Protein 5B6E (pdb70)

Secondary structure (DSSP, 8-state):
-BSSHHHHHHHHHHHHHHS-SEEE-GGG--EEEEEEEEEEES-TT------GGG---HHHHHHHHHHHHTT--BHHHHHTT-GGGGGG-SSSSB-SSS-HHHHHHSBTTTTB-HHHHHHHHHHH-TT-S--EEE---TTGGGSTT-S----EEEEEEEEETTEEEEEEEEEEEETTTHHHHHHHHHHHHHHHHHHHHT-EEEEEEEEEEEEEEEGGGHHHHHHHHHH--PPPPPPPSS--HHHHHHHHHHHHHHHTTS----HHHHHTSSS-HHHHHHHHHHHHHHHHHTT----HHHHHHS-HHHHHHHHHH-HHHH-/-BSSHHHHHHHHHHHHHHS-SEEE-GGG--EEEEEEEEEEES-TT------GGG---HHHHHHHHHHHHTT--BHHHHHTT-GGGGGG-SSSSB-STT-HHHHHHSBTTTTB-HHHHHHHHHHH-TT-S--EEE---GGGGTSTT-S----EEEEEEEEETTEEEEEEEEEEEETTTHHHHHHHHHHHHHHHHHHHHT-EEEEEEEEEEEEEEEGGGHHHHHHHHH---PPPPPPSS--HHHHHHHHHHHHHHHTTS----HHHHHTSSS-HHHHHHHHHHHHHHHHHTT----HHHHHHS-HHHHHHHHHHSHHHH-

B-factor: mean 22.57, std 5.69, range [13.82, 50.17]

Organism: NCBI:txid504097

Sequence (637 aa):
TFGTFQDAYLSQLRDIYHSPEFRNAPRGQASRERIGAGFRLLDPVQRHISVPARRANVVFNFAEALWYLSGSDRLDFIQYYAPGIAAYSADGRTLRGTAYGPRIFRHPAGGVNQWENVVKTLTDDPDSKRAVIQIFDPRELAVADNIDVACTLALQFLIRDGLLCGIGYMRANDAFRGAVSDVFSFTFLQEFTARYLGLGIGTYHHVVGSVHIYDSDARWAERVLDAARPGFPAMPDGDNWPHVRRVLEWEERLRTNAARLSADALDALDLPAYWKHVVALFEAHRQVRHEDTPDRALLAALPEVYRQSLAVKWPGHFGTFGTFQDAYLSQLRDIYHSPEFRNAPRGQASRERIGAGFRLLDPVQRHISVPARRANVVFNFAEALWYLSGSDRLDFIQYYAPGIAAYSADGRTLRGTAYGPRIFRHPAGGVNQWENVVKTLTDDPDSKRAVIQIFDPRELAVADNIDVACTLALQFLIRDGLLCGIGYMRANDAFRGAVSDVFSFTFLQEFTARYLGLGIGTYHHVVGSVHIYDSDARWAERVLDAAPGFPAMPDGDNWPHVRRVLEWEERLRTNAARLSADALDALDLPAYWKHVVALFEAHRQVRHEDTPDRALLAALPEVYRQSLAVKWPGHFG

Nearest PDB structures (foldseek):
  5b6e-assembly1_B  TM=1.003E+00  e=6.263E-63  Streptomyces rimofaciens
  5jp9-assembly1_B  TM=9.978E-01  e=9.757E-60  Streptomyces rimofaciens
  5jnh-assembly1_A  TM=9.987E-01  e=1.400E-58  Streptomyces rimofaciens
  5jnh-assembly1_B  TM=9.887E-01  e=2.118E-57  Streptomyces rimofaciens
  1ev8-assembly1_A-2  TM=8.232E-01  e=2.807E-14  Escherichia coli

Structure (mmCIF, N/CA/C/O backbone):
data_5B6E
#
_entry.id   5B6E
#
_cell.length_a   109.323
_cell.length_b   109.323
_cell.length_c   112.867
_cell.angle_alpha   90.000
_cell.angle_beta   90.000
_cell.angle_gamma   120.000
#
_symmetry.space_group_name_H-M   'P 32 2 1'
#
loop_
_entity.id
_entity.type
_entity.pdbx_description
1 polymer 'CMP 5-hydroxymethylase'
2 non-polymer "5-(hydroxymethyl)cytidine 5'-(dihydrogen phosphate)"
3 water water
#
loop_
_atom_site.group_PDB
_atom_site.id
_atom_site.type_symbol
_atom_site.label_atom_id
_atom_site.label_alt_id
_atom_site.label_comp_id
_atom_site.label_asym_id
_atom_site.label_entity_id
_atom_site.label_seq_id
_atom_site.pdbx_PDB_ins_code
_atom_site.Cartn_x
_atom_site.Cartn_y
_atom_site.Cartn_z
_atom_site.occupancy
_atom_site.B_iso_or_equiv
_atom_site.auth_seq_id
_atom_site.auth_comp_id
_atom_site.auth_asym_id
_atom_site.auth_atom_id
_atom_site.pdbx_PDB_model_num
ATOM 1 N N . THR A 1 1 ? -5.840 57.887 110.046 1.00 18.89 5 THR A N 1
ATOM 2 C CA . THR A 1 1 ? -5.342 59.297 110.079 1.00 18.95 5 THR A CA 1
ATOM 3 C C . THR A 1 1 ? -6.249 60.233 109.300 1.00 19.49 5 THR A C 1
ATOM 4 O O . THR A 1 1 ? -6.606 59.950 108.152 1.00 19.46 5 THR A O 1
ATOM 8 N N . PHE A 1 2 ? -6.590 61.358 109.927 1.00 19.14 6 PHE A N 1
ATOM 9 C CA . PHE A 1 2 ? -7.438 62.380 109.321 1.00 19.77 6 PHE A CA 1
ATOM 10 C C . PHE A 1 2 ? -6.803 63.751 109.496 1.00 20.15 6 PHE A C 1
ATOM 11 O O . PHE A 1 2 ? -5.996 63.960 110.404 1.00 20.37 6 PHE A O 1
ATOM 19 N N . GLY A 1 3 ? -7.176 64.687 108.629 1.00 20.68 7 GLY A N 1
ATOM 20 C CA . GLY A 1 3 ? -6.678 66.053 108.723 1.00 21.13 7 GLY A CA 1
ATOM 21 C C . GLY A 1 3 ? -7.358 66.787 109.860 1.00 21.43 7 GLY A C 1
ATOM 22 O O . GLY A 1 3 ? -6.693 67.292 110.768 1.00 22.64 7 GLY A O 1
ATOM 23 N N . THR A 1 4 ? -8.687 66.813 109.820 1.00 20.86 8 THR A N 1
ATOM 24 C CA . THR A 1 4 ? -9.494 67.534 110.803 1.00 20.51 8 THR A CA 1
ATOM 25 C C . THR A 1 4 ? -10.369 66.584 111.603 1.00 19.74 8 THR A C 1
ATOM 26 O O . THR A 1 4 ? -10.607 65.444 111.192 1.00 19.22 8 THR A O 1
ATOM 30 N N . PHE A 1 5 ? -10.871 67.063 112.739 1.00 18.75 9 PHE A N 1
ATOM 31 C CA . PHE A 1 5 ? -11.763 66.246 113.546 1.00 18.47 9 PHE A CA 1
ATOM 32 C C . PHE A 1 5 ? -13.049 65.917 112.784 1.00 18.70 9 PHE A C 1
ATOM 33 O O . PHE A 1 5 ? -13.548 64.801 112.885 1.00 18.40 9 PHE A O 1
ATOM 41 N N . GLN A 1 6 ? -13.582 66.855 112.004 1.00 19.21 10 GLN A N 1
ATOM 42 C CA . GLN A 1 6 ? -14.839 66.564 111.310 1.00 20.10 10 GLN A CA 1
ATOM 43 C C . GLN A 1 6 ? -14.727 65.319 110.425 1.00 20.30 10 GLN A C 1
ATOM 44 O O . GLN A 1 6 ? -15.638 64.492 110.400 1.00 19.81 10 GLN A O 1
ATOM 50 N N . ASP A 1 7 ? -13.610 65.180 109.715 1.00 21.17 11 ASP A N 1
ATOM 51 C CA . ASP A 1 7 ? -13.400 64.017 108.848 1.00 21.99 11 ASP A CA 1
ATOM 52 C C . ASP A 1 7 ? -13.411 62.727 109.673 1.00 20.71 11 ASP A C 1
ATOM 53 O O . ASP A 1 7 ? -14.066 61.748 109.308 1.00 20.21 11 ASP A O 1
ATOM 58 N N . ALA A 1 8 ? -12.696 62.741 110.794 1.00 19.63 12 ALA A N 1
ATOM 59 C CA . ALA A 1 8 ? -12.614 61.578 111.686 1.00 19.11 12 ALA A CA 1
ATOM 60 C C . ALA A 1 8 ? -13.967 61.259 112.313 1.00 18.56 12 ALA A C 1
ATOM 61 O O . ALA A 1 8 ? -14.379 60.104 112.365 1.00 18.32 12 ALA A O 1
ATOM 63 N N . TYR A 1 9 ? -14.642 62.301 112.790 1.00 18.22 13 TYR A N 1
ATOM 64 C CA . TYR A 1 9 ? -15.960 62.179 113.417 1.00 17.97 13 TYR A CA 1
ATOM 65 C C . TYR A 1 9 ? -16.976 61.512 112.497 1.00 18.32 13 TYR A C 1
ATOM 66 O O . TYR A 1 9 ? -17.675 60.579 112.892 1.00 18.14 13 TYR A O 1
ATOM 75 N N . LEU A 1 10 ? -17.058 62.005 111.268 1.00 18.93 14 LEU A N 1
ATOM 76 C CA . LEU A 1 10 ? -18.020 61.483 110.296 1.00 19.50 14 LEU A CA 1
ATOM 77 C C . LEU A 1 10 ? -17.688 60.058 109.865 1.00 19.69 14 LEU A C 1
ATOM 78 O O . LEU A 1 10 ? -18.588 59.225 109.740 1.00 20.03 14 LEU A O 1
ATOM 83 N N . SER A 1 11 ? -16.403 59.775 109.660 1.00 20.00 15 SER A N 1
ATOM 84 C CA . SER A 1 11 ? -15.962 58.429 109.294 1.00 20.54 15 SER A CA 1
ATOM 85 C C . SER A 1 11 ? -16.311 57.416 110.382 1.00 20.23 15 SER A C 1
ATOM 86 O O . SER A 1 11 ? -16.855 56.354 110.095 1.00 20.12 15 SER A O 1
ATOM 89 N N . GLN A 1 12 ? -16.004 57.761 111.631 1.00 19.94 16 GLN A N 1
ATOM 90 C CA . GLN A 1 12 ? -16.320 56.904 112.769 1.00 19.87 16 GLN A CA 1
ATOM 91 C C . GLN A 1 12 ? -17.825 56.698 112.943 1.00 20.09 16 GLN A C 1
ATOM 92 O O . GLN A 1 12 ? -18.281 55.589 113.223 1.00 19.76 16 GLN A O 1
ATOM 98 N N . LEU A 1 13 ? -18.593 57.771 112.795 1.00 20.22 17 LEU A N 1
ATOM 99 C CA . LEU A 1 13 ? -20.042 57.684 112.966 1.00 20.92 17 LEU A CA 1
ATOM 100 C C . LEU A 1 13 ? -20.642 56.718 111.939 1.00 21.70 17 LEU A C 1
ATOM 101 O O . LEU A 1 13 ? -21.529 55.919 112.258 1.00 21.58 17 LEU A O 1
ATOM 106 N N . ARG A 1 14 ? -20.130 56.782 110.714 1.00 22.97 18 ARG A N 1
ATOM 107 C CA . ARG A 1 14 ? -20.548 55.878 109.640 1.00 24.90 18 ARG A CA 1
ATOM 108 C C . ARG A 1 14 ? -20.175 54.427 109.959 1.00 24.67 18 ARG A C 1
ATOM 109 O O . ARG A 1 14 ? -20.990 53.522 109.763 1.00 25.13 18 ARG A O 1
ATOM 117 N N . ASP A 1 15 ? -18.952 54.214 110.450 1.00 24.48 19 ASP A N 1
ATOM 118 C CA . ASP A 1 15 ? -18.482 52.872 110.835 1.00 24.67 19 ASP A CA 1
ATOM 119 C C . ASP A 1 15 ? -19.413 52.208 111.849 1.00 23.92 19 ASP A C 1
ATOM 120 O O . ASP A 1 15 ? -19.791 51.047 111.692 1.00 23.78 19 ASP A O 1
ATOM 125 N N . ILE A 1 16 ? -19.760 52.945 112.901 1.00 23.24 20 ILE A N 1
ATOM 126 C CA . ILE A 1 16 ? -20.529 52.380 114.009 1.00 22.95 20 ILE A CA 1
ATOM 127 C C . ILE A 1 16 ? -21.995 52.223 113.639 1.00 23.28 20 ILE A C 1
ATOM 128 O O . ILE A 1 16 ? -22.635 51.253 114.039 1.00 22.93 20 ILE A O 1
ATOM 133 N N . TYR A 1 17 ? -22.526 53.183 112.887 1.00 23.71 21 TYR A N 1
ATOM 134 C CA . TYR A 1 17 ? -23.934 53.148 112.502 1.00 25.33 21 TYR A CA 1
ATOM 135 C C . TYR A 1 17 ? -24.216 51.985 111.549 1.00 25.60 21 TYR A C 1
ATOM 136 O O . TYR A 1 17 ? -25.119 51.194 111.791 1.00 25.31 21 TYR A O 1
ATOM 145 N N . HIS A 1 18 ? -23.426 51.887 110.483 1.00 26.44 22 HIS A N 1
ATOM 146 C CA . HIS A 1 18 ? -23.658 50.905 109.420 1.00 27.46 22 HIS A CA 1
ATOM 147 C C . HIS A 1 18 ? -22.976 49.563 109.647 1.00 27.25 22 HIS A C 1
ATOM 148 O O . HIS A 1 18 ? -23.471 48.538 109.171 1.00 27.23 22 HIS A O 1
ATOM 155 N N . SER A 1 19 ? -21.844 49.566 110.350 1.00 26.08 23 SER A N 1
ATOM 156 C CA . SER A 1 19 ? -21.069 48.345 110.572 1.00 26.30 23 SER A CA 1
ATOM 157 C C . SER A 1 19 ? -20.692 48.150 112.039 1.00 25.36 23 SER A C 1
ATOM 158 O O . SER A 1 19 ? -19.515 48.027 112.361 1.00 24.97 23 SER A O 1
ATOM 161 N N . PRO A 1 20 ? -21.692 48.110 112.934 1.00 25.25 24 PRO A N 1
ATOM 162 C CA . PRO A 1 20 ? -21.374 47.861 114.338 1.00 24.99 24 PRO A CA 1
ATOM 163 C C . PRO A 1 20 ? -20.879 46.432 114.555 1.00 25.63 24 PRO A C 1
ATOM 164 O O . PRO A 1 20 ? -21.297 45.516 113.839 1.00 24.92 24 PRO A O 1
ATOM 168 N N . GLU A 1 21 ? -19.988 46.262 115.526 1.00 25.68 25 GLU A N 1
ATOM 169 C CA . GLU A 1 21 ? -19.481 44.947 115.905 1.00 26.77 25 GLU A CA 1
ATOM 170 C C . GLU A 1 21 ? -20.457 44.262 116.853 1.00 26.08 25 GLU A C 1
ATOM 171 O O . GLU A 1 21 ? -20.629 43.041 116.801 1.00 25.91 25 GLU A O 1
ATOM 177 N N . PHE A 1 22 ? -21.100 45.054 117.708 1.00 25.19 26 PHE A N 1
ATOM 178 C CA . PHE A 1 22 ? -21.996 44.533 118.734 1.00 25.40 26 PHE A CA 1
ATOM 179 C C . PHE A 1 22 ? -23.231 45.405 118.918 1.00 25.69 26 PHE A C 1
ATOM 180 O O . PHE A 1 22 ? -23.212 46.599 118.628 1.00 24.94 26 PHE A O 1
ATOM 188 N N . ARG A 1 23 ? -24.303 44.778 119.392 1.00 26.23 27 ARG A N 1
ATOM 189 C CA . ARG A 1 23 ? -25.505 45.476 119.824 1.00 27.25 27 ARG A CA 1
ATOM 190 C C . ARG A 1 23 ? -25.784 45.005 121.240 1.00 25.99 27 ARG A C 1
ATOM 191 O O . ARG A 1 23 ? -25.947 43.807 121.470 1.00 25.59 27 ARG A O 1
ATOM 199 N N . ASN A 1 24 ? -25.813 45.937 122.187 1.00 24.27 28 ASN A N 1
ATOM 200 C CA . ASN A 1 24 ? -26.007 45.596 123.598 1.00 23.48 28 ASN A CA 1
ATOM 201 C C . ASN A 1 24 ? -26.605 46.771 124.376 1.00 22.43 28 ASN A C 1
ATOM 202 O O . ASN A 1 24 ? -27.003 47.764 123.776 1.00 22.55 28 ASN A O 1
ATOM 207 N N . ALA A 1 25 ? -26.687 46.652 125.699 1.00 22.00 29 ALA A N 1
ATOM 208 C CA . ALA A 1 25 ? -27.351 47.663 126.515 1.00 21.57 29 ALA A CA 1
ATOM 209 C C . ALA A 1 25 ? -26.687 47.815 127.880 1.00 21.17 29 ALA A C 1
ATOM 210 O O . ALA A 1 25 ? -27.232 47.375 128.893 1.00 21.17 29 ALA A O 1
ATOM 212 N N . PRO A 1 26 ? -25.498 48.443 127.913 1.00 20.33 30 PRO A N 1
ATOM 213 C CA . PRO A 1 26 ? -24.860 48.712 129.199 1.00 20.22 30 PRO A CA 1
ATOM 214 C C . PRO A 1 26 ? -25.737 49.622 130.053 1.00 20.54 30 PRO A C 1
ATOM 215 O O . PRO A 1 26 ? -26.231 50.639 129.562 1.00 20.63 30 PRO A O 1
ATOM 219 N N . ARG A 1 27 ? -25.947 49.233 131.308 1.00 21.07 31 ARG A N 1
ATOM 220 C CA . ARG A 1 27 ? -26.820 49.963 132.226 1.00 21.75 31 ARG A CA 1
ATOM 221 C C . ARG A 1 27 ? -28.204 50.233 131.612 1.00 22.11 31 ARG A C 1
ATOM 222 O O . ARG A 1 27 ? -28.846 51.242 131.914 1.00 21.72 31 ARG A O 1
ATOM 230 N N . GLY A 1 28 ? -28.652 49.310 130.760 1.00 23.00 32 GLY A N 1
ATOM 231 C CA . GLY A 1 28 ? -29.964 49.384 130.120 1.00 23.55 32 GLY A CA 1
ATOM 232 C C . GLY A 1 28 ? -30.074 50.292 128.906 1.00 23.96 32 GLY A C 1
ATOM 233 O O . GLY A 1 28 ? -31.173 50.486 128.386 1.00 23.86 32 GLY A O 1
ATOM 234 N N . GLN A 1 29 ? -28.951 50.837 128.438 1.00 23.75 33 GLN A N 1
ATOM 235 C CA . GLN A 1 29 ? -28.956 51.806 127.334 1.00 24.20 33 GLN A CA 1
ATOM 236 C C . GLN A 1 29 ? -28.596 51.133 126.013 1.00 23.03 33 GLN A C 1
ATOM 237 O O . GLN A 1 29 ? -27.418 50.926 125.718 1.00 22.22 33 GLN A O 1
ATOM 243 N N . ALA A 1 30 ? -29.614 50.800 125.220 1.00 22.21 34 ALA A N 1
ATOM 244 C CA . ALA A 1 30 ? -29.415 50.047 123.977 1.00 21.88 34 ALA A CA 1
ATOM 245 C C . ALA A 1 30 ? -28.511 50.827 123.024 1.00 21.19 34 ALA A C 1
ATOM 246 O O . ALA A 1 30 ? -28.718 52.022 122.810 1.00 20.45 34 ALA A O 1
ATOM 248 N N . SER A 1 31 ? -27.512 50.146 122.463 1.00 21.01 35 SER A N 1
ATOM 249 C CA . SER A 1 31 ? -26.441 50.801 121.705 1.00 20.96 35 SER A CA 1
ATOM 250 C C . SER A 1 31 ? -25.946 49.958 120.538 1.00 21.39 35 SER A C 1
ATOM 251 O O . SER A 1 31 ? -26.080 48.739 120.554 1.00 21.85 35 SER A O 1
ATOM 254 N N . ARG A 1 32 ? -25.392 50.635 119.529 1.00 21.66 36 ARG A N 1
ATOM 255 C CA . ARG A 1 32 ? -24.542 50.033 118.499 1.00 22.21 36 ARG A CA 1
ATOM 256 C C . ARG A 1 32 ? -23.114 50.327 118.922 1.00 21.31 36 ARG A C 1
ATOM 257 O O . ARG A 1 32 ? -22.831 51.444 119.348 1.00 21.11 36 ARG A O 1
ATOM 265 N N . GLU A 1 33 ? -22.205 49.368 118.759 1.00 20.82 37 GLU A N 1
ATOM 266 C CA . GLU A 1 33 ? -20.877 49.487 119.352 1.00 20.93 37 GLU A CA 1
ATOM 267 C C . GLU A 1 33 ? -19.747 48.860 118.539 1.00 21.23 37 GLU A C 1
ATOM 268 O O . GLU A 1 33 ? -19.933 47.842 117.878 1.00 20.77 37 GLU A O 1
ATOM 274 N N . ARG A 1 34 ? -18.572 49.486 118.616 1.00 21.66 38 ARG A N 1
ATOM 275 C CA . ARG A 1 34 ? -17.315 48.884 118.169 1.00 22.37 38 ARG A CA 1
ATOM 276 C C . ARG A 1 34 ? -16.290 48.977 119.299 1.00 21.60 38 ARG A C 1
ATOM 277 O O . ARG A 1 34 ? -16.319 49.922 120.090 1.00 20.79 38 ARG A O 1
ATOM 285 N N . ILE A 1 35 ? -15.397 47.992 119.375 1.00 21.40 39 ILE A N 1
ATOM 286 C CA . ILE A 1 35 ? -14.415 47.903 120.459 1.00 22.00 39 ILE A CA 1
ATOM 287 C C . ILE A 1 35 ? -13.018 48.209 119.931 1.00 21.96 39 ILE A C 1
ATOM 288 O O . ILE A 1 35 ? -12.640 47.727 118.864 1.00 22.03 39 ILE A O 1
ATOM 293 N N . GLY A 1 36 ? -12.259 49.004 120.683 1.00 22.13 40 GLY A N 1
ATOM 294 C CA . GLY A 1 36 ? -10.881 49.332 120.323 1.00 22.56 40 GLY A CA 1
ATOM 295 C C . GLY A 1 36 ? -10.818 50.204 119.084 1.00 23.07 40 GLY A C 1
ATOM 296 O O . GLY A 1 36 ? -10.301 49.779 118.044 1.00 24.18 40 GLY A O 1
ATOM 297 N N . ALA A 1 37 ? -11.361 51.415 119.190 1.00 22.67 41 ALA A N 1
ATOM 298 C CA . ALA A 1 37 ? -11.472 52.322 118.052 1.00 22.96 41 ALA A CA 1
ATOM 299 C C . ALA A 1 37 ? -10.824 53.662 118.356 1.00 23.03 41 ALA A C 1
ATOM 300 O O . ALA A 1 37 ? -10.990 54.224 119.440 1.00 22.95 41 ALA A O 1
ATOM 302 N N . GLY A 1 38 ? -10.097 54.178 117.376 1.00 22.69 42 GLY A N 1
ATOM 303 C CA . GLY A 1 38 ? -9.410 55.445 117.537 1.00 22.20 42 GLY A CA 1
ATOM 304 C C . GLY A 1 38 ? -9.134 56.126 116.221 1.00 21.67 42 GLY A C 1
ATOM 305 O O . GLY A 1 38 ? -9.542 55.652 115.164 1.00 21.62 42 GLY A O 1
ATOM 306 N N . PHE A 1 39 ? -8.445 57.255 116.300 1.00 20.24 43 PHE A N 1
ATOM 307 C CA . PHE A 1 39 ? -8.059 58.005 115.117 1.00 20.00 43 PHE A CA 1
ATOM 308 C C . PHE A 1 39 ? -6.945 58.964 115.480 1.00 20.22 43 PHE A C 1
ATOM 309 O O . PHE A 1 39 ? -6.684 59.209 116.663 1.00 19.04 43 PHE A O 1
ATOM 317 N N . ARG A 1 40 ? -6.282 59.478 114.450 1.00 20.44 44 ARG A N 1
ATOM 318 C CA . ARG A 1 40 ? -5.248 60.488 114.605 1.00 21.49 44 ARG A CA 1
ATOM 319 C C . ARG A 1 40 ? -5.673 61.718 113.840 1.00 20.53 44 ARG A C 1
ATOM 320 O O . ARG A 1 40 ? -6.180 61.602 112.724 1.00 20.18 44 ARG A O 1
ATOM 328 N N . LEU A 1 41 ? -5.464 62.886 114.440 1.00 19.72 45 LEU A N 1
ATOM 329 C CA . LEU A 1 41 ? -5.740 64.160 113.791 1.00 19.64 45 LEU A CA 1
ATOM 330 C C . LEU A 1 41 ? -4.426 64.892 113.544 1.00 19.97 45 LEU A C 1
ATOM 331 O O . LEU A 1 41 ? -3.665 65.140 114.474 1.00 19.24 45 LEU A O 1
ATOM 336 N N . LEU A 1 42 ? -4.150 65.230 112.289 1.00 20.25 46 LEU A N 1
ATOM 337 C CA . LEU A 1 42 ? -2.926 65.955 111.956 1.00 21.16 46 LEU A CA 1
ATOM 338 C C . LEU A 1 42 ? -3.024 67.438 112.313 1.00 22.08 46 LEU A C 1
ATOM 339 O O . LEU A 1 42 ? -2.004 68.082 112.553 1.00 22.12 46 LEU A O 1
ATOM 344 N N . ASP A 1 43 ? -4.246 67.971 112.354 1.00 22.64 47 ASP A N 1
ATOM 345 C CA . ASP A 1 43 ? -4.479 69.385 112.661 1.00 23.65 47 ASP A CA 1
ATOM 346 C C . ASP A 1 43 ? -5.528 69.527 113.778 1.00 22.55 47 ASP A C 1
ATOM 347 O O . ASP A 1 43 ? -6.690 69.850 113.513 1.00 21.79 47 ASP A O 1
ATOM 352 N N . PRO A 1 44 ? -5.112 69.297 115.037 1.00 22.05 48 PRO A N 1
ATOM 353 C CA . PRO A 1 44 ? -6.030 69.297 116.185 1.00 21.34 48 PRO A CA 1
ATOM 354 C C . PRO A 1 44 ? -6.726 70.624 116.466 1.00 20.79 48 PRO A C 1
ATOM 355 O O . PRO A 1 44 ? -7.756 70.638 117.139 1.00 20.33 48 PRO A O 1
ATOM 359 N N . VAL A 1 45 ? -6.167 71.732 115.987 1.00 19.89 49 VAL A N 1
ATOM 360 C CA . VAL A 1 45 ? -6.813 73.031 116.177 1.00 19.61 49 VAL A CA 1
ATOM 361 C C . VAL A 1 45 ? -8.149 73.089 115.420 1.00 19.43 49 VAL A C 1
ATOM 362 O O . VAL A 1 45 ? -9.084 73.761 115.861 1.00 18.80 49 VAL A O 1
ATOM 366 N N . GLN A 1 46 ? -8.242 72.373 114.298 1.00 19.52 50 GLN A N 1
ATOM 367 C CA . GLN A 1 46 ? -9.495 72.270 113.539 1.00 19.66 50 GLN A CA 1
ATOM 368 C C . GLN A 1 46 ? -10.410 71.237 114.196 1.00 19.14 50 GLN A C 1
ATOM 369 O O . GLN A 1 46 ? -10.632 70.139 113.677 1.00 18.73 50 GLN A O 1
ATOM 375 N N . ARG A 1 47 ? -10.960 71.629 115.339 1.00 18.65 51 ARG A N 1
ATOM 376 C CA . ARG A 1 47 ? -11.562 70.693 116.289 1.00 18.33 51 ARG A CA 1
ATOM 377 C C . ARG A 1 47 ? -13.085 70.706 116.294 1.00 18.98 51 ARG A C 1
ATOM 378 O O . ARG A 1 47 ? -13.700 70.035 117.109 1.00 18.73 51 ARG A O 1
ATOM 386 N N . HIS A 1 48 ? -13.680 71.447 115.369 1.00 20.11 52 HIS A N 1
ATOM 387 C CA . HIS A 1 48 ? -15.106 71.770 115.407 1.00 20.88 52 HIS A CA 1
ATOM 388 C C . HIS A 1 48 ? -15.900 70.971 114.373 1.00 20.85 52 HIS A C 1
ATOM 389 O O . HIS A 1 48 ? -15.373 70.604 113.324 1.00 21.21 52 HIS A O 1
ATOM 396 N N . ILE A 1 49 ? -17.173 70.719 114.669 1.00 20.74 53 ILE A N 1
ATOM 397 C CA . ILE A 1 49 ? -18.093 70.123 113.702 1.00 20.90 53 ILE A CA 1
ATOM 398 C C . ILE A 1 49 ? -19.022 71.212 113.179 1.00 21.33 53 ILE A C 1
ATOM 399 O O . ILE A 1 49 ? -19.675 71.898 113.961 1.00 21.62 53 ILE A O 1
ATOM 404 N N . SER A 1 50 ? -19.073 71.371 111.861 1.00 22.02 54 SER A N 1
ATOM 405 C CA . SER A 1 50 ? -19.858 72.437 111.240 1.00 22.66 54 SER A CA 1
ATOM 406 C C . SER A 1 50 ? -21.046 71.925 110.404 1.00 22.76 54 SER A C 1
ATOM 407 O O . SER A 1 50 ? -21.769 72.726 109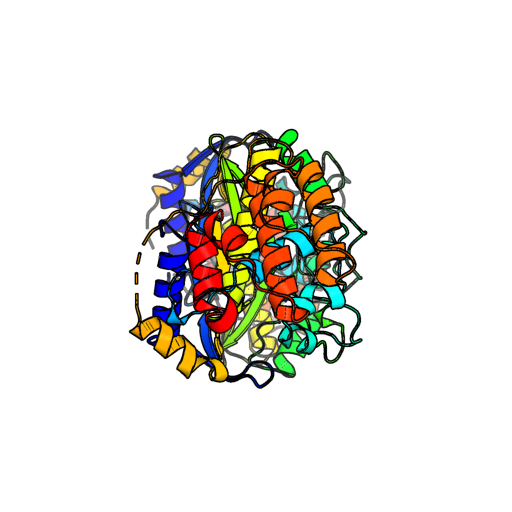.809 1.00 23.25 54 SER A O 1
ATOM 410 N N . VAL A 1 51 ? -21.253 70.609 110.367 1.00 22.56 55 VAL A N 1
ATOM 411 C CA . VAL A 1 51 ? -22.392 70.026 109.644 1.00 22.62 55 VAL A CA 1
ATOM 412 C C . VAL A 1 51 ? -23.699 70.553 110.246 1.00 22.14 55 VAL A C 1
ATOM 413 O O . VAL A 1 51 ? -23.987 70.280 111.409 1.00 21.34 55 VAL A O 1
ATOM 417 N N . PRO A 1 52 ? -24.492 71.315 109.464 1.00 22.36 56 PRO A N 1
ATOM 418 C CA . PRO A 1 52 ? -25.684 71.959 110.035 1.00 22.34 56 PRO A CA 1
ATOM 419 C C . PRO A 1 52 ? -26.657 71.025 110.767 1.00 22.12 56 PRO A C 1
ATOM 420 O O . PRO A 1 52 ? -27.192 71.399 111.813 1.00 22.11 56 PRO A O 1
ATOM 424 N N . ALA A 1 53 ? -26.872 69.823 110.237 1.00 21.75 57 ALA A N 1
ATOM 425 C CA . ALA A 1 53 ? -27.794 68.872 110.865 1.00 21.34 57 ALA A CA 1
ATOM 426 C C . ALA A 1 53 ? -27.334 68.425 112.261 1.00 20.82 57 ALA A C 1
ATOM 427 O O . ALA A 1 53 ? -28.152 68.005 113.075 1.00 20.62 57 ALA A O 1
ATOM 429 N N . ARG A 1 54 ? -26.036 68.513 112.539 1.00 20.50 58 ARG A N 1
ATOM 430 C CA . ARG A 1 54 ? -25.524 68.165 113.869 1.00 20.33 58 ARG A CA 1
ATOM 431 C C . ARG A 1 54 ? -25.814 69.236 114.921 1.00 20.02 58 ARG A C 1
ATOM 432 O O . ARG A 1 54 ? -25.893 68.924 116.107 1.00 19.71 58 ARG A O 1
ATOM 440 N N . ARG A 1 55 ? -25.955 70.490 114.489 1.00 20.13 59 ARG A N 1
ATOM 441 C CA . ARG A 1 55 ? -26.184 71.619 115.392 1.00 20.50 59 ARG A CA 1
ATOM 442 C C . ARG A 1 55 ? -25.178 71.657 116.548 1.00 19.62 59 ARG A C 1
ATOM 443 O O . ARG A 1 55 ? -25.552 71.846 117.708 1.00 19.34 59 ARG A O 1
ATOM 451 N N . ALA A 1 56 ? -23.898 71.486 116.220 1.00 19.33 60 ALA A N 1
ATOM 452 C CA . ALA A 1 56 ? -22.836 71.558 117.218 1.00 19.16 60 ALA A CA 1
ATOM 453 C C . ALA A 1 56 ? -22.840 72.935 117.885 1.00 18.94 60 ALA A C 1
ATOM 454 O O . ALA A 1 56 ? -23.008 73.959 117.226 1.00 19.62 60 ALA A O 1
ATOM 456 N N . ASN A 1 57 ? -22.664 72.944 119.199 1.00 18.22 61 ASN A N 1
ATOM 457 C CA . ASN A 1 57 ? -22.808 74.152 120.004 1.00 18.20 61 ASN A CA 1
ATOM 458 C C . ASN A 1 57 ? -21.443 74.650 120.472 1.00 17.75 61 ASN A C 1
ATOM 459 O O . ASN A 1 57 ? -20.912 74.163 121.467 1.00 17.80 61 ASN A O 1
ATOM 464 N N . VAL A 1 58 ? -20.880 75.622 119.758 1.00 17.81 62 VAL A N 1
ATOM 465 C CA . VAL A 1 58 ? -19.530 76.108 120.067 1.00 17.91 62 VAL A CA 1
ATOM 466 C C . VAL A 1 58 ? -19.443 76.793 121.439 1.00 17.66 62 VAL A C 1
ATOM 467 O O . VAL A 1 58 ? -18.379 76.796 122.070 1.00 17.54 62 VAL A O 1
ATOM 471 N N . VAL A 1 59 ? -20.557 77.353 121.907 1.00 17.54 63 VAL A N 1
ATOM 472 C CA . VAL A 1 59 ? -20.585 77.993 123.221 1.00 17.41 63 VAL A CA 1
ATOM 473 C C . VAL A 1 59 ? -20.392 76.943 124.310 1.00 17.43 63 VAL A C 1
ATOM 474 O O . VAL A 1 59 ? -19.562 77.110 125.206 1.00 17.22 63 VAL A O 1
ATOM 478 N N . PHE A 1 60 ? -21.152 75.856 124.227 1.00 17.30 64 PHE A N 1
ATOM 479 C CA . PHE A 1 60 ? -20.960 74.740 125.145 1.00 17.57 64 PHE A CA 1
ATOM 480 C C . PHE A 1 60 ? -19.536 74.193 125.055 1.00 17.26 64 PHE A C 1
ATOM 481 O O . PHE A 1 60 ? -18.945 73.864 126.072 1.00 16.41 64 PHE A O 1
ATOM 489 N N . ASN A 1 61 ? -18.993 74.098 123.843 1.00 17.24 65 ASN A N 1
ATOM 490 C CA . ASN A 1 61 ? -17.656 73.525 123.662 1.00 17.40 65 ASN A CA 1
ATOM 491 C C . ASN A 1 61 ? -16.593 74.319 124.417 1.00 16.83 65 ASN A C 1
ATOM 492 O O . ASN A 1 61 ? -15.766 73.741 125.117 1.00 16.39 65 ASN A O 1
ATOM 497 N N . PHE A 1 62 ? -16.611 75.642 124.273 1.00 16.22 66 PHE A N 1
ATOM 498 C CA . PHE A 1 62 ? -15.705 76.490 125.047 1.00 16.33 66 PHE A CA 1
ATOM 499 C C . PHE A 1 62 ? -16.026 76.444 126.542 1.00 15.87 66 PHE A C 1
ATOM 500 O O . PHE A 1 62 ? -15.112 76.405 127.366 1.00 16.32 66 PHE A O 1
ATOM 508 N N . ALA A 1 63 ? -17.312 76.443 126.891 1.00 15.57 67 ALA A N 1
ATOM 509 C CA . ALA A 1 63 ? -17.709 76.420 128.303 1.00 15.77 67 ALA A CA 1
ATOM 510 C C . ALA A 1 63 ? -17.183 75.173 129.008 1.00 15.65 67 ALA A C 1
ATOM 511 O O . ALA A 1 63 ? -16.699 75.257 130.132 1.00 15.88 67 ALA A O 1
ATOM 513 N N . GLU A 1 64 ? -17.284 74.020 128.354 1.00 16.08 68 GLU A N 1
ATOM 514 C CA . GLU A 1 64 ? -16.788 72.775 128.949 1.00 16.13 68 GLU A CA 1
ATOM 515 C C . GLU A 1 64 ? -15.274 72.834 129.154 1.00 15.95 68 GLU A C 1
ATOM 516 O O . GLU A 1 64 ? -14.771 72.480 130.223 1.00 15.83 68 GLU A O 1
ATOM 522 N N . ALA A 1 65 ? -14.557 73.270 128.125 1.00 16.07 69 ALA A N 1
ATOM 523 C CA . ALA A 1 65 ? -13.101 73.360 128.186 1.00 15.97 69 ALA A CA 1
ATOM 524 C C . ALA A 1 65 ? -12.651 74.311 129.295 1.00 16.15 69 ALA A C 1
ATOM 525 O O . ALA A 1 65 ? -11.724 74.007 130.047 1.00 15.90 69 ALA A O 1
ATOM 527 N N . LEU A 1 66 ? -13.327 75.449 129.410 1.00 16.20 70 LEU A N 1
ATOM 528 C CA . LEU A 1 66 ? -13.023 76.423 130.464 1.00 16.44 70 LEU A CA 1
ATOM 529 C C . LEU A 1 66 ? -13.470 75.948 131.846 1.00 16.28 70 LEU A C 1
ATOM 530 O O . LEU A 1 66 ? -12.818 76.242 132.848 1.00 16.53 70 LEU A O 1
ATOM 535 N N . TRP A 1 67 ? -14.580 75.214 131.903 1.00 16.24 71 TRP A N 1
ATOM 536 C CA . TRP A 1 67 ? -15.028 74.590 133.147 1.00 16.27 71 TRP A CA 1
ATOM 537 C C . TRP A 1 67 ? -13.914 73.682 133.683 1.00 16.46 71 TRP A C 1
ATOM 538 O O . TRP A 1 67 ? -13.579 73.742 134.865 1.00 16.61 71 TRP A O 1
ATOM 549 N N . TYR A 1 68 ? -13.311 72.886 132.802 1.00 16.52 72 TYR A N 1
ATOM 550 C CA . TYR A 1 68 ? -12.154 72.060 133.171 1.00 16.64 72 TYR A CA 1
ATOM 551 C C . TYR A 1 68 ? -10.976 72.903 133.673 1.00 17.00 72 TYR A C 1
ATOM 552 O O . TYR A 1 68 ? -10.419 72.616 134.732 1.00 16.99 72 TYR A O 1
ATOM 561 N N . LEU A 1 69 ? -10.600 73.938 132.923 1.00 17.67 73 LEU A N 1
ATOM 562 C CA . LEU A 1 69 ? -9.469 74.794 133.315 1.00 17.97 73 LEU A CA 1
ATOM 563 C C . LEU A 1 69 ? -9.697 75.506 134.653 1.00 18.62 73 LEU A C 1
ATOM 564 O O . LEU A 1 69 ? -8.736 75.824 135.357 1.00 18.64 73 LEU A O 1
ATOM 569 N N . SER A 1 70 ? -10.962 75.747 135.001 1.00 18.52 74 SER A N 1
ATOM 570 C CA . SER A 1 70 ? -11.311 76.361 136.280 1.00 19.24 74 SER A CA 1
ATOM 571 C C . SER A 1 70 ? -11.138 75.409 137.468 1.00 19.60 74 SER A C 1
ATOM 572 O O . SER A 1 70 ? -11.124 75.855 138.613 1.00 19.45 74 SER A O 1
ATOM 575 N N . GLY A 1 71 ? -11.020 74.107 137.199 1.00 19.83 75 GLY A N 1
ATOM 576 C CA . GLY A 1 71 ? -10.898 73.103 138.256 1.00 20.59 75 GLY A CA 1
ATOM 577 C C . GLY A 1 71 ? -12.182 72.830 139.029 1.00 21.21 75 GLY A C 1
ATOM 578 O O . GLY A 1 71 ? -12.149 72.209 140.086 1.00 21.95 75 GLY A O 1
ATOM 579 N N . SER A 1 72 ? -13.318 73.269 138.494 1.00 22.19 76 SER A N 1
ATOM 580 C CA . SER A 1 72 ? -14.596 73.202 139.207 1.00 22.99 76 SER A CA 1
ATOM 581 C C . SER A 1 72 ? -15.328 71.874 138.995 1.00 22.51 76 SER A C 1
ATOM 582 O O . SER A 1 72 ? -15.210 71.260 137.942 1.00 22.45 76 SER A O 1
ATOM 585 N N . ASP A 1 73 ? -16.090 71.454 140.002 1.00 22.51 77 ASP A N 1
ATOM 586 C CA . ASP A 1 73 ? -17.001 70.309 139.878 1.00 22.73 77 ASP A CA 1
ATOM 587 C C . ASP A 1 73 ? -18.467 70.758 139.915 1.00 22.38 77 ASP A C 1
ATOM 588 O O . ASP A 1 73 ? -19.373 69.935 140.011 1.00 21.14 77 ASP A O 1
ATOM 593 N N . ARG A 1 74 ? -18.690 72.067 139.816 1.00 22.21 78 ARG A N 1
ATOM 594 C CA . ARG A 1 74 ? -20.011 72.644 140.053 1.00 22.69 78 ARG A CA 1
ATOM 595 C C . ARG A 1 74 ? -20.959 72.413 138.882 1.00 21.03 78 ARG A C 1
ATOM 596 O O . ARG A 1 74 ? -20.611 72.661 137.727 1.00 21.01 78 ARG A O 1
ATOM 604 N N . LEU A 1 75 ? -22.169 71.962 139.196 1.00 20.07 79 LEU A N 1
ATOM 605 C CA . LEU A 1 75 ? -23.191 71.719 138.189 1.00 19.37 79 LEU A CA 1
ATOM 606 C C . LEU A 1 75 ? -23.742 73.013 137.598 1.00 19.54 79 LEU A C 1
ATOM 607 O O . LEU A 1 75 ? -24.014 73.079 136.394 1.00 19.21 79 LEU A O 1
ATOM 612 N N . ASP A 1 76 ? -23.919 74.034 138.437 1.00 19.89 80 ASP A N 1
ATOM 613 C CA . ASP A 1 76 ? -24.580 75.269 137.993 1.00 20.58 80 ASP A CA 1
ATOM 614 C C . ASP A 1 76 ? -23.906 75.883 136.765 1.00 20.16 80 ASP A C 1
ATOM 615 O O . ASP A 1 76 ? -24.579 76.286 135.820 1.00 20.97 80 ASP A O 1
ATOM 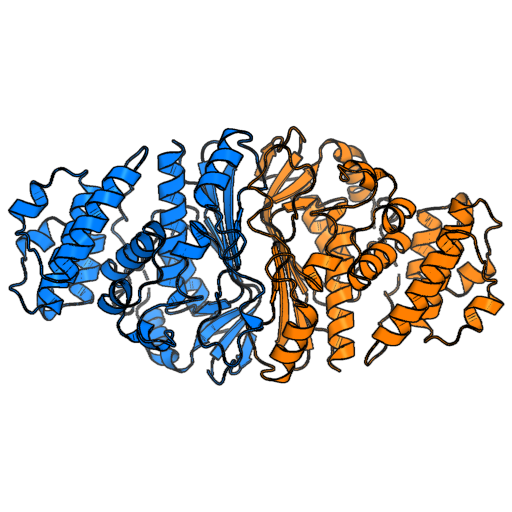620 N N . PHE A 1 77 ? -22.577 75.910 136.775 1.00 19.81 81 PHE A N 1
ATOM 621 C CA . PHE A 1 77 ? -21.772 76.391 135.647 1.00 19.21 81 PHE A CA 1
ATOM 622 C C . PHE A 1 77 ? -22.153 75.654 134.362 1.00 18.63 81 PHE A C 1
ATOM 623 O O . PHE A 1 77 ? -22.603 76.265 133.392 1.00 18.41 81 PHE A O 1
ATOM 631 N N . ILE A 1 78 ? -21.972 74.340 134.360 1.00 17.90 82 ILE A N 1
ATOM 632 C CA . ILE A 1 78 ? -22.017 73.581 133.112 1.00 17.83 82 ILE A CA 1
ATOM 633 C C . ILE A 1 78 ? -23.442 73.295 132.617 1.00 17.70 82 ILE A C 1
ATOM 634 O O . ILE A 1 78 ? -23.692 73.308 131.406 1.00 17.28 82 ILE A O 1
ATOM 639 N N . GLN A 1 79 ? -24.380 73.074 133.534 1.00 17.80 83 GLN A N 1
ATOM 640 C CA . GLN A 1 79 ? -25.765 72.773 133.141 1.00 18.40 83 GLN A CA 1
ATOM 641 C C . GLN A 1 79 ? -26.456 73.963 132.464 1.00 18.06 83 GLN A C 1
ATOM 642 O O . GLN A 1 79 ? -27.415 73.789 131.717 1.00 18.12 83 GLN A O 1
ATOM 648 N N . TYR A 1 80 ? -25.967 75.166 132.742 1.00 17.82 84 TYR A N 1
ATOM 649 C CA . TYR A 1 80 ? -26.415 76.371 132.054 1.00 17.57 84 TYR A CA 1
ATOM 650 C C . TYR A 1 80 ? -26.253 76.234 130.534 1.00 17.38 84 TYR A C 1
ATOM 651 O O . TYR A 1 80 ? -27.105 76.695 129.775 1.00 17.70 84 TYR A O 1
ATOM 660 N N . TYR A 1 81 ? -25.174 75.579 130.103 1.00 17.11 85 TYR A N 1
ATOM 661 C CA . TYR A 1 81 ? -24.881 75.384 128.675 1.00 17.07 85 TYR A CA 1
ATOM 662 C C . TYR A 1 81 ? -25.403 74.050 128.134 1.00 17.55 85 TYR A C 1
ATOM 663 O O . TYR A 1 81 ? -25.672 73.918 126.939 1.00 17.31 85 TYR A O 1
ATOM 672 N N . ALA A 1 82 ? -25.527 73.059 129.012 1.00 17.65 86 ALA A N 1
ATOM 673 C CA . ALA A 1 82 ? -25.992 71.725 128.628 1.00 18.03 86 ALA A CA 1
ATOM 674 C C . ALA A 1 82 ? -26.942 71.219 129.701 1.00 18.35 86 ALA A C 1
ATOM 675 O O . ALA A 1 82 ? -26.527 70.485 130.601 1.00 18.29 86 ALA A O 1
ATOM 677 N N . PRO A 1 83 ? -28.218 71.633 129.628 1.00 18.81 87 PRO A N 1
ATOM 678 C CA . PRO A 1 83 ? -29.193 71.285 130.661 1.00 19.28 87 PRO A CA 1
ATOM 679 C C . PRO A 1 83 ? -29.273 69.786 130.962 1.00 19.13 87 PRO A C 1
ATOM 680 O O . PRO A 1 83 ? -29.459 69.404 132.119 1.00 19.24 87 PRO A O 1
ATOM 684 N N . GLY A 1 84 ? -29.095 68.948 129.943 1.00 19.19 88 GLY A N 1
ATOM 685 C CA . GLY A 1 84 ? -29.174 67.490 130.114 1.00 19.52 88 GLY A CA 1
ATOM 686 C C . GLY A 1 84 ? -28.084 66.881 130.982 1.00 19.40 88 GLY A C 1
ATOM 687 O O . GLY A 1 84 ? -28.195 65.730 131.422 1.00 19.36 88 GLY A O 1
ATOM 688 N N . ILE A 1 85 ? -27.028 67.645 131.244 1.00 19.03 89 ILE A N 1
ATOM 689 C CA . ILE A 1 85 ? -25.919 67.147 132.052 1.00 19.09 89 ILE A CA 1
ATOM 690 C C . ILE A 1 85 ? -26.335 66.942 133.518 1.00 18.99 89 ILE A C 1
ATOM 691 O O . ILE A 1 85 ? -25.681 66.216 134.259 1.00 18.59 89 ILE A O 1
ATOM 696 N N . ALA A 1 86 ? -27.445 67.560 133.920 1.00 19.09 90 ALA A N 1
ATOM 697 C CA . ALA A 1 86 ? -28.004 67.381 135.262 1.00 19.40 90 ALA A CA 1
ATOM 698 C C . ALA A 1 86 ? -28.342 65.924 135.591 1.00 19.81 90 ALA A C 1
ATOM 699 O O . ALA A 1 86 ? -28.379 65.545 136.761 1.00 19.78 90 ALA A O 1
ATOM 701 N N . ALA A 1 87 ? -28.582 65.116 134.561 1.00 20.31 91 ALA A N 1
ATOM 702 C CA . ALA A 1 87 ? -28.889 63.693 134.729 1.00 21.09 91 ALA A CA 1
ATOM 703 C C . ALA A 1 87 ? -27.749 62.917 135.394 1.00 21.47 91 ALA A C 1
ATOM 704 O O . ALA A 1 87 ? -27.973 61.841 135.952 1.00 20.75 91 ALA A O 1
ATOM 706 N N . TYR A 1 88 ? -26.535 63.458 135.320 1.00 21.93 92 TYR A N 1
ATOM 707 C CA . TYR A 1 88 ? -25.356 62.814 135.894 1.00 23.23 92 TYR A CA 1
ATOM 708 C C . TYR A 1 88 ? -24.979 63.346 137.273 1.00 22.23 92 TYR A C 1
ATOM 709 O O . TYR A 1 88 ? -23.976 62.920 137.831 1.00 21.49 92 TYR A O 1
ATOM 718 N N . SER A 1 89 ? -25.779 64.262 137.819 1.00 22.01 93 SER A N 1
ATOM 719 C CA . SER A 1 89 ? -25.537 64.825 139.143 1.00 22.26 93 SER A CA 1
ATOM 720 C C . SER A 1 89 ? -26.401 64.133 140.191 1.00 23.49 93 SER A C 1
ATOM 721 O O . SER A 1 89 ? -27.624 64.152 140.098 1.00 23.61 93 SER A O 1
ATOM 724 N N . ALA A 1 90 ? -25.760 63.533 141.188 1.00 24.65 94 ALA A N 1
ATOM 725 C CA . ALA A 1 90 ? -26.479 62.838 142.256 1.00 26.23 94 ALA A CA 1
ATOM 726 C C . ALA A 1 90 ? -27.040 63.810 143.297 1.00 27.25 94 ALA A C 1
ATOM 727 O O . ALA A 1 90 ? -28.025 63.506 143.959 1.00 27.78 94 ALA A O 1
ATOM 729 N N . ASP A 1 91 ? -26.413 64.977 143.432 1.00 28.28 95 ASP A N 1
ATOM 730 C CA . ASP A 1 91 ? -26.764 65.934 144.491 1.00 29.00 95 ASP A CA 1
ATOM 731 C C . ASP A 1 91 ? -27.425 67.226 143.986 1.00 29.23 95 ASP A C 1
ATOM 732 O O . ASP A 1 91 ? -27.826 68.064 144.791 1.00 30.50 95 ASP A O 1
ATOM 737 N N . GLY A 1 92 ? -27.530 67.388 142.666 1.00 27.79 96 GLY A N 1
ATOM 738 C CA . GLY A 1 92 ? -28.043 68.625 142.073 1.00 27.46 96 GLY A CA 1
ATOM 739 C C . GLY A 1 92 ? -27.123 69.819 142.284 1.00 26.96 96 GLY A C 1
ATOM 740 O O . GLY A 1 92 ? -27.530 70.964 142.090 1.00 25.89 96 GLY A O 1
ATOM 741 N N . ARG A 1 93 ? -25.877 69.539 142.666 1.00 26.77 97 ARG A N 1
ATOM 742 C CA . ARG A 1 93 ? -24.896 70.559 143.043 1.00 26.90 97 ARG A CA 1
ATOM 743 C C . ARG A 1 93 ? -23.558 70.371 142.324 1.00 24.62 97 ARG A C 1
ATOM 744 O O . ARG A 1 93 ? -22.919 71.349 141.924 1.00 23.69 97 ARG A O 1
ATOM 752 N N . THR A 1 94 ? -23.126 69.116 142.189 1.00 23.01 98 THR A N 1
ATOM 753 C CA . THR A 1 94 ? -21.817 68.797 141.639 1.00 22.01 98 THR A CA 1
ATOM 754 C C . THR A 1 94 ? -21.890 67.627 140.665 1.00 20.84 98 THR A C 1
ATOM 755 O O . THR A 1 94 ? -22.870 66.879 140.631 1.00 19.95 98 THR A O 1
ATOM 759 N N . LEU A 1 95 ? -20.843 67.504 139.882 1.00 20.16 99 LEU A N 1
ATOM 760 C CA . LEU A 1 95 ? -20.613 66.343 139.046 1.00 19.67 99 LEU A CA 1
ATOM 761 C C . LEU A 1 95 ? -19.385 65.561 139.546 1.00 19.88 99 LEU A C 1
ATOM 762 O O . LEU A 1 95 ? -18.549 66.113 140.152 1.00 19.49 99 LEU A O 1
ATOM 767 N N . ARG A 1 96 ? -19.299 64.300 139.212 1.00 20.04 100 ARG A N 1
ATOM 768 C CA . ARG A 1 96 ? -18.221 63.553 139.771 1.00 20.36 100 ARG A CA 1
ATOM 769 C C . ARG A 1 96 ? -17.242 63.077 138.682 1.00 18.90 100 ARG A C 1
ATOM 770 O O . ARG A 1 96 ? -16.209 63.710 138.461 1.00 17.86 100 ARG A O 1
ATOM 778 N N . GLY A 1 97 ? -17.566 61.980 137.999 1.00 17.82 101 GLY A N 1
ATOM 779 C CA . GLY A 1 97 ? -16.790 61.525 136.869 1.00 17.36 101 GLY A CA 1
ATOM 780 C C . GLY A 1 97 ? -16.885 62.400 135.609 1.00 16.93 101 GLY A C 1
ATOM 781 O O . GLY A 1 97 ? -16.069 62.328 134.754 1.00 17.05 101 GLY A O 1
ATOM 782 N N . THR A 1 98 ? -17.927 63.198 135.507 1.00 16.54 102 THR A N 1
ATOM 783 C CA . THR A 1 98 ? -18.070 64.134 134.389 1.00 16.03 102 THR A CA 1
ATOM 784 C C . THR A 1 98 ? -17.140 65.350 134.569 1.00 15.90 102 THR A C 1
ATOM 785 O O . THR A 1 98 ? -16.732 65.981 133.592 1.00 16.05 102 THR A O 1
ATOM 789 N N . ALA A 1 99 ? -16.789 65.658 135.813 1.00 15.53 103 ALA A N 1
ATOM 790 C CA . ALA A 1 99 ? -15.996 66.852 136.127 1.00 15.33 103 ALA A CA 1
ATOM 791 C C . ALA A 1 99 ? -14.504 66.567 136.014 1.00 15.43 103 ALA A C 1
ATOM 792 O O . ALA A 1 99 ? -13.876 66.179 136.989 1.00 15.71 103 ALA A O 1
ATOM 794 N N . TYR A 1 100 ? -13.927 66.773 134.836 1.00 15.22 104 TYR A N 1
ATOM 795 C CA . TYR A 1 100 ? -12.498 66.506 134.665 1.00 15.40 104 TYR A CA 1
ATOM 796 C C . TYR A 1 100 ? -11.623 67.584 135.308 1.00 15.14 104 TYR A C 1
ATOM 797 O O . TYR A 1 100 ? -10.446 67.347 135.554 1.00 15.23 104 TYR A O 1
ATOM 806 N N . GLY A 1 101 ? -12.193 68.755 135.590 1.00 15.13 105 GLY A N 1
ATOM 807 C CA . GLY A 1 101 ? -11.434 69.861 136.185 1.00 15.51 105 GLY A CA 1
ATOM 808 C C . GLY A 1 101 ? -10.661 69.478 137.438 1.00 15.84 105 GLY A C 1
ATOM 809 O O . GLY A 1 101 ? -9.442 69.637 137.489 1.00 16.18 105 GLY A O 1
ATOM 810 N N . PRO A 1 102 ? -11.362 68.971 138.462 1.00 16.09 106 PRO A N 1
ATOM 811 C CA . PRO A 1 102 ? -10.675 68.515 139.675 1.00 16.26 106 PRO A CA 1
ATOM 812 C C . PRO A 1 102 ? -9.715 67.351 139.429 1.00 16.08 106 PRO A C 1
ATOM 813 O O . PRO A 1 102 ? -8.678 67.269 140.084 1.00 16.04 106 PRO A O 1
ATOM 817 N N . ARG A 1 103 ? -10.058 66.460 138.500 1.00 15.75 107 ARG A N 1
ATOM 818 C CA . ARG A 1 103 ? -9.179 65.339 138.172 1.00 15.83 107 ARG A CA 1
ATOM 819 C C . ARG A 1 103 ? -7.839 65.852 137.646 1.00 15.91 107 ARG A C 1
ATOM 820 O O . ARG A 1 103 ? -6.791 65.303 137.968 1.00 16.26 107 ARG A O 1
ATOM 828 N N . ILE A 1 104 ? -7.876 66.911 136.845 1.00 15.96 108 ILE A N 1
ATOM 829 C CA . ILE A 1 104 ? -6.660 67.485 136.279 1.00 16.07 108 ILE A CA 1
ATOM 830 C C . ILE A 1 104 ? -5.852 68.246 137.338 1.00 16.69 108 ILE A C 1
ATOM 831 O O . ILE A 1 104 ? -4.646 68.025 137.487 1.00 16.81 108 ILE A O 1
ATOM 836 N N . PHE A 1 105 ? -6.518 69.134 138.068 1.00 16.82 109 PHE A N 1
ATOM 837 C CA . PHE A 1 105 ? -5.822 70.148 138.874 1.00 17.49 109 PHE A CA 1
ATOM 838 C C . PHE A 1 105 ? -5.792 69.878 140.378 1.00 18.06 109 PHE A C 1
ATOM 839 O O . PHE A 1 105 ? -5.031 70.516 141.099 1.00 17.56 109 PHE A O 1
ATOM 847 N N . ARG A 1 106 ? -6.606 68.939 140.852 1.00 19.06 110 ARG A N 1
ATOM 848 C CA . ARG A 1 106 ? -6.558 68.528 142.258 1.00 20.20 110 ARG A CA 1
ATOM 849 C C . ARG A 1 106 ? -7.138 67.126 142.399 1.00 19.31 110 ARG A C 1
ATOM 850 O O . ARG A 1 106 ? -8.195 66.925 143.001 1.00 18.87 110 ARG A O 1
ATOM 858 N N . HIS A 1 107 ? -6.429 66.159 141.823 1.00 18.62 111 HIS A N 1
ATOM 859 C CA . HIS A 1 107 ? -6.949 64.799 141.686 1.00 18.82 111 HIS A CA 1
ATOM 860 C C . HIS A 1 107 ? -7.284 64.183 143.048 1.00 19.41 111 HIS A C 1
ATOM 861 O O . HIS A 1 107 ? -6.547 64.387 144.007 1.00 19.08 111 HIS A O 1
ATOM 868 N N . PRO A 1 108 ? -8.414 63.450 143.144 1.00 19.93 112 PRO A N 1
ATOM 869 C CA . PRO A 1 108 ? -8.808 62.791 144.400 1.00 20.50 112 PRO A CA 1
ATOM 870 C C . PRO A 1 108 ? -7.671 62.045 145.095 1.00 20.52 112 PRO A C 1
ATOM 871 O O . PRO A 1 108 ? -7.616 62.009 146.323 1.00 21.32 112 PRO A O 1
ATOM 875 N N . ALA A 1 109 ? -6.799 61.423 144.311 1.00 20.46 113 ALA A N 1
ATOM 876 C CA . ALA A 1 109 ? -5.581 60.805 144.827 1.00 20.59 113 ALA A CA 1
ATOM 877 C C . ALA A 1 109 ? -4.525 61.859 145.161 1.00 20.53 113 ALA A C 1
ATOM 878 O O . ALA A 1 109 ? -3.751 62.272 144.293 1.00 20.93 113 ALA A O 1
ATOM 880 N N . GLY A 1 110 ? -4.514 62.292 146.421 1.00 20.31 114 GLY A N 1
ATOM 881 C CA . GLY A 1 110 ? -3.511 63.225 146.926 1.00 20.12 114 GLY A CA 1
ATOM 882 C C . GLY A 1 110 ? -3.768 64.711 146.721 1.00 19.92 114 GLY A C 1
ATOM 883 O O . GLY A 1 110 ? -3.033 65.536 147.264 1.00 20.13 114 GLY A O 1
ATOM 884 N N . GLY A 1 111 ? -4.791 65.068 145.943 1.00 18.73 115 GLY A N 1
ATOM 885 C CA . GLY A 1 111 ? -5.059 66.474 145.621 1.00 18.42 115 GLY A CA 1
ATOM 886 C C . GLY A 1 111 ? -4.018 67.069 144.684 1.00 18.19 115 GLY A C 1
ATOM 887 O O . GLY A 1 111 ? -3.774 68.275 144.692 1.00 17.93 115 GLY A O 1
ATOM 888 N N . VAL A 1 112 ? -3.424 66.218 143.856 1.00 17.82 116 VAL A N 1
ATOM 889 C CA . VAL A 1 112 ? -2.297 66.607 143.011 1.00 18.02 116 VAL A CA 1
ATOM 890 C C . VAL A 1 112 ? -2.742 67.463 141.823 1.00 17.09 116 VAL A C 1
ATOM 891 O O . VAL A 1 112 ? -3.754 67.182 141.181 1.00 16.65 116 VAL A O 1
ATOM 895 N N . ASN A 1 113 ? -1.978 68.515 141.549 1.00 16.45 117 ASN A N 1
ATOM 896 C CA . ASN A 1 113 ? -2.135 69.296 140.333 1.00 16.27 117 ASN A CA 1
ATOM 897 C C . ASN A 1 113 ? -1.274 68.664 139.255 1.00 15.97 117 ASN A C 1
ATOM 898 O O . ASN A 1 113 ? -0.069 68.915 139.168 1.00 15.58 117 ASN A O 1
ATOM 903 N N . GLN A 1 114 ? -1.907 67.840 138.432 1.00 15.82 118 GLN A N 1
ATOM 904 C CA . GLN A 1 114 ? -1.192 67.049 137.440 1.00 16.10 118 GLN A CA 1
ATOM 905 C C . GLN A 1 114 ? -0.753 67.874 136.244 1.00 16.33 118 GLN A C 1
ATOM 906 O O . GLN A 1 114 ? 0.269 67.567 135.623 1.00 16.75 118 GLN A O 1
ATOM 912 N N . TRP A 1 115 ? -1.510 68.918 135.915 1.00 16.82 119 TRP A N 1
ATOM 913 C CA . TRP A 1 115 ? -1.107 69.809 134.830 1.00 16.89 119 TRP A CA 1
ATOM 914 C C . TRP A 1 115 ? 0.247 70.441 135.143 1.00 17.60 119 TRP A C 1
ATOM 915 O O . TRP A 1 115 ? 1.153 70.432 134.306 1.00 17.04 119 TRP A O 1
ATOM 926 N N . GLU A 1 116 ? 0.394 70.966 136.356 1.00 18.87 120 GLU A N 1
ATOM 927 C CA . GLU A 1 116 ? 1.672 71.547 136.780 1.00 20.35 120 GLU A CA 1
ATOM 928 C C . GLU A 1 116 ? 2.786 70.495 136.750 1.00 19.68 120 GLU A C 1
ATOM 929 O O . GLU A 1 116 ? 3.896 70.774 136.298 1.00 19.07 120 GLU A O 1
ATOM 935 N N . ASN A 1 117 ? 2.490 69.285 137.214 1.00 18.72 121 ASN A N 1
ATOM 936 C CA . ASN A 1 117 ? 3.494 68.216 137.213 1.00 18.77 121 ASN A CA 1
ATOM 937 C C . ASN A 1 117 ? 3.893 67.776 135.808 1.00 18.79 121 ASN A C 1
ATOM 938 O O . ASN A 1 117 ? 5.056 67.445 135.571 1.00 19.19 121 ASN A O 1
ATOM 943 N N . VAL A 1 118 ? 2.942 67.788 134.876 1.00 19.16 122 VAL A N 1
ATOM 944 C CA . VAL A 1 118 ? 3.245 67.493 133.469 1.00 19.52 122 VAL A CA 1
ATOM 945 C C . VAL A 1 118 ? 4.177 68.545 132.865 1.00 20.11 122 VAL A C 1
ATOM 946 O O . VAL A 1 118 ? 5.161 68.201 132.202 1.00 20.05 122 VAL A O 1
ATOM 950 N N . VAL A 1 119 ? 3.866 69.818 133.094 1.00 20.54 123 VAL A N 1
ATOM 951 C CA . VAL A 1 119 ? 4.705 70.911 132.604 1.00 21.70 123 VAL A CA 1
ATOM 952 C C . VAL A 1 119 ? 6.135 70.819 133.151 1.00 22.31 123 VAL A C 1
ATOM 953 O O . VAL A 1 119 ? 7.106 71.006 132.409 1.00 22.60 123 VAL A O 1
ATOM 957 N N . LYS A 1 120 ? 6.261 70.529 134.443 1.00 23.16 124 LYS A N 1
ATOM 958 C CA . LYS A 1 120 ? 7.575 70.382 135.066 1.00 23.90 124 LYS A CA 1
ATOM 959 C C . LYS A 1 120 ? 8.320 69.179 134.513 1.00 23.09 124 LYS A C 1
ATOM 960 O O . LYS A 1 120 ? 9.525 69.241 134.292 1.00 22.89 124 LYS A O 1
ATOM 966 N N . THR A 1 121 ? 7.593 68.087 134.293 1.00 21.86 125 THR A N 1
ATOM 967 C CA . THR A 1 121 ? 8.187 66.857 133.787 1.00 21.40 125 THR A CA 1
ATOM 968 C C . THR A 1 121 ? 8.768 67.087 132.387 1.00 21.08 125 THR A C 1
ATOM 969 O O . THR A 1 121 ? 9.896 66.674 132.098 1.00 21.01 125 THR A O 1
ATOM 973 N N . LEU A 1 122 ? 7.999 67.766 131.538 1.00 21.02 126 LEU A N 1
ATOM 974 C CA . LEU A 1 122 ? 8.407 68.053 130.162 1.00 21.36 126 LEU A CA 1
ATOM 975 C C . LEU A 1 122 ? 9.478 69.140 130.069 1.00 22.51 126 LEU A C 1
ATOM 976 O O . LEU A 1 122 ? 10.257 69.165 129.115 1.00 22.43 126 LEU A O 1
ATOM 981 N N . THR A 1 123 ? 9.509 70.037 131.047 1.00 23.32 127 THR A N 1
ATOM 982 C CA . THR A 1 123 ? 10.550 71.059 131.107 1.00 24.63 127 THR A CA 1
ATOM 983 C C . THR A 1 123 ? 11.895 70.421 131.468 1.00 25.73 127 THR A C 1
ATOM 984 O O . THR A 1 123 ? 12.908 70.716 130.836 1.00 25.95 127 THR A O 1
ATOM 988 N N . ASP A 1 124 ? 11.887 69.532 132.460 1.00 26.39 128 ASP A N 1
ATOM 989 C CA . ASP A 1 124 ? 13.098 68.834 132.912 1.00 27.51 128 ASP A CA 1
ATOM 990 C C . ASP A 1 124 ? 13.572 67.763 131.933 1.00 26.48 128 ASP A C 1
ATOM 991 O O . ASP A 1 124 ? 14.776 67.553 131.779 1.00 25.89 128 ASP A O 1
ATOM 996 N N . ASP A 1 125 ? 12.628 67.068 131.300 1.00 24.97 129 ASP A N 1
ATOM 997 C CA . ASP A 1 125 ? 12.953 66.046 130.311 1.00 24.61 129 ASP A CA 1
ATOM 998 C C . ASP A 1 125 ? 12.013 66.171 129.117 1.00 23.19 129 ASP A C 1
ATOM 999 O O . ASP A 1 125 ? 10.955 65.546 129.097 1.00 21.84 129 ASP A O 1
ATOM 1004 N N . PRO A 1 126 ? 12.399 66.978 128.113 1.00 22.64 130 PRO A N 1
ATOM 1005 C CA . PRO A 1 126 ? 11.538 67.193 126.948 1.00 22.05 130 PRO A CA 1
ATOM 1006 C C . PRO A 1 126 ? 11.084 65.908 126.252 1.00 20.96 130 PRO A C 1
ATOM 1007 O O . PRO A 1 126 ? 9.963 65.860 125.757 1.00 20.73 130 PRO A O 1
ATOM 1011 N N . ASP A 1 127 ? 11.935 64.881 126.219 1.00 20.20 131 ASP A N 1
ATOM 1012 C CA . ASP A 1 127 ? 11.593 63.622 125.548 1.00 19.67 131 ASP A CA 1
ATOM 1013 C C . ASP A 1 127 ? 10.688 62.696 126.387 1.00 18.50 131 ASP A C 1
ATOM 1014 O O . ASP A 1 127 ? 10.378 61.584 125.953 1.00 17.58 131 ASP A O 1
ATOM 1019 N N . SER A 1 128 ? 10.257 63.148 127.566 1.00 17.54 132 SER A N 1
ATOM 1020 C CA . SER A 1 128 ? 9.595 62.271 128.541 1.00 16.99 132 SER A CA 1
ATOM 1021 C C . SER A 1 128 ? 8.404 61.493 127.993 1.00 16.48 132 SER A C 1
ATOM 1022 O O . SER A 1 128 ? 7.584 62.024 127.241 1.00 16.58 132 SER A O 1
ATOM 1025 N N . LYS A 1 129 ? 8.325 60.231 128.407 1.00 16.00 133 LYS A N 1
ATOM 1026 C CA . LYS A 1 129 ? 7.170 59.373 128.155 1.00 15.81 133 LYS A CA 1
ATOM 1027 C C . LYS A 1 129 ? 6.229 59.321 129.356 1.00 15.70 133 LYS A C 1
ATOM 1028 O O . LYS A 1 129 ? 5.241 58.583 129.332 1.00 15.42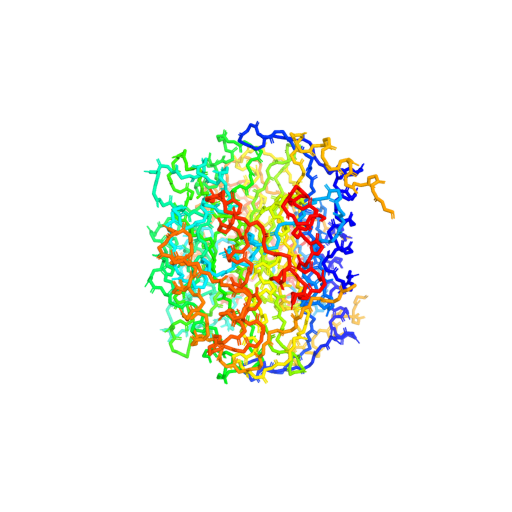 133 LYS A O 1
ATOM 1034 N N . ARG A 1 130 ? 6.530 60.105 130.393 1.00 16.05 134 ARG A N 1
ATOM 1035 C CA . ARG A 1 130 ? 5.811 60.057 131.664 1.00 16.19 134 ARG A CA 1
ATOM 1036 C C . ARG A 1 130 ? 4.743 61.144 131.846 1.00 16.19 134 ARG A C 1
ATOM 1037 O O . ARG A 1 130 ? 4.046 61.145 132.859 1.00 16.47 134 ARG A O 1
ATOM 1045 N N . ALA A 1 131 ? 4.610 62.055 130.886 1.00 16.08 135 ALA A N 1
ATOM 1046 C CA . ALA A 1 131 ? 3.784 63.247 131.075 1.00 15.92 135 ALA A CA 1
ATOM 1047 C C . ALA A 1 131 ? 2.307 62.925 130.872 1.00 15.92 135 ALA A C 1
ATOM 1048 O O . ALA A 1 131 ? 1.709 63.250 129.836 1.00 15.54 135 ALA A O 1
ATOM 1050 N N . VAL A 1 132 ? 1.734 62.298 131.897 1.00 15.71 136 VAL A N 1
ATOM 1051 C CA . VAL A 1 132 ? 0.368 61.800 131.864 1.00 15.87 136 VAL A CA 1
ATOM 1052 C C . VAL A 1 132 ? -0.484 62.489 132.923 1.00 15.99 136 VAL A C 1
ATOM 1053 O O . VAL A 1 132 ? -0.059 62.640 134.071 1.00 16.26 136 VAL A O 1
ATOM 1057 N N . ILE A 1 133 ? -1.682 62.904 132.521 1.00 16.18 137 ILE A N 1
ATOM 1058 C CA . ILE A 1 133 ? -2.723 63.338 133.443 1.00 16.46 137 ILE A CA 1
ATOM 1059 C C . ILE A 1 133 ? -3.754 62.212 133.588 1.00 16.36 137 ILE A C 1
ATOM 1060 O O . ILE A 1 133 ? -4.506 61.934 132.660 1.00 16.16 137 ILE A O 1
ATOM 1065 N N . GLN A 1 134 ? -3.758 61.566 134.748 1.00 16.51 138 GLN A N 1
ATOM 1066 C CA . GLN A 1 134 ? -4.732 60.535 135.101 1.00 16.79 138 GLN A CA 1
ATOM 1067 C C . GLN A 1 134 ? -6.088 61.166 135.410 1.00 16.86 138 GLN A C 1
ATOM 1068 O O . GLN A 1 134 ? -6.162 62.151 136.145 1.00 17.58 138 GLN A O 1
ATOM 1074 N N . ILE A 1 135 ? -7.161 60.595 134.868 1.00 16.36 139 ILE A N 1
ATOM 1075 C CA . ILE A 1 135 ? -8.499 61.142 135.077 1.00 16.08 139 ILE A CA 1
ATOM 1076 C C . ILE A 1 135 ? -9.306 60.194 135.967 1.00 16.24 139 ILE A C 1
ATOM 1077 O O . ILE A 1 135 ? -9.761 60.580 137.042 1.00 16.59 139 ILE A O 1
ATOM 1082 N N . PHE A 1 136 ? -9.446 58.952 135.519 1.00 16.06 140 PHE A N 1
ATOM 1083 C CA . PHE A 1 136 ? -10.132 57.886 136.256 1.00 15.73 140 PHE A CA 1
ATOM 1084 C C . PHE A 1 136 ? -9.540 57.699 137.668 1.00 15.68 140 PHE A C 1
ATOM 1085 O O . PHE A 1 136 ? -8.371 58.020 137.918 1.00 15.33 140 PHE A O 1
ATOM 1093 N N . ASP A 1 137 ? -10.358 57.196 138.589 1.00 15.56 141 ASP A N 1
ATOM 1094 C CA . ASP A 1 137 ? -9.918 56.916 139.962 1.00 16.04 141 ASP A CA 1
ATOM 1095 C C . ASP A 1 137 ? -10.470 55.558 140.418 1.00 16.27 141 ASP A C 1
ATOM 1096 O O . ASP A 1 137 ? -11.618 55.241 140.119 1.00 16.04 141 ASP A O 1
ATOM 1101 N N . PRO A 1 138 ? -9.666 54.763 141.161 1.00 16.68 142 PRO A N 1
ATOM 1102 C CA . PRO A 1 138 ? -10.088 53.411 141.568 1.00 17.37 142 PRO A CA 1
ATOM 1103 C C . PRO A 1 138 ? -11.305 53.328 142.501 1.00 17.92 142 PRO A C 1
ATOM 1104 O O . PRO A 1 138 ? -11.903 52.265 142.623 1.00 18.88 142 PRO A O 1
ATOM 1108 N N . ARG A 1 139 ? -11.668 54.425 143.155 1.00 17.71 143 ARG A N 1
ATOM 1109 C CA . ARG A 1 139 ? -12.797 54.409 144.090 1.00 17.71 143 ARG A CA 1
ATOM 1110 C C . ARG A 1 139 ? -14.150 54.551 143.411 1.00 17.49 143 ARG A C 1
ATOM 1111 O O . ARG A 1 139 ? -15.172 54.292 144.029 1.00 18.30 143 ARG A O 1
ATOM 1119 N N . GLU A 1 140 ? -14.166 54.924 142.135 1.00 17.43 144 GLU A N 1
ATOM 1120 C CA . GLU A 1 140 ? -15.436 55.187 141.453 1.00 17.12 144 GLU A CA 1
ATOM 1121 C C . GLU A 1 140 ? -16.309 53.942 141.333 1.00 17.75 144 GLU A C 1
ATOM 1122 O O . GLU A 1 140 ? -17.527 54.042 141.440 1.00 17.78 144 GLU A O 1
ATOM 1128 N N . LEU A 1 141 ? -15.693 52.781 141.115 1.00 18.55 145 LEU A N 1
ATOM 1129 C CA . LEU A 1 141 ? -16.439 51.513 141.048 1.00 19.90 145 LEU A CA 1
ATOM 1130 C C . LEU A 1 141 ? -16.906 51.018 142.416 1.00 20.95 145 LEU A C 1
ATOM 1131 O O . LEU A 1 141 ? -17.777 50.144 142.499 1.00 21.86 145 LEU A O 1
ATOM 1136 N N . ALA A 1 142 ? -16.314 51.556 143.481 1.00 21.43 146 ALA A N 1
ATOM 1137 C CA . ALA A 1 142 ? -16.692 51.207 144.852 1.00 22.55 146 ALA A CA 1
ATOM 1138 C C . ALA A 1 142 ? -17.923 51.981 145.340 1.00 23.41 146 ALA A C 1
ATOM 1139 O O . ALA A 1 142 ? -18.459 51.681 146.406 1.00 24.52 146 ALA A O 1
ATOM 1141 N N . VAL A 1 143 ? -18.361 52.979 144.572 1.00 23.18 147 VAL A N 1
ATOM 1142 C CA . VAL A 1 143 ? -19.575 53.733 144.893 1.00 23.00 147 VAL A CA 1
ATOM 1143 C C . VAL A 1 143 ? -20.779 52.936 144.403 1.00 23.16 147 VAL A C 1
ATOM 1144 O O . VAL A 1 143 ? -20.906 52.667 143.207 1.00 21.87 147 VAL A O 1
ATOM 1148 N N . ALA A 1 144 ? -21.656 52.550 145.325 1.00 23.77 148 ALA A N 1
ATOM 1149 C CA . ALA A 1 144 ? -22.851 51.797 144.964 1.00 24.08 148 ALA A CA 1
ATOM 1150 C C . ALA A 1 144 ? -23.755 52.640 144.070 1.00 23.71 148 ALA A C 1
ATOM 1151 O O . ALA A 1 144 ? -24.008 53.813 144.361 1.00 23.69 148 ALA A O 1
ATOM 1153 N N . ASP A 1 145 ? -24.217 52.049 142.970 1.00 23.76 149 ASP A N 1
ATOM 1154 C CA . ASP A 1 145 ? -25.167 52.706 142.063 1.00 23.88 149 ASP A CA 1
ATOM 1155 C C . ASP A 1 145 ? -24.676 54.085 141.603 1.00 22.17 149 ASP A C 1
ATOM 1156 O O . ASP A 1 145 ? -25.436 55.051 141.547 1.00 22.10 149 ASP A O 1
ATOM 1161 N N . ASN A 1 146 ? -23.390 54.159 141.281 1.00 20.40 150 ASN A N 1
ATOM 1162 C CA . ASN A 1 146 ? -22.768 55.393 140.815 1.00 19.23 150 ASN A CA 1
ATOM 1163 C C . ASN A 1 146 ? -23.329 55.784 139.452 1.00 18.80 150 ASN A C 1
ATOM 1164 O O . ASN A 1 146 ? -23.253 55.004 138.504 1.00 18.63 150 ASN A O 1
ATOM 1169 N N . ILE A 1 147 ? -23.900 56.982 139.358 1.00 18.42 151 ILE A N 1
ATOM 1170 C CA . ILE A 1 147 ? -24.490 57.444 138.097 1.00 18.30 151 ILE A CA 1
ATOM 1171 C C . ILE A 1 147 ? -23.500 58.213 137.215 1.00 17.73 151 ILE A C 1
ATOM 1172 O O . ILE A 1 147 ? -23.849 58.617 136.106 1.00 17.62 151 ILE A O 1
ATOM 1177 N N . ASP A 1 148 ? -22.271 58.405 137.688 1.00 17.31 152 ASP A N 1
ATOM 1178 C CA . ASP A 1 148 ? -21.313 59.263 136.982 1.00 16.78 152 ASP A CA 1
ATOM 1179 C C . ASP A 1 148 ? -19.864 58.823 137.187 1.00 16.22 152 ASP A C 1
ATOM 1180 O O . ASP A 1 148 ? -19.123 59.424 137.965 1.00 16.09 152 ASP A O 1
ATOM 1185 N N . VAL A 1 149 ? -19.471 57.783 136.458 1.00 16.01 153 VAL A N 1
ATOM 1186 C CA . VAL A 1 149 ? -18.121 57.218 136.528 1.00 15.74 153 VAL A CA 1
ATOM 1187 C C . VAL A 1 149 ? -17.304 57.765 135.365 1.00 15.53 153 VAL A C 1
ATOM 1188 O O . VAL A 1 149 ? -17.740 57.685 134.218 1.00 15.39 153 VAL A O 1
ATOM 1192 N N . ALA A 1 150 ? -16.130 58.331 135.651 1.00 15.80 154 ALA A N 1
ATOM 1193 C CA . ALA A 1 150 ? -15.288 58.917 134.596 1.00 15.63 154 ALA A CA 1
ATOM 1194 C C . ALA A 1 150 ? -15.089 57.926 133.452 1.00 15.85 154 ALA A C 1
ATOM 1195 O O . ALA A 1 150 ? -14.756 56.766 133.693 1.00 15.34 154 ALA A O 1
ATOM 1197 N N . CYS A 1 151 ? -15.293 58.375 132.213 1.00 16.54 155 CYS A N 1
ATOM 1198 C CA . CYS A 1 151 ? -15.064 57.502 131.053 1.00 17.02 155 CYS A CA 1
ATOM 1199 C C . CYS A 1 151 ? -13.737 57.790 130.344 1.00 16.15 155 CYS A C 1
ATOM 1200 O O . CYS A 1 151 ? -13.333 57.050 129.449 1.00 16.32 155 CYS A O 1
ATOM 1203 N N . THR A 1 152 ? -13.049 58.847 130.762 1.00 15.26 156 THR A N 1
ATOM 1204 C CA . THR A 1 152 ? -11.697 59.105 130.300 1.00 14.89 156 THR A CA 1
ATOM 1205 C C . THR A 1 152 ? -10.730 58.517 131.309 1.00 14.85 156 THR A C 1
ATOM 1206 O O . THR A 1 152 ? -10.890 58.724 132.511 1.00 14.61 156 THR A O 1
ATOM 1210 N N . LEU A 1 153 ? -9.731 57.788 130.819 1.00 14.61 157 LEU A N 1
ATOM 1211 C CA . LEU A 1 153 ? -8.742 57.161 131.685 1.00 15.00 157 LEU A CA 1
ATOM 1212 C C . LEU A 1 153 ? -7.598 58.118 131.968 1.00 14.99 157 LEU A C 1
ATOM 1213 O O . LEU A 1 153 ? -7.228 58.339 133.127 1.00 15.41 157 LEU A O 1
ATOM 1218 N N . ALA A 1 154 ? -7.044 58.686 130.903 1.00 14.99 158 ALA A N 1
ATOM 1219 C CA . ALA A 1 154 ? -5.906 59.590 131.022 1.00 15.04 158 ALA A CA 1
ATOM 1220 C C . ALA A 1 154 ? -5.698 60.394 129.753 1.00 15.34 158 ALA A C 1
ATOM 1221 O O . ALA A 1 154 ? -6.212 60.042 128.687 1.00 14.70 158 ALA A O 1
ATOM 1223 N N . LEU A 1 155 ? -4.933 61.474 129.894 1.00 15.60 159 LEU A N 1
ATOM 1224 C CA . LEU A 1 155 ? -4.448 62.274 128.777 1.00 16.49 159 LEU A CA 1
ATOM 1225 C C . LEU A 1 155 ? -2.925 62.298 128.850 1.00 16.50 159 LEU A C 1
ATOM 1226 O O . LEU A 1 155 ? -2.363 62.479 129.935 1.00 17.78 159 LEU A O 1
ATOM 1231 N N . GLN A 1 156 ? -2.261 62.106 127.717 1.00 16.16 160 GLN A N 1
ATOM 1232 C CA . GLN A 1 156 ? -0.803 62.120 127.678 1.00 16.19 160 GLN A CA 1
ATOM 1233 C C . GLN A 1 156 ? -0.318 63.179 126.703 1.00 16.50 160 GLN A C 1
ATOM 1234 O O . GLN A 1 156 ? -0.898 63.343 125.626 1.00 15.87 160 GLN A O 1
ATOM 1240 N N . PHE A 1 157 ? 0.749 63.880 127.085 1.00 17.01 161 PHE A N 1
ATOM 1241 C CA . PHE A 1 157 ? 1.413 64.827 126.200 1.00 18.08 161 PHE A CA 1
ATOM 1242 C C . PHE A 1 157 ? 2.861 64.428 125.974 1.00 18.02 161 PHE A C 1
ATOM 1243 O O . PHE A 1 157 ? 3.531 63.961 126.891 1.00 17.47 161 PHE A O 1
ATOM 1251 N N . LEU A 1 158 ? 3.325 64.602 124.738 1.00 17.99 162 LEU A N 1
ATOM 1252 C CA . LEU A 1 158 ? 4.712 64.341 124.369 1.00 18.61 162 LEU A CA 1
ATOM 1253 C C . LEU A 1 158 ? 5.226 65.485 123.513 1.00 18.57 162 LEU A C 1
ATOM 1254 O O . LEU A 1 158 ? 4.528 65.947 122.609 1.00 18.54 162 LEU A O 1
ATOM 1259 N N . ILE A 1 159 ? 6.436 65.947 123.811 1.00 18.66 163 ILE A N 1
ATOM 1260 C CA . ILE A 1 159 ? 7.114 66.920 122.963 1.00 19.00 163 ILE A CA 1
ATOM 1261 C C . ILE A 1 159 ? 7.938 66.146 121.944 1.00 19.45 163 ILE A C 1
ATOM 1262 O O . ILE A 1 159 ? 8.860 65.413 122.307 1.00 18.89 163 ILE A O 1
ATOM 1267 N N . ARG A 1 160 ? 7.594 66.303 120.671 1.00 20.24 164 ARG A N 1
ATOM 1268 C CA . ARG A 1 160 ? 8.297 65.610 119.602 1.00 21.18 164 ARG A CA 1
ATOM 1269 C C . ARG A 1 160 ? 8.572 66.586 118.464 1.00 22.61 164 ARG A C 1
ATOM 1270 O O . ARG A 1 160 ? 7.646 67.168 117.904 1.00 22.87 164 ARG A O 1
ATOM 1278 N N . ASP A 1 161 ? 9.858 66.785 118.166 1.00 24.96 165 ASP A N 1
ATOM 1279 C CA . ASP A 1 161 ? 10.309 67.672 117.093 1.00 26.28 165 ASP A CA 1
ATOM 1280 C C . ASP A 1 161 ? 9.694 69.067 117.209 1.00 25.94 165 ASP A C 1
ATOM 1281 O O . ASP A 1 161 ? 9.197 69.622 116.232 1.00 26.29 165 ASP A O 1
ATOM 1286 N N . GLY A 1 162 ? 9.719 69.617 118.420 1.00 25.31 166 GLY A N 1
ATOM 1287 C CA . GLY A 1 162 ? 9.242 70.974 118.669 1.00 25.05 166 GLY A CA 1
ATOM 1288 C C . GLY A 1 162 ? 7.735 71.145 118.688 1.00 23.99 166 GLY A C 1
ATOM 1289 O O . GLY A 1 162 ? 7.240 72.275 118.733 1.00 24.60 166 GLY A O 1
ATOM 1290 N N . LEU A 1 163 ? 7.005 70.029 118.657 1.00 22.53 167 LEU A N 1
ATOM 1291 C CA . LEU A 1 163 ? 5.549 70.046 118.665 1.00 21.42 167 LEU A CA 1
ATOM 1292 C C . LEU A 1 163 ? 5.033 69.282 119.870 1.00 20.37 167 LEU A C 1
ATOM 1293 O O . LEU A 1 163 ? 5.623 68.279 120.266 1.00 20.34 167 LEU A O 1
ATOM 1298 N N . LEU A 1 164 ? 3.927 69.745 120.441 1.00 19.59 168 LEU A N 1
ATOM 1299 C CA . LEU A 1 164 ? 3.268 69.002 121.513 1.00 18.84 168 LEU A CA 1
ATOM 1300 C C . LEU A 1 164 ? 2.198 68.089 120.926 1.00 18.44 168 LEU A C 1
ATOM 1301 O O . LEU A 1 164 ? 1.217 68.564 120.348 1.00 18.18 168 LEU A O 1
ATOM 1306 N N . CYS A 1 165 ? 2.402 66.782 121.071 1.00 18.18 169 CYS A N 1
ATOM 1307 C CA . CYS A 1 165 ? 1.419 65.782 120.669 1.00 18.18 169 CYS A CA 1
ATOM 1308 C C . CYS A 1 165 ? 0.555 65.414 121.861 1.00 17.20 169 CYS A C 1
ATOM 1309 O O . CYS A 1 165 ? 1.004 65.501 123.006 1.00 16.94 169 CYS A O 1
ATOM 1312 N N . GLY A 1 166 ? -0.681 65.015 121.580 1.00 16.42 170 GLY A N 1
ATOM 1313 C CA . GLY A 1 166 ? -1.644 64.654 122.617 1.00 15.91 170 GLY A CA 1
ATOM 1314 C C . GLY A 1 166 ? -2.245 63.291 122.363 1.00 15.48 170 GLY A C 1
ATOM 1315 O O . GLY A 1 166 ? -2.452 62.906 121.218 1.00 15.04 170 GLY A O 1
ATOM 1316 N N . ILE A 1 167 ? -2.504 62.549 123.437 1.00 15.16 171 ILE A N 1
ATOM 1317 C CA . ILE A 1 167 ? -3.194 61.267 123.345 1.00 15.02 171 ILE A CA 1
ATOM 1318 C C . ILE A 1 167 ? -4.282 61.226 124.409 1.00 14.96 171 ILE A C 1
ATOM 1319 O O . ILE A 1 167 ? -3.992 61.405 125.588 1.00 15.49 171 ILE A O 1
ATOM 1324 N N . GLY A 1 168 ? -5.520 60.992 123.986 1.00 14.63 172 GLY A N 1
ATOM 1325 C CA . GLY A 1 168 ? -6.641 60.804 124.907 1.00 14.38 172 GLY A CA 1
ATOM 1326 C C . GLY A 1 168 ? -7.002 59.331 124.967 1.00 14.38 172 GLY A C 1
ATOM 1327 O O . GLY A 1 168 ? -7.309 58.730 123.945 1.00 14.67 172 GLY A O 1
ATOM 1328 N N . TYR A 1 169 ? -6.931 58.749 126.164 1.00 14.16 173 TYR A N 1
ATOM 1329 C CA . TYR A 1 169 ? -7.300 57.358 126.398 1.00 14.05 173 TYR A CA 1
ATOM 1330 C C . TYR A 1 169 ? -8.644 57.319 127.125 1.00 14.15 173 TYR A C 1
ATOM 1331 O O . TYR A 1 169 ? -8.761 57.845 128.236 1.00 14.47 173 TYR A O 1
ATOM 1340 N N . MET A 1 170 ? -9.644 56.686 126.518 1.00 14.29 174 MET A N 1
ATOM 1341 C CA . MET A 1 170 ? -10.974 56.571 127.125 1.00 14.20 174 MET A CA 1
ATOM 1342 C C . MET A 1 170 ? -11.421 55.118 127.182 1.00 14.36 174 MET A C 1
ATOM 1343 O O . MET A 1 170 ? -11.158 54.357 126.259 1.00 14.42 174 MET A O 1
ATOM 1348 N N . ARG A 1 171 ? -12.097 54.741 128.264 1.00 14.48 175 ARG A N 1
ATOM 1349 C CA . ARG A 1 171 ? -12.696 53.403 128.366 1.00 14.62 175 ARG A CA 1
ATOM 1350 C C . ARG A 1 171 ? -13.965 53.307 127.519 1.00 14.88 175 ARG A C 1
ATOM 1351 O O . ARG A 1 171 ? -14.350 52.218 127.100 1.00 14.63 175 ARG A O 1
ATOM 1359 N N . ALA A 1 172 ? -14.609 54.446 127.284 1.00 14.90 176 ALA A N 1
ATOM 1360 C CA . ALA A 1 172 ? -15.884 54.492 126.580 1.00 15.36 176 ALA A CA 1
ATOM 1361 C C . ALA A 1 172 ? -16.095 55.884 126.015 1.00 15.43 176 ALA A C 1
ATOM 1362 O O . ALA A 1 172 ? -15.662 56.868 126.613 1.00 15.49 176 ALA A O 1
ATOM 1364 N N . ASN A 1 173 ? -16.738 55.975 124.855 1.00 15.46 177 ASN A N 1
ATOM 1365 C CA . ASN A 1 173 ? -17.038 57.281 124.267 1.00 15.91 177 ASN A CA 1
ATOM 1366 C C . ASN A 1 173 ? -18.264 57.202 123.361 1.00 16.31 177 ASN A C 1
ATOM 1367 O O . ASN A 1 173 ? -18.348 56.343 122.497 1.00 16.43 177 ASN A O 1
ATOM 1372 N N . ASP A 1 174 ? -19.215 58.091 123.618 1.00 16.71 178 ASP A N 1
ATOM 1373 C CA . ASP A 1 174 ? -20.395 58.301 122.785 1.00 17.41 178 ASP A CA 1
ATOM 1374 C C . ASP A 1 174 ? -19.952 58.942 121.466 1.00 17.26 178 ASP A C 1
ATOM 1375 O O . ASP A 1 174 ? -19.527 60.104 121.433 1.00 16.84 178 ASP A O 1
ATOM 1380 N N . ALA A 1 175 ? -20.041 58.166 120.387 1.00 17.49 179 ALA A N 1
ATOM 1381 C CA . ALA A 1 175 ? -19.537 58.584 119.079 1.00 18.12 179 ALA A CA 1
ATOM 1382 C C . ALA A 1 175 ? -20.340 59.721 118.469 1.00 18.71 179 ALA A C 1
ATOM 1383 O O . ALA A 1 175 ? -19.837 60.429 117.601 1.00 19.11 179 ALA A O 1
ATOM 1385 N N . PHE A 1 176 ? -21.588 59.878 118.896 1.00 19.19 180 PHE A N 1
ATOM 1386 C CA . PHE A 1 176 ? -22.443 60.904 118.329 1.00 19.99 180 PHE A CA 1
ATOM 1387 C C . PHE A 1 176 ? -22.361 62.214 119.106 1.00 20.23 180 PHE A C 1
ATOM 1388 O O . PHE A 1 176 ? -22.137 63.267 118.514 1.00 19.82 180 PHE A O 1
ATOM 1396 N N . ARG A 1 177 ? -22.558 62.145 120.420 1.00 21.59 181 ARG A N 1
ATOM 1397 C CA . ARG A 1 177 ? -22.624 63.346 121.259 1.00 22.85 181 ARG A CA 1
ATOM 1398 C C . ARG A 1 177 ? -21.302 63.658 121.948 1.00 22.19 181 ARG A C 1
ATOM 1399 O O . ARG A 1 177 ? -20.649 64.649 121.626 1.00 22.78 181 ARG A O 1
ATOM 1407 N N . GLY A 1 178 ? -20.915 62.804 122.893 1.00 21.30 182 GLY A N 1
ATOM 1408 C CA . GLY A 1 178 ? -19.758 63.039 123.755 1.00 20.47 182 GLY A CA 1
ATOM 1409 C C . GLY A 1 178 ? -18.455 63.287 123.024 1.00 19.77 182 GLY A C 1
ATOM 1410 O O . GLY A 1 178 ? -17.693 64.185 123.400 1.00 19.41 182 GLY A O 1
ATOM 1411 N N . ALA A 1 179 ? -18.199 62.501 121.978 1.00 18.68 183 ALA A N 1
ATOM 1412 C CA . ALA A 1 179 ? -16.975 62.633 121.194 1.00 18.11 183 ALA A CA 1
ATOM 1413 C C . ALA A 1 179 ? -16.749 64.061 120.688 1.00 17.52 183 ALA A C 1
ATOM 1414 O O . ALA A 1 179 ? -15.610 64.517 120.615 1.00 17.18 183 ALA A O 1
ATOM 1416 N N . VAL A 1 180 ? -17.829 64.752 120.332 1.00 17.12 184 VAL A N 1
ATOM 1417 C CA . VAL A 1 180 ? -17.731 66.117 119.818 1.00 17.00 184 VAL A CA 1
ATOM 1418 C C . VAL A 1 180 ? -17.090 67.033 120.864 1.00 16.91 184 VAL A C 1
ATOM 1419 O O . VAL A 1 180 ? -16.121 67.737 120.583 1.00 16.97 184 VAL A O 1
ATOM 1423 N N . SER A 1 181 ? -17.619 67.004 122.079 1.00 16.74 185 SER A N 1
ATOM 1424 C CA . SER A 1 181 ? -17.095 67.864 123.136 1.00 16.88 185 SER A CA 1
ATOM 1425 C C . SER A 1 181 ? -15.787 67.335 123.742 1.00 16.25 185 SER A C 1
ATOM 1426 O O . SER A 1 181 ? -14.914 68.123 124.105 1.00 15.80 185 SER A O 1
ATOM 1429 N N . ASP A 1 182 ? -15.636 66.015 123.832 1.00 15.79 186 ASP A N 1
AT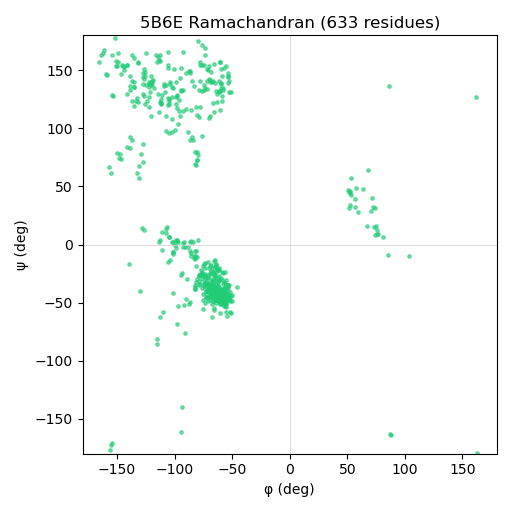OM 1430 C CA . ASP A 1 182 ? -14.411 65.446 124.399 1.00 15.76 186 ASP A CA 1
ATOM 1431 C C . ASP A 1 182 ? -13.197 65.777 123.541 1.00 15.25 186 ASP A C 1
ATOM 1432 O O . ASP A 1 182 ? -12.181 66.239 124.056 1.00 15.05 186 ASP A O 1
ATOM 1437 N N . VAL A 1 183 ? -13.302 65.573 122.231 1.00 14.83 187 VAL A N 1
ATOM 1438 C CA . VAL A 1 183 ? -12.174 65.864 121.350 1.00 14.98 187 VAL A CA 1
ATOM 1439 C C . VAL A 1 183 ? -11.928 67.376 121.317 1.00 14.88 187 VAL A C 1
ATOM 1440 O O . VAL A 1 183 ? -10.780 67.817 121.323 1.00 14.88 187 VAL A O 1
ATOM 1444 N N . PHE A 1 184 ? -12.996 68.174 121.324 1.00 15.15 188 PHE A N 1
ATOM 1445 C CA . PHE A 1 184 ? -12.831 69.629 121.416 1.00 15.16 188 PHE A CA 1
ATOM 1446 C C . PHE A 1 184 ? -12.001 69.986 122.646 1.00 15.16 188 PHE A C 1
ATOM 1447 O O . PHE A 1 184 ? -11.007 70.699 122.553 1.00 14.69 188 PHE A O 1
ATOM 1455 N N . SER A 1 185 ? -12.428 69.490 123.803 1.00 14.99 189 SER A N 1
ATOM 1456 C CA . SER A 1 185 ? -11.789 69.840 125.069 1.00 15.23 189 SER A CA 1
ATOM 1457 C C . SER A 1 185 ? -10.359 69.327 125.188 1.00 15.04 189 SER A C 1
ATOM 1458 O O . SER A 1 185 ? -9.494 70.043 125.687 1.00 15.71 189 SER A O 1
ATOM 1461 N N . PHE A 1 186 ? -10.106 68.100 124.741 1.00 15.00 190 PHE A N 1
ATOM 1462 C CA . PHE A 1 186 ? -8.764 67.532 124.852 1.00 14.92 190 PHE A CA 1
ATOM 1463 C C . PHE A 1 186 ? -7.781 68.234 123.911 1.00 15.05 190 PHE A C 1
ATOM 1464 O O . PHE A 1 186 ? -6.657 68.531 124.309 1.00 15.31 190 PHE A O 1
ATOM 1472 N N . THR A 1 187 ? -8.209 68.532 122.685 1.00 15.18 191 THR A N 1
ATOM 1473 C CA . THR A 1 187 ? -7.353 69.278 121.750 1.00 15.28 191 THR A CA 1
ATOM 1474 C C . THR A 1 187 ? -7.196 70.738 122.177 1.00 15.45 191 THR A C 1
ATOM 1475 O O . THR A 1 187 ? -6.189 71.362 121.881 1.00 15.43 191 THR A O 1
ATOM 1479 N N . PHE A 1 188 ? -8.197 71.277 122.865 1.00 15.89 192 PHE A N 1
ATOM 1480 C CA . PHE A 1 188 ? -8.099 72.612 123.448 1.00 16.52 192 PHE A CA 1
ATOM 1481 C C . PHE A 1 188 ? -7.030 72.624 124.537 1.00 16.54 192 PHE A C 1
ATOM 1482 O O . PHE A 1 188 ? -6.169 73.502 124.559 1.00 16.16 192 PHE A O 1
ATOM 1490 N N . LEU A 1 189 ? -7.078 71.635 125.424 1.00 16.86 193 LEU A N 1
ATOM 1491 C CA . LEU A 1 189 ? -6.067 71.496 126.464 1.00 17.71 193 LEU A CA 1
ATOM 1492 C C . LEU A 1 189 ? -4.687 71.345 125.834 1.00 17.28 193 LEU A C 1
ATOM 1493 O O . LEU A 1 189 ? -3.725 71.985 126.258 1.00 16.79 193 LEU A O 1
ATOM 1498 N N . GLN A 1 190 ? -4.601 70.495 124.815 1.00 16.54 194 GLN A N 1
ATOM 1499 C CA . GLN A 1 190 ? -3.354 70.286 124.084 1.00 16.70 194 GLN A CA 1
ATOM 1500 C C . GLN A 1 190 ? -2.806 71.599 123.534 1.00 16.55 194 GLN A C 1
ATOM 1501 O O . GLN A 1 190 ? -1.637 71.915 123.743 1.00 16.40 194 GLN A O 1
ATOM 1507 N N . GLU A 1 191 ? -3.644 72.363 122.835 1.00 16.48 195 GLU A N 1
ATOM 1508 C CA . GLU A 1 191 ? -3.196 73.638 122.266 1.00 16.77 195 GLU A CA 1
ATOM 1509 C C . GLU A 1 191 ? -2.779 74.615 123.365 1.00 16.65 195 GLU A C 1
ATOM 1510 O O . GLU A 1 191 ? -1.735 75.253 123.275 1.00 16.38 195 GLU A O 1
ATOM 1516 N N . PHE A 1 192 ? -3.603 74.717 124.402 1.00 16.37 196 PHE A N 1
ATOM 1517 C CA . PHE A 1 192 ? -3.335 75.607 125.529 1.00 16.64 196 PHE A CA 1
ATOM 1518 C C . PHE A 1 192 ? -1.972 75.312 126.154 1.00 16.74 196 PHE A C 1
ATOM 1519 O O . PHE A 1 192 ? -1.183 76.221 126.428 1.00 17.15 196 PHE A O 1
ATOM 1527 N N . THR A 1 193 ? -1.691 74.030 126.352 1.00 16.72 197 THR A N 1
ATOM 1528 C CA . THR A 1 193 ? -0.433 73.602 126.948 1.00 16.72 197 THR A CA 1
ATOM 1529 C C . THR A 1 193 ? 0.746 73.826 125.993 1.00 17.02 197 THR A C 1
ATOM 1530 O O . THR A 1 193 ? 1.837 74.191 126.423 1.00 17.14 197 THR A O 1
ATOM 1534 N N . ALA A 1 194 ? 0.524 73.623 124.697 1.00 17.27 198 ALA A N 1
ATOM 1535 C CA . ALA A 1 194 ? 1.563 73.891 123.701 1.00 18.05 198 ALA A CA 1
ATOM 1536 C C . ALA A 1 194 ? 1.959 75.371 123.698 1.00 18.82 198 ALA A C 1
ATOM 1537 O O . ALA A 1 194 ? 3.151 75.699 123.747 1.00 19.32 198 ALA A O 1
ATOM 1539 N N . ARG A 1 195 ? 0.964 76.257 123.655 1.00 19.24 199 ARG A N 1
ATOM 1540 C CA . ARG A 1 195 ? 1.216 77.704 123.705 1.00 19.73 199 ARG A CA 1
ATOM 1541 C C . ARG A 1 195 ? 2.016 78.063 124.961 1.00 20.10 199 ARG A C 1
ATOM 1542 O O . ARG A 1 195 ? 3.029 78.765 124.888 1.00 20.03 199 ARG A O 1
ATOM 1550 N N . TYR A 1 196 ? 1.558 77.574 126.107 1.00 20.09 200 TYR A N 1
ATOM 1551 C CA . TYR A 1 196 ? 2.242 77.798 127.383 1.00 20.75 200 TYR A CA 1
ATOM 1552 C C . TYR A 1 196 ? 3.711 77.387 127.324 1.00 21.29 200 TYR A C 1
ATOM 1553 O O . TYR A 1 196 ? 4.574 78.103 127.832 1.00 21.34 200 TYR A O 1
ATOM 1562 N N . LEU A 1 197 ? 3.983 76.242 126.699 1.00 21.23 201 LEU A N 1
ATOM 1563 C CA . LEU A 1 197 ? 5.346 75.714 126.576 1.00 21.83 201 LEU A CA 1
ATOM 1564 C C . LEU A 1 197 ? 6.147 76.323 125.421 1.00 22.39 201 LEU A C 1
ATOM 1565 O O . LEU A 1 197 ? 7.336 76.031 125.280 1.00 23.72 201 LEU A O 1
ATOM 1570 N N . GLY A 1 198 ? 5.506 77.155 124.601 1.00 22.58 202 GLY A N 1
ATOM 1571 C CA . GLY A 1 198 ? 6.163 77.787 123.456 1.00 22.86 202 GLY A CA 1
ATOM 1572 C C . GLY A 1 198 ? 6.414 76.840 122.294 1.00 23.07 202 GLY A C 1
ATOM 1573 O O . GLY A 1 198 ? 7.383 77.009 121.553 1.00 23.63 202 GLY A O 1
ATOM 1574 N N . LEU A 1 199 ? 5.533 75.853 122.132 1.00 22.42 203 LEU A N 1
ATOM 1575 C CA . LEU A 1 199 ? 5.673 74.821 121.106 1.00 22.61 203 LEU A CA 1
ATOM 1576 C C . LEU A 1 199 ? 4.565 74.919 120.078 1.00 22.36 203 LEU A C 1
ATOM 1577 O O . LEU A 1 199 ? 3.517 75.521 120.330 1.00 22.00 203 LEU A O 1
ATOM 1582 N N . GLY A 1 200 ? 4.796 74.298 118.925 1.00 22.40 204 GLY A N 1
ATOM 1583 C CA . GLY A 1 200 ? 3.761 74.136 117.917 1.00 22.52 204 GLY A CA 1
ATOM 1584 C C . GLY A 1 200 ? 2.848 72.984 118.292 1.00 22.58 204 GLY A C 1
ATOM 1585 O O . GLY A 1 200 ? 3.096 72.274 119.275 1.00 22.03 204 GLY A O 1
ATOM 1586 N N . ILE A 1 201 ? 1.795 72.796 117.507 1.00 22.90 205 ILE A N 1
ATOM 1587 C CA . ILE A 1 201 ? 0.807 71.757 117.782 1.00 22.86 205 ILE A CA 1
ATOM 1588 C C . ILE A 1 201 ? 1.130 70.520 116.963 1.00 22.63 205 ILE A C 1
ATOM 1589 O O . ILE A 1 201 ? 1.246 70.592 115.738 1.00 23.18 205 ILE A O 1
ATOM 1594 N N . GLY A 1 202 ? 1.290 69.389 117.645 1.00 21.43 206 GLY A N 1
ATOM 1595 C CA . GLY A 1 202 ? 1.538 68.116 116.985 1.00 21.13 206 GLY A CA 1
ATOM 1596 C C . GLY A 1 202 ? 0.239 67.368 116.777 1.00 20.81 206 GLY A C 1
ATOM 1597 O O . GLY A 1 202 ? -0.840 67.948 116.838 1.00 22.04 206 GLY A O 1
ATOM 1598 N N . THR A 1 203 ? 0.344 66.069 116.550 1.00 19.83 207 THR A N 1
ATOM 1599 C CA . THR A 1 203 ? -0.820 65.242 116.283 1.00 19.22 207 THR A CA 1
ATOM 1600 C C . THR A 1 203 ? -1.610 65.002 117.556 1.00 18.03 207 THR A C 1
ATOM 1601 O O . THR A 1 203 ? -1.058 65.064 118.655 1.00 18.11 207 THR A O 1
ATOM 1605 N N . TYR A 1 204 ? -2.904 64.748 117.398 1.00 16.91 208 TYR A N 1
ATOM 1606 C CA . TYR A 1 204 ? -3.740 64.303 118.503 1.00 15.96 208 TYR A CA 1
ATOM 1607 C C . TYR A 1 204 ? -4.212 62.878 118.208 1.00 15.91 208 TYR A C 1
ATOM 1608 O O . TYR A 1 204 ? -4.719 62.613 117.119 1.00 15.75 208 TYR A O 1
ATOM 1617 N N . HIS A 1 205 ? -4.036 61.977 119.175 1.00 15.95 209 HIS A N 1
ATOM 1618 C CA . HIS A 1 205 ? -4.468 60.581 119.052 1.00 16.46 209 HIS A CA 1
ATOM 1619 C C . HIS A 1 205 ? -5.629 60.318 120.001 1.00 16.03 209 HIS A C 1
ATOM 1620 O O . HIS A 1 205 ? -5.534 60.612 121.183 1.00 15.47 209 HIS A O 1
ATOM 1627 N N . HIS A 1 206 ? -6.718 59.761 119.483 1.00 15.92 210 HIS A N 1
ATOM 1628 C CA . HIS A 1 206 ? -7.869 59.405 120.299 1.00 16.09 210 HIS A CA 1
ATOM 1629 C C . HIS A 1 206 ? -7.967 57.885 120.326 1.00 16.51 210 HIS A C 1
ATOM 1630 O O . HIS A 1 206 ? -7.987 57.263 119.274 1.00 16.56 210 HIS A O 1
ATOM 1637 N N . VAL A 1 207 ? -7.997 57.289 121.516 1.00 16.65 211 VAL A N 1
ATOM 1638 C CA . VAL A 1 207 ? -8.086 55.825 121.637 1.00 17.27 211 VAL A CA 1
ATOM 1639 C C . VAL A 1 207 ? -9.157 55.451 122.665 1.00 16.76 211 VAL A C 1
ATOM 1640 O O . VAL A 1 207 ? -9.142 55.925 123.802 1.00 16.32 211 VAL A O 1
ATOM 1644 N N . VAL A 1 208 ? -10.099 54.606 122.249 1.00 16.47 212 VAL A N 1
ATOM 1645 C CA . VAL A 1 208 ? -11.289 54.333 123.046 1.00 16.22 212 VAL A CA 1
ATOM 1646 C C . VAL A 1 208 ? -11.582 52.833 123.079 1.00 16.12 212 VAL A C 1
ATOM 1647 O O . VAL A 1 208 ? -11.523 52.172 122.048 1.00 16.22 212 VAL A O 1
ATOM 1651 N N . GLY A 1 209 ? -11.900 52.315 124.265 1.00 16.36 213 GLY A N 1
ATOM 1652 C CA . GLY A 1 209 ? -12.316 50.922 124.429 1.00 16.49 213 GLY A CA 1
ATOM 1653 C C . GLY A 1 209 ? -13.663 50.615 123.786 1.00 16.79 213 GLY A C 1
ATOM 1654 O O . GLY A 1 209 ? -13.750 49.798 122.876 1.00 17.58 213 GLY A O 1
ATOM 1655 N N . SER A 1 210 ? -14.714 51.268 124.261 1.00 16.96 214 SER A N 1
ATOM 1656 C CA . SER A 1 210 ? -16.041 51.123 123.666 1.00 16.94 214 SER A CA 1
ATOM 1657 C C . SER A 1 210 ? -16.503 52.423 123.014 1.00 16.79 214 SER A C 1
ATOM 1658 O O . SER A 1 210 ? -16.737 53.420 123.696 1.00 16.27 214 SER A O 1
ATOM 1661 N N . VAL A 1 211 ? -16.642 52.400 121.692 1.00 16.93 215 VAL A N 1
ATOM 1662 C CA . VAL A 1 211 ? -17.210 53.518 120.959 1.00 17.09 215 VAL A CA 1
ATOM 1663 C C . VAL A 1 211 ? -18.591 53.072 120.492 1.00 16.97 215 VAL A C 1
ATOM 1664 O O . VAL A 1 211 ? -18.744 51.974 119.962 1.00 16.42 215 VAL A O 1
ATOM 1668 N N . HIS A 1 212 ? -19.607 53.880 120.707 1.00 16.97 216 HIS A N 1
ATOM 1669 C CA . HIS A 1 212 ? -20.991 53.477 120.517 1.00 17.04 216 HIS A CA 1
ATOM 1670 C C . HIS A 1 212 ? -21.890 54.645 120.122 1.00 17.15 216 HIS A C 1
ATOM 1671 O O . HIS A 1 212 ? -21.620 55.760 120.445 1.00 16.21 216 HIS A O 1
ATOM 1678 N N . ILE A 1 213 ? -22.964 54.313 119.426 1.00 17.29 217 ILE A N 1
ATOM 1679 C CA . ILE A 1 213 ? -24.076 55.196 119.223 1.00 17.38 217 ILE A CA 1
ATOM 1680 C C . ILE A 1 213 ? -25.298 54.676 119.977 1.00 17.79 217 ILE A C 1
ATOM 1681 O O . ILE A 1 213 ? -25.721 53.599 119.749 1.00 18.04 217 ILE A O 1
ATOM 1686 N N . TYR A 1 214 ? -25.854 55.454 120.882 1.00 17.82 218 TYR A N 1
ATOM 1687 C CA . TYR A 1 214 ? -27.058 55.041 121.600 1.00 18.38 218 TYR A CA 1
ATOM 1688 C C . TYR A 1 214 ? -28.230 54.978 120.627 1.00 19.21 218 TYR A C 1
ATOM 1689 O O . TYR A 1 214 ? -28.357 55.843 119.761 1.00 18.94 218 TYR A O 1
ATOM 1698 N N . ASP A 1 215 ? -29.079 53.957 120.766 1.00 20.03 219 ASP A N 1
ATOM 1699 C CA . ASP A 1 215 ? -30.248 53.816 119.888 1.00 21.53 219 ASP A CA 1
ATOM 1700 C C . ASP A 1 215 ? -31.145 55.056 119.946 1.00 21.61 219 ASP A C 1
ATOM 1701 O O . ASP A 1 215 ? -31.771 55.427 118.952 1.00 22.03 219 ASP A O 1
ATOM 1706 N N . SER A 1 216 ? -31.196 55.703 121.107 1.00 21.49 220 SER A N 1
ATOM 1707 C CA . SER A 1 216 ? -31.972 56.933 121.269 1.00 21.94 220 SER A CA 1
ATOM 1708 C C . SER A 1 216 ? -31.460 58.095 120.401 1.00 21.81 220 SER A C 1
ATOM 1709 O O . SER A 1 216 ? -32.200 59.047 120.161 1.00 21.97 220 SER A O 1
ATOM 1712 N N . ASP A 1 217 ? -30.210 58.015 119.939 1.00 21.76 221 ASP A N 1
ATOM 1713 C CA . ASP A 1 217 ? -29.627 59.019 119.034 1.00 22.17 221 ASP A CA 1
ATOM 1714 C C . ASP A 1 217 ? -29.598 58.577 117.568 1.00 22.44 221 ASP A C 1
ATOM 1715 O O . ASP A 1 217 ? -29.088 59.308 116.714 1.00 21.62 221 ASP A O 1
ATOM 1720 N N . ALA A 1 218 ? -30.134 57.393 117.272 1.00 23.01 222 ALA A N 1
ATOM 1721 C CA . ALA A 1 218 ? -30.036 56.822 115.923 1.00 24.12 222 ALA A CA 1
ATOM 1722 C C . ALA A 1 218 ? -30.638 57.721 114.841 1.00 24.82 222 ALA A C 1
ATOM 1723 O O . ALA A 1 218 ? -30.058 57.866 113.767 1.00 25.20 222 ALA A O 1
ATOM 1725 N N . ARG A 1 219 ? -31.797 58.314 115.120 1.00 26.10 223 ARG A N 1
ATOM 1726 C CA . ARG A 1 219 ? -32.472 59.170 114.137 1.00 27.26 223 ARG A CA 1
ATOM 1727 C C . ARG A 1 219 ? -31.632 60.408 113.823 1.00 25.62 223 ARG A C 1
ATOM 1728 O O . ARG A 1 219 ? -31.471 60.779 112.660 1.00 24.67 223 ARG A O 1
ATOM 1736 N N . TRP A 1 220 ? -31.094 61.032 114.866 1.00 24.11 224 TRP A N 1
ATOM 1737 C CA . TRP A 1 220 ? -30.266 62.231 114.709 1.00 23.36 224 TRP A CA 1
ATOM 1738 C C . TRP A 1 220 ? -28.945 61.889 114.009 1.00 23.17 224 TRP A C 1
ATOM 1739 O O . TRP A 1 220 ? -28.505 62.609 113.105 1.00 22.78 224 TRP A O 1
ATOM 1750 N N . ALA A 1 221 ? -28.318 60.787 114.412 1.00 22.91 225 ALA A N 1
ATOM 1751 C CA . ALA A 1 221 ? -27.094 60.338 113.762 1.00 23.12 225 ALA A CA 1
ATOM 1752 C C . ALA A 1 221 ? -27.332 60.107 112.269 1.00 24.04 225 ALA A C 1
ATOM 1753 O O . ALA A 1 221 ? -26.502 60.479 111.437 1.00 23.34 225 ALA A O 1
ATOM 1755 N N . GLU A 1 222 ? -28.478 59.516 111.935 1.00 25.16 226 GLU A N 1
ATOM 1756 C CA . GLU A 1 222 ? -28.828 59.276 110.537 1.00 27.32 226 GLU A CA 1
ATOM 1757 C C . GLU A 1 222 ? -28.967 60.592 109.768 1.00 26.71 226 GLU A C 1
ATOM 1758 O O . GLU A 1 222 ? -28.467 60.709 108.648 1.00 27.17 226 GLU A O 1
ATOM 1764 N N . ARG A 1 223 ? -29.631 61.580 110.369 1.00 26.44 227 ARG A N 1
ATOM 1765 C CA . ARG A 1 223 ? -29.761 62.906 109.751 1.00 25.97 227 ARG A CA 1
ATOM 1766 C C . ARG A 1 223 ? -28.392 63.528 109.459 1.00 25.17 227 ARG A C 1
ATOM 1767 O O . ARG A 1 223 ? -28.208 64.165 108.424 1.00 24.07 227 ARG A O 1
ATOM 1775 N N . VAL A 1 224 ? -27.436 63.335 110.367 1.00 24.50 228 VAL A N 1
ATOM 1776 C CA . VAL A 1 224 ? -26.087 63.870 110.181 1.00 24.57 228 VAL A CA 1
ATOM 1777 C C . VAL A 1 224 ? -25.355 63.146 109.044 1.00 25.25 228 VAL A C 1
ATOM 1778 O O . VAL A 1 224 ? -24.712 63.788 108.210 1.00 25.43 228 VAL A O 1
ATOM 1782 N N . LEU A 1 225 ? -25.457 61.820 109.011 1.00 25.78 229 LEU A N 1
ATOM 1783 C CA . LEU A 1 225 ? -24.824 61.032 107.953 1.00 27.12 229 LEU A CA 1
ATOM 1784 C C . LEU A 1 225 ? -25.454 61.290 106.576 1.00 28.57 229 LEU A C 1
ATOM 1785 O O . LEU A 1 225 ? -24.764 61.221 105.560 1.00 28.89 229 LEU A O 1
ATOM 1790 N N . ASP A 1 226 ? -26.750 61.592 106.551 1.00 30.58 230 ASP A N 1
ATOM 1791 C CA . ASP A 1 226 ? -27.451 61.915 105.297 1.00 33.25 230 ASP A CA 1
ATOM 1792 C C . ASP A 1 226 ? -27.110 63.315 104.776 1.00 34.60 230 ASP A C 1
ATOM 1793 O O . ASP A 1 226 ? -27.032 63.529 103.565 1.00 34.90 230 ASP A O 1
ATOM 1798 N N . ALA A 1 227 ? -26.912 64.264 105.689 1.00 35.82 231 ALA A N 1
ATOM 1799 C CA . ALA A 1 227 ? -26.541 65.633 105.320 1.00 37.57 231 ALA A CA 1
ATOM 1800 C C . ALA A 1 227 ? -25.127 65.691 104.750 1.00 39.17 231 ALA A C 1
ATOM 1801 O O . ALA A 1 227 ? -24.862 66.428 103.800 1.00 40.17 231 ALA A O 1
ATOM 1803 N N . ALA A 1 228 ? -24.225 64.916 105.346 1.00 40.74 232 ALA A N 1
ATOM 1804 C CA . ALA A 1 228 ? -22.848 64.817 104.872 1.00 41.58 232 ALA A CA 1
ATOM 1805 C C . ALA A 1 228 ? -22.795 64.025 103.564 1.00 42.54 232 ALA A C 1
ATOM 1806 O O . ALA A 1 228 ? -21.898 63.209 103.347 1.00 43.75 232 ALA A O 1
ATOM 1808 N N . ARG A 1 235 ? -14.398 74.781 104.060 1.00 43.51 239 ARG A N 1
ATOM 1809 C CA . ARG A 1 235 ? -15.058 75.507 105.144 1.00 42.44 239 ARG A CA 1
ATOM 1810 C C . ARG A 1 235 ? -14.143 76.566 105.763 1.00 40.93 239 ARG A C 1
ATOM 1811 O O . ARG A 1 235 ? -12.919 76.447 105.706 1.00 41.28 239 ARG A O 1
ATOM 1819 N N . PRO A 1 236 ? -14.736 77.146 106.685 1.00 38.67 240 PRO A N 1
ATOM 1820 C CA . PRO A 1 236 ? -13.950 78.153 107.394 1.00 36.58 240 PRO A CA 1
ATOM 1821 C C . PRO A 1 236 ? -13.132 77.526 108.521 1.00 33.31 240 PRO A C 1
ATOM 1822 O O . PRO A 1 236 ? -13.551 76.522 109.107 1.00 32.84 240 PRO A O 1
ATOM 1826 N N . GLY A 1 237 ? -11.977 78.115 108.813 1.00 30.15 241 GLY A N 1
ATOM 1827 C CA . GLY A 1 237 ? -11.041 77.543 109.774 1.00 27.77 241 GLY A CA 1
ATOM 1828 C C . GLY A 1 237 ? -11.314 77.956 111.207 1.00 25.80 241 GLY A C 1
ATOM 1829 O O . GLY A 1 237 ? -11.773 79.067 111.468 1.00 24.71 241 GLY A O 1
ATOM 1830 N N . PHE A 1 238 ? -11.025 77.053 112.139 1.00 23.38 242 PHE A N 1
ATOM 1831 C CA . PHE A 1 238 ? -11.071 77.379 113.557 1.00 22.21 242 PHE A CA 1
ATOM 1832 C C . PHE A 1 238 ? -9.846 78.230 113.902 1.00 22.24 242 PHE A C 1
ATOM 1833 O O . PHE A 1 238 ? -8.731 77.891 113.502 1.00 21.74 242 PHE A O 1
ATOM 1841 N N . PRO A 1 239 ? -10.046 79.343 114.632 1.00 22.30 243 PRO A N 1
ATOM 1842 C CA . PRO A 1 239 ? -8.909 80.221 114.926 1.00 22.66 243 PRO A CA 1
ATOM 1843 C C . PRO A 1 239 ? -7.928 79.640 115.944 1.00 22.13 243 PRO A C 1
ATOM 1844 O O . PRO A 1 239 ? -8.314 78.861 116.815 1.00 21.61 243 PRO A O 1
ATOM 1848 N N . ALA A 1 240 ? -6.668 80.038 115.826 1.00 22.12 244 ALA A N 1
ATOM 1849 C CA . ALA A 1 240 ? -5.621 79.576 116.730 1.00 21.90 244 ALA A CA 1
ATOM 1850 C C . ALA A 1 240 ? -5.569 80.418 118.005 1.00 21.88 244 ALA A C 1
ATOM 1851 O O . ALA A 1 240 ? -5.723 81.639 117.968 1.00 21.54 244 ALA A O 1
ATOM 1853 N N . MET A 1 241 ? -5.336 79.748 119.129 1.00 22.02 245 MET A N 1
ATOM 1854 C CA . MET A 1 241 ? -5.162 80.398 120.420 1.00 22.40 245 MET A CA 1
ATOM 1855 C C . MET A 1 241 ? -3.827 81.142 120.413 1.00 23.25 245 MET A C 1
ATOM 1856 O O . MET A 1 241 ? -2.858 80.644 119.852 1.00 23.65 245 MET A O 1
ATOM 1861 N N . PRO A 1 242 ? -3.746 82.310 121.028 1.00 24.11 246 PRO A N 1
ATOM 1862 C CA . PRO A 1 242 ? -2.515 83.105 121.007 1.00 24.73 246 PRO A CA 1
ATOM 1863 C C . PRO A 1 242 ? -1.318 82.414 121.613 1.00 24.90 246 PRO A C 1
ATOM 1864 O O . PRO A 1 242 ? -1.463 81.587 122.439 1.00 24.12 246 PRO A O 1
ATOM 1868 N N . ASP A 1 243 ? -0.138 82.848 121.212 1.00 25.88 247 ASP A N 1
ATOM 1869 C CA . ASP A 1 243 ? 1.109 82.304 121.742 1.00 26.49 247 ASP A CA 1
ATOM 1870 C C . ASP A 1 243 ? 1.282 82.631 123.219 1.00 25.80 247 ASP A C 1
ATOM 1871 O O . ASP A 1 243 ? 0.712 83.600 123.720 1.00 25.60 247 ASP A O 1
ATOM 1876 N N . GLY A 1 244 ? 2.063 81.805 123.910 1.00 24.81 248 GLY A N 1
ATOM 1877 C CA . GLY A 1 244 ? 2.467 82.080 125.285 1.00 24.29 248 GLY A CA 1
ATOM 1878 C C . GLY A 1 244 ? 1.508 81.591 126.354 1.00 23.65 248 GLY A C 1
ATOM 1879 O O . GLY A 1 244 ? 0.643 80.752 126.104 1.00 22.65 248 GLY A O 1
ATOM 1880 N N . ASP A 1 245 ? 1.679 82.133 127.555 1.00 23.04 249 ASP A N 1
ATOM 1881 C CA . ASP A 1 245 ? 0.896 81.742 128.717 1.00 22.64 249 ASP A CA 1
ATOM 1882 C C . ASP A 1 245 ? -0.487 82.393 128.677 1.00 22.04 249 ASP A C 1
ATOM 1883 O O . ASP A 1 245 ? -0.612 83.599 128.877 1.00 21.94 249 ASP A O 1
ATOM 1888 N N . ASN A 1 246 ? -1.520 81.584 128.437 1.00 21.26 250 ASN A N 1
ATOM 1889 C CA . ASN A 1 246 ? -2.893 82.086 128.353 1.00 20.99 250 ASN A CA 1
ATOM 1890 C C . ASN A 1 246 ? -3.673 82.059 129.672 1.00 20.57 250 ASN A C 1
ATOM 1891 O O . ASN A 1 246 ? -4.838 82.450 129.698 1.00 20.86 250 ASN A O 1
ATOM 1896 N N . TRP A 1 247 ? -3.038 81.637 130.766 1.00 20.36 251 TRP A N 1
ATOM 1897 C CA . TRP A 1 247 ? -3.722 81.589 132.063 1.00 19.91 251 TRP A CA 1
ATOM 1898 C C . TRP A 1 247 ? -4.333 82.930 132.481 1.00 20.21 251 TRP A C 1
ATOM 1899 O O . TRP A 1 247 ? -5.479 82.962 132.927 1.00 19.95 251 TRP A O 1
ATOM 1910 N N . PRO A 1 248 ? -3.585 84.041 132.331 1.00 20.68 252 PRO A N 1
ATOM 1911 C CA . PRO A 1 248 ? -4.184 85.329 132.713 1.00 20.87 252 PRO A CA 1
ATOM 1912 C C . PRO A 1 248 ? -5.452 85.662 131.919 1.00 20.79 252 PRO A C 1
ATOM 1913 O O . PRO A 1 248 ? -6.415 86.197 132.481 1.00 20.78 252 PRO A O 1
ATOM 1917 N N . HIS A 1 249 ? -5.456 85.333 130.631 1.00 20.65 253 HIS A N 1
ATOM 1918 C CA . HIS A 1 249 ? -6.632 85.568 129.792 1.00 20.78 253 HIS A CA 1
ATOM 1919 C C . HIS A 1 249 ? -7.779 84.661 130.214 1.00 20.41 253 HIS A C 1
ATOM 1920 O O . HIS A 1 249 ? -8.919 85.102 130.314 1.00 20.11 253 HIS A O 1
ATOM 1927 N N . VAL A 1 250 ? -7.458 83.401 130.485 1.00 20.24 254 VAL A N 1
ATOM 1928 C CA . VAL A 1 250 ? -8.441 82.426 130.960 1.00 20.00 254 VAL A CA 1
ATOM 1929 C C . VAL A 1 250 ? -9.091 82.894 132.262 1.00 20.15 254 VAL A C 1
ATOM 1930 O O . VAL A 1 250 ? -10.303 82.810 132.413 1.00 19.71 254 VAL A O 1
ATOM 1934 N N . ARG A 1 251 ? -8.290 83.409 133.191 1.00 21.16 255 ARG A N 1
ATOM 1935 C CA . ARG A 1 251 ? -8.829 83.915 134.455 1.00 22.08 255 ARG A CA 1
ATOM 1936 C C . ARG A 1 251 ? -9.809 85.071 134.211 1.00 21.49 255 ARG A C 1
ATOM 1937 O O . ARG A 1 251 ? -10.861 85.144 134.840 1.00 20.56 255 ARG A O 1
ATOM 1945 N N . ARG A 1 252 ? -9.470 85.954 133.277 1.00 21.42 256 ARG A N 1
ATOM 1946 C CA . ARG A 1 252 ? -10.340 87.079 132.933 1.00 21.82 256 ARG A CA 1
ATOM 1947 C C . ARG A 1 252 ? -11.618 86.609 132.226 1.00 20.90 256 ARG A C 1
ATOM 1948 O O . ARG A 1 252 ? -12.709 87.107 132.504 1.00 20.97 256 ARG A O 1
ATOM 1956 N N . VAL A 1 253 ? -11.475 85.649 131.319 1.00 19.90 257 VAL A N 1
ATOM 1957 C CA . VAL A 1 253 ? -12.623 85.066 130.619 1.00 19.28 257 VAL A CA 1
ATOM 1958 C C . VAL A 1 253 ? -13.567 84.339 131.590 1.00 19.14 257 VAL A C 1
ATOM 1959 O O . VAL A 1 253 ? -14.789 84.393 131.430 1.00 18.60 257 VAL A O 1
ATOM 1963 N N . LEU A 1 254 ? -13.005 83.678 132.603 1.00 19.05 258 LEU A N 1
ATOM 1964 C CA . LEU A 1 254 ? -13.822 82.984 133.602 1.00 19.39 258 LEU A CA 1
ATOM 1965 C C . LEU A 1 254 ? -14.591 83.969 134.489 1.00 19.47 258 LEU A C 1
ATOM 1966 O O . LEU A 1 254 ? -15.716 83.690 134.908 1.00 19.43 258 LEU A O 1
ATOM 1971 N N . GLU A 1 255 ? -13.993 85.125 134.761 1.00 20.15 259 GLU A N 1
ATOM 1972 C CA . GLU A 1 255 ? -14.704 86.194 135.453 1.00 20.53 259 GLU A CA 1
ATOM 1973 C C . GLU A 1 255 ? -15.916 86.625 134.629 1.00 20.04 259 GLU A C 1
ATOM 1974 O O . GLU A 1 255 ? -17.025 86.701 135.150 1.00 19.93 259 GLU A O 1
ATOM 1980 N N . TRP A 1 256 ? -15.708 86.887 133.343 1.00 20.17 260 TRP A N 1
ATOM 1981 C CA . TRP A 1 256 ? -16.815 87.279 132.471 1.00 20.43 260 TRP A CA 1
ATOM 1982 C C . TRP A 1 256 ? -17.842 86.154 132.326 1.00 19.96 260 TRP A C 1
ATOM 1983 O O . TRP A 1 256 ? -19.048 86.404 132.353 1.00 19.11 260 TRP A O 1
ATOM 1994 N N . GLU A 1 257 ? -17.363 84.917 132.196 1.00 19.43 261 GLU A N 1
ATOM 1995 C CA . GLU A 1 257 ? -18.255 83.760 132.106 1.00 19.21 261 GLU A CA 1
ATOM 1996 C C . GLU A 1 257 ? -19.245 83.761 133.262 1.00 19.20 261 GLU A C 1
ATOM 1997 O O . GLU A 1 257 ? -20.446 83.611 133.049 1.00 19.02 261 GLU A O 1
ATOM 2003 N N . GLU A 1 258 ? -18.742 83.947 134.480 1.00 19.42 262 GLU A N 1
ATOM 2004 C CA . GLU A 1 258 ? -19.592 83.875 135.667 1.00 19.95 262 GLU A CA 1
ATOM 2005 C C . GLU A 1 258 ? -20.627 84.995 135.688 1.00 19.41 262 GLU A C 1
ATOM 2006 O O . GLU A 1 258 ? -21.798 84.753 135.975 1.00 18.47 262 GLU A O 1
ATOM 2012 N N . ARG A 1 259 ? -20.190 86.215 135.385 1.00 19.31 263 ARG A N 1
ATOM 2013 C CA . ARG A 1 259 ? -21.080 87.378 135.441 1.00 19.40 263 ARG A CA 1
ATOM 2014 C C . ARG A 1 259 ? -22.151 87.310 134.360 1.00 18.98 263 ARG A C 1
ATOM 2015 O O . ARG A 1 259 ? -23.305 87.646 134.610 1.00 19.36 263 ARG A O 1
ATOM 2023 N N . LEU A 1 260 ? -21.773 86.877 133.163 1.00 18.83 264 LEU A N 1
ATOM 2024 C CA . LEU A 1 260 ? -22.735 86.762 132.069 1.00 18.86 264 LEU A CA 1
ATOM 2025 C C . LEU A 1 260 ? -23.740 85.628 132.327 1.00 18.74 264 LEU A C 1
ATOM 2026 O O . LEU A 1 260 ? -24.945 85.826 132.173 1.00 18.82 264 LEU A O 1
ATOM 2031 N N . ARG A 1 261 ? -23.249 84.468 132.760 1.00 18.41 265 ARG A N 1
ATOM 2032 C CA . ARG A 1 261 ? -24.119 83.317 133.049 1.00 18.33 265 ARG A CA 1
ATOM 2033 C C . ARG A 1 261 ? -25.177 83.627 134.108 1.00 18.76 265 ARG A C 1
ATOM 2034 O O . ARG A 1 261 ? -26.328 83.206 133.980 1.00 19.15 265 ARG A O 1
ATOM 2042 N N . THR A 1 262 ? -24.780 84.354 135.152 1.00 19.53 266 THR A N 1
ATOM 2043 C CA . THR A 1 262 ? -25.697 84.733 136.230 1.00 19.88 266 THR A CA 1
ATOM 2044 C C . THR A 1 262 ? -26.486 86.012 135.931 1.00 20.09 266 THR A C 1
ATOM 2045 O O . THR A 1 262 ? -27.254 86.477 136.775 1.00 20.07 266 THR A O 1
ATOM 2049 N N . ASN A 1 263 ? -26.295 86.567 134.734 1.00 19.96 267 ASN A N 1
ATOM 2050 C CA . ASN A 1 263 ? -26.924 87.819 134.317 1.00 20.13 267 ASN A CA 1
ATOM 2051 C C . ASN A 1 263 ? -26.569 88.999 135.233 1.00 20.17 267 ASN A C 1
ATOM 2052 O O . ASN A 1 263 ? -27.340 89.950 135.356 1.00 20.65 267 ASN A O 1
ATOM 2057 N N . ALA A 1 264 ? -25.389 88.932 135.849 1.00 19.80 268 ALA A N 1
ATOM 2058 C CA . ALA A 1 264 ? -24.878 89.990 136.723 1.00 20.14 268 ALA A CA 1
ATOM 2059 C C . ALA A 1 264 ? -24.140 91.062 135.925 1.00 20.15 268 ALA A C 1
ATOM 2060 O O . ALA A 1 264 ? -23.700 92.075 136.482 1.00 20.37 268 ALA A O 1
ATOM 2062 N N . ALA A 1 265 ? -23.983 90.822 134.627 1.00 20.00 269 ALA A N 1
ATOM 2063 C CA . ALA A 1 265 ? -23.431 91.816 133.721 1.00 19.96 269 ALA A CA 1
ATOM 2064 C C . ALA A 1 265 ? -23.930 91.561 132.307 1.00 19.78 269 ALA A C 1
ATOM 2065 O O . ALA A 1 265 ? -24.438 90.487 132.002 1.00 18.63 269 ALA A O 1
ATOM 2067 N N . ARG A 1 266 ? -23.803 92.571 131.457 1.00 19.82 270 ARG A N 1
ATOM 2068 C CA . ARG A 1 266 ? -24.002 92.389 130.026 1.00 20.25 270 ARG A CA 1
ATOM 2069 C C . ARG A 1 266 ? -23.153 93.383 129.266 1.00 20.44 270 ARG A C 1
ATOM 2070 O O . ARG A 1 266 ? -22.768 94.421 129.809 1.00 20.62 270 ARG A O 1
ATOM 2078 N N . LEU A 1 267 ? -22.881 93.061 128.004 1.00 20.88 271 LEU A N 1
ATOM 2079 C CA . LEU A 1 267 ? -21.956 93.826 127.175 1.00 21.13 271 LEU A CA 1
ATOM 2080 C C . LEU A 1 267 ? -22.467 93.928 125.747 1.00 21.37 271 LEU A C 1
ATOM 2081 O O . LEU A 1 267 ? -22.823 92.924 125.136 1.00 20.98 271 LEU A O 1
ATOM 2086 N N . SER A 1 268 ? -22.494 95.147 125.218 1.00 21.30 272 SER A N 1
ATOM 2087 C CA . SER A 1 268 ? -22.831 95.370 123.821 1.00 21.54 272 SER A CA 1
ATOM 2088 C C . SER A 1 268 ? -21.689 94.936 122.910 1.00 21.71 272 SER A C 1
ATOM 2089 O O . SER A 1 268 ? -20.569 94.681 123.366 1.00 21.63 272 SER A O 1
ATOM 2092 N N . ALA A 1 269 ? -21.975 94.885 121.613 1.00 22.28 273 ALA A N 1
ATOM 2093 C CA . ALA A 1 269 ? -20.961 94.569 120.609 1.00 22.47 273 ALA A CA 1
ATOM 2094 C C . ALA A 1 269 ? -19.733 95.476 120.736 1.00 23.23 273 ALA A C 1
ATOM 2095 O O . ALA A 1 269 ? -18.596 95.000 120.715 1.00 22.68 273 ALA A O 1
ATOM 2097 N N . ASP A 1 270 ? -19.959 96.780 120.883 1.00 23.97 274 ASP A N 1
ATOM 2098 C CA . ASP A 1 270 ? -18.845 97.724 120.996 1.00 25.12 274 ASP A CA 1
ATOM 2099 C C . ASP A 1 270 ? -18.092 97.560 122.318 1.00 24.46 274 ASP A C 1
ATOM 2100 O O . ASP A 1 270 ? -16.865 97.690 122.356 1.00 25.01 274 ASP A O 1
ATOM 2105 N N . ALA A 1 271 ? -18.815 97.259 123.395 1.00 23.79 275 ALA A N 1
ATOM 2106 C CA . ALA A 1 271 ? -18.171 96.978 124.678 1.00 23.43 275 ALA A CA 1
ATOM 2107 C C . ALA A 1 271 ? -17.275 95.748 124.559 1.00 23.29 275 ALA A C 1
ATOM 2108 O O . ALA A 1 271 ? -16.151 95.743 125.051 1.00 23.23 275 ALA A O 1
ATOM 2110 N N . LEU A 1 272 ? -17.778 94.716 123.890 1.00 23.39 276 LEU A N 1
ATOM 2111 C CA . LEU A 1 272 ? -17.008 93.493 123.662 1.00 23.89 276 LEU A CA 1
ATOM 2112 C C . LEU A 1 272 ? -15.730 93.767 122.872 1.00 24.53 276 LEU A C 1
ATOM 2113 O O . LEU A 1 272 ? -14.660 93.297 123.245 1.00 24.69 276 LEU A O 1
ATOM 2118 N N . ASP A 1 273 ? -15.854 94.533 121.790 1.00 25.61 277 ASP A N 1
ATOM 2119 C CA . ASP A 1 273 ? -14.712 94.890 120.940 1.00 26.55 277 ASP A CA 1
ATOM 2120 C C . ASP A 1 273 ? -13.630 95.659 121.702 1.00 26.29 277 ASP A C 1
ATOM 2121 O O . ASP A 1 273 ? -12.447 95.569 121.361 1.00 26.34 277 ASP A O 1
ATOM 2126 N N . ALA A 1 274 ? -14.038 96.402 122.731 1.00 25.78 278 ALA A N 1
ATOM 2127 C CA . ALA A 1 274 ? -13.122 97.258 123.494 1.00 25.92 278 ALA A CA 1
ATOM 2128 C C . ALA A 1 274 ? -12.517 96.585 124.726 1.00 25.45 278 ALA A C 1
ATOM 2129 O O . ALA A 1 274 ? -11.705 97.196 125.420 1.00 25.10 278 ALA A O 1
ATOM 2131 N N . LEU A 1 275 ? -12.900 95.338 125.004 1.00 25.11 279 LEU A N 1
ATOM 2132 C CA . LEU A 1 275 ? -12.336 94.606 126.145 1.00 25.26 279 LEU A CA 1
ATOM 2133 C C . LEU A 1 275 ? -10.818 94.485 126.037 1.00 25.87 279 LEU A C 1
ATOM 2134 O O . LEU A 1 275 ? -10.274 94.336 124.938 1.00 26.07 279 LEU A O 1
ATOM 2139 N N . ASP A 1 276 ? -10.144 94.537 127.184 1.00 26.34 280 ASP A N 1
ATOM 2140 C CA . ASP A 1 276 ? -8.691 94.407 127.247 1.00 27.25 280 ASP A CA 1
ATOM 2141 C C . ASP A 1 276 ? -8.288 92.925 127.210 1.00 26.44 280 ASP A C 1
ATOM 2142 O O . ASP A 1 276 ? -7.811 92.366 128.201 1.00 26.31 280 ASP A O 1
ATOM 2147 N N . LEU A 1 277 ? -8.489 92.300 126.052 1.00 25.17 281 LEU A N 1
ATOM 2148 C CA . LEU A 1 277 ? -8.158 90.892 125.844 1.00 24.11 281 LEU A CA 1
ATOM 2149 C C . LEU A 1 277 ? -7.676 90.691 124.419 1.00 23.66 281 LEU A C 1
ATOM 2150 O O . LEU A 1 277 ? -8.070 91.442 123.521 1.00 23.14 281 LEU A O 1
ATOM 2155 N N . PRO A 1 278 ? -6.840 89.663 124.191 1.00 22.94 282 PRO A N 1
ATOM 2156 C CA . PRO A 1 278 ? -6.552 89.295 122.808 1.00 22.80 282 PRO A CA 1
ATOM 2157 C C . PRO A 1 278 ? -7.847 88.979 122.055 1.00 22.26 282 PRO A C 1
ATOM 2158 O O . PRO A 1 278 ? -8.826 88.551 122.666 1.00 22.35 282 PRO A O 1
ATOM 2162 N N . ALA A 1 279 ? -7.846 89.199 120.744 1.00 22.05 283 ALA A N 1
ATOM 2163 C CA . ALA A 1 279 ? -9.040 89.021 119.927 1.00 21.89 283 ALA A CA 1
ATOM 2164 C C . ALA A 1 279 ? -9.665 87.639 120.104 1.00 21.09 283 ALA A C 1
ATOM 2165 O O . ALA A 1 279 ? -10.885 87.515 120.213 1.00 20.84 283 ALA A O 1
ATOM 2167 N N . TYR A 1 280 ? -8.822 86.611 120.140 1.00 20.70 284 TYR A N 1
ATOM 2168 C CA . TYR A 1 280 ? -9.283 85.226 120.315 1.00 20.31 284 TYR A CA 1
ATOM 2169 C C . TYR A 1 280 ? -10.180 85.079 121.546 1.00 19.89 284 TYR A C 1
ATOM 2170 O O . TYR A 1 280 ? -11.239 84.453 121.485 1.00 19.61 284 TYR A O 1
ATOM 2179 N N . TRP A 1 281 ? -9.755 85.669 122.657 1.00 20.01 285 TRP A N 1
ATOM 2180 C CA . TRP A 1 281 ? -10.489 85.558 123.912 1.00 19.84 285 TRP A CA 1
ATOM 2181 C C . TRP A 1 281 ? -11.676 86.514 123.980 1.00 20.13 285 TRP A C 1
ATOM 2182 O O . TRP A 1 281 ? -12.669 86.204 124.633 1.00 19.60 285 TRP A O 1
ATOM 2193 N N . LYS A 1 282 ? -11.588 87.661 123.302 1.00 20.67 286 LYS A N 1
ATOM 2194 C CA . LYS A 1 282 ? -12.744 88.554 123.170 1.00 21.24 286 LYS A CA 1
ATOM 2195 C C . LYS A 1 282 ? -13.910 87.836 122.496 1.00 20.75 286 LYS A C 1
ATOM 2196 O O . LYS A 1 282 ? -15.055 87.956 122.928 1.00 20.52 286 LYS A O 1
ATOM 2202 N N . HIS A 1 283 ? -13.612 87.074 121.444 1.00 20.67 287 HIS A N 1
ATOM 2203 C CA . HIS A 1 283 ? -14.651 86.333 120.731 1.00 20.74 287 HIS A CA 1
ATOM 2204 C C . HIS A 1 283 ? -15.331 85.307 121.639 1.00 20.05 287 HIS A C 1
ATOM 2205 O O . HIS A 1 283 ? -16.536 85.107 121.543 1.00 19.76 287 HIS A O 1
ATOM 2212 N N . VAL A 1 284 ? -14.569 84.686 122.537 1.00 19.32 288 VAL A N 1
ATOM 2213 C CA . VAL A 1 284 ? -15.136 83.714 123.474 1.00 18.72 288 VAL A CA 1
ATOM 2214 C C . VAL A 1 284 ? -16.067 84.410 124.466 1.00 18.55 288 VAL A C 1
ATOM 2215 O O . VAL A 1 284 ? -17.156 83.916 124.751 1.00 18.22 288 VAL A O 1
ATOM 2219 N N . VAL A 1 285 ? -15.656 85.572 124.971 1.00 18.33 289 VAL A N 1
ATOM 2220 C CA . VAL A 1 285 ? -16.531 86.346 125.851 1.00 18.39 289 VAL A CA 1
ATOM 2221 C C . VAL A 1 285 ? -17.807 86.737 125.097 1.00 18.07 289 VAL A C 1
ATOM 2222 O O . VAL A 1 285 ? -18.906 86.686 125.656 1.00 17.91 289 VAL A O 1
ATOM 2226 N N . ALA A 1 286 ? -17.669 87.089 123.820 1.00 18.12 290 ALA A N 1
ATOM 2227 C CA . ALA A 1 286 ? -18.833 87.429 122.998 1.00 18.35 290 ALA A CA 1
ATOM 2228 C C . ALA A 1 286 ? -19.803 86.253 122.858 1.00 18.25 290 ALA A C 1
ATOM 2229 O O . ALA A 1 286 ? -21.020 86.441 122.890 1.00 18.25 290 ALA A O 1
ATOM 2231 N N . LEU A 1 287 ? -19.266 85.043 122.712 1.00 18.05 291 LEU A N 1
ATOM 2232 C CA . LEU A 1 287 ? -20.100 83.839 122.689 1.00 17.92 291 LEU A CA 1
ATOM 2233 C C . LEU A 1 287 ? -20.944 83.739 123.956 1.00 17.70 291 LEU A C 1
ATOM 2234 O O . LEU A 1 287 ? -22.134 83.431 123.889 1.00 17.76 291 LEU A O 1
ATOM 2239 N N . PHE A 1 288 ? -20.323 83.999 125.103 1.00 17.80 292 PHE A N 1
ATOM 2240 C CA . PHE A 1 288 ? -21.036 83.990 126.378 1.00 17.88 292 PHE A CA 1
ATOM 2241 C C . PHE A 1 288 ? -22.084 85.108 126.479 1.00 18.04 292 PHE A C 1
ATOM 2242 O O . PHE A 1 288 ? -23.157 84.900 127.037 1.00 17.92 292 PHE A O 1
ATOM 2250 N N . GLU A 1 289 ? -21.789 86.287 125.935 1.00 18.66 293 GLU A N 1
ATOM 2251 C CA . GLU A 1 289 ? -22.791 87.359 125.878 1.00 19.00 293 GLU A CA 1
ATOM 2252 C C . GLU A 1 289 ? -23.968 86.965 124.982 1.00 18.89 293 GLU A C 1
ATOM 2253 O O . GLU A 1 289 ? -25.122 87.216 125.326 1.00 18.64 293 GLU A O 1
ATOM 2259 N N . ALA A 1 290 ? -23.681 86.348 123.839 1.00 18.86 294 ALA A N 1
ATOM 2260 C CA . ALA A 1 290 ? -24.742 85.899 122.937 1.00 18.88 294 ALA A CA 1
ATOM 2261 C C . ALA A 1 290 ? -25.641 84.878 123.632 1.00 18.80 294 ALA A C 1
ATOM 2262 O O . ALA A 1 290 ? -26.863 84.964 123.564 1.00 18.35 294 ALA A O 1
ATOM 2264 N N . HIS A 1 291 ? -25.015 83.932 124.327 1.00 18.61 295 HIS A N 1
ATOM 2265 C CA . HIS A 1 291 ? -25.726 82.893 125.060 1.00 18.87 295 HIS A CA 1
ATOM 2266 C C . HIS A 1 291 ? -26.598 83.481 126.177 1.00 19.01 295 HIS A C 1
ATOM 2267 O O . HIS A 1 291 ? -27.703 83.003 126.414 1.00 19.03 295 HIS A O 1
ATOM 2274 N N . ARG A 1 292 ? -26.104 84.528 126.841 1.00 18.85 296 ARG A N 1
ATOM 2275 C CA . ARG A 1 292 ? -26.872 85.231 127.880 1.00 18.86 296 ARG A CA 1
ATOM 2276 C C . ARG A 1 292 ? -28.128 85.866 127.289 1.00 19.08 296 ARG A C 1
ATOM 2277 O O . ARG A 1 292 ? -29.195 85.819 127.896 1.00 18.95 296 ARG A O 1
ATOM 2285 N N . GLN A 1 293 ? -27.998 86.456 126.103 1.00 19.79 297 GLN A N 1
ATOM 2286 C CA . GLN A 1 293 ? -29.145 87.069 125.429 1.00 20.39 297 GLN A CA 1
ATOM 2287 C C . GLN A 1 293 ? -30.236 86.033 125.189 1.00 20.87 297 GLN A C 1
ATOM 2288 O O . GLN A 1 293 ? -31.413 86.298 125.419 1.00 21.15 297 GLN A O 1
ATOM 2294 N N . VAL A 1 294 ? -29.826 84.843 124.758 1.00 20.97 298 VAL A N 1
ATOM 2295 C CA . VAL A 1 294 ? -30.759 83.743 124.528 1.00 21.67 298 VAL A CA 1
ATOM 2296 C C . VAL A 1 294 ? -31.394 83.285 125.838 1.00 22.56 298 VAL A C 1
ATOM 2297 O O . VAL A 1 294 ? -32.620 83.253 125.966 1.00 22.01 298 VAL A O 1
ATOM 2301 N N . ARG A 1 295 ? -30.555 82.951 126.813 1.00 23.61 299 ARG A N 1
ATOM 2302 C CA . ARG A 1 295 ? -31.021 82.294 128.034 1.00 25.01 299 ARG A CA 1
ATOM 2303 C C . ARG A 1 295 ? -31.707 83.216 129.036 1.00 25.48 299 ARG A C 1
ATOM 2304 O O . ARG A 1 295 ? -32.545 82.762 129.813 1.00 26.00 299 ARG A O 1
ATOM 2312 N N . HIS A 1 296 ? -31.365 84.502 129.017 1.00 25.58 300 HIS A N 1
ATOM 2313 C CA . HIS A 1 296 ? -31.984 85.475 129.916 1.00 26.36 300 HIS A CA 1
ATOM 2314 C C . HIS A 1 296 ? -32.950 86.411 129.191 1.00 27.40 300 HIS A C 1
ATOM 2315 O O . HIS A 1 296 ? -33.376 87.423 129.748 1.00 27.94 300 HIS A O 1
ATOM 2322 N N . GLU A 1 297 ? -33.296 86.051 127.955 1.00 28.96 301 GLU A N 1
ATOM 2323 C CA . GLU A 1 297 ? -34.341 86.729 127.179 1.00 30.91 301 GLU A CA 1
ATOM 2324 C C . GLU A 1 297 ? -34.061 88.223 126.993 1.00 30.88 301 GLU A C 1
ATOM 2325 O O . GLU A 1 297 ? -34.934 89.067 127.219 1.00 30.75 301 GLU A O 1
ATOM 2331 N N . ASP A 1 298 ? -32.833 88.529 126.577 1.00 30.79 302 ASP A N 1
ATOM 2332 C CA . ASP A 1 298 ? -32.432 89.891 126.215 1.00 31.39 302 ASP A CA 1
ATOM 2333 C C . ASP A 1 298 ? -32.309 90.042 124.704 1.00 32.00 302 ASP A C 1
ATOM 2334 O O . ASP A 1 298 ? -32.272 89.052 123.970 1.00 32.00 302 ASP A O 1
ATOM 2339 N N . THR A 1 299 ? -32.235 91.291 124.250 1.00 33.00 303 THR A N 1
ATOM 2340 C CA . THR A 1 299 ? -32.213 91.601 122.825 1.00 33.05 303 THR A CA 1
ATOM 2341 C C . THR A 1 299 ? -30.970 91.017 122.151 1.00 33.01 303 THR A C 1
ATOM 2342 O O . THR A 1 299 ? -29.847 91.310 122.570 1.00 31.75 303 THR A O 1
ATOM 2346 N N . PRO A 1 300 ? -31.165 90.169 121.122 1.00 33.32 304 PRO A N 1
ATOM 2347 C CA . PRO A 1 300 ? -30.019 89.648 120.378 1.00 33.48 304 PRO A CA 1
ATOM 2348 C C . PRO A 1 300 ? -29.221 90.759 119.696 1.00 33.76 304 PRO A C 1
ATOM 2349 O O . PRO A 1 300 ? -29.802 91.632 119.053 1.00 34.51 304 PRO A O 1
ATOM 2353 N N . ASP A 1 301 ? -27.901 90.729 119.857 1.00 33.40 305 ASP A N 1
ATOM 2354 C CA . ASP A 1 301 ? -27.021 91.734 119.272 1.00 32.73 305 ASP A CA 1
ATOM 2355 C C . ASP A 1 301 ? -26.465 91.189 117.960 1.00 33.00 305 ASP A C 1
ATOM 2356 O O . ASP A 1 301 ? -25.574 90.342 117.961 1.00 33.14 305 ASP A O 1
ATOM 2361 N N . ARG A 1 302 ? -26.995 91.666 116.837 1.00 33.26 306 ARG A N 1
ATOM 2362 C CA . ARG A 1 302 ? -26.548 91.171 115.533 1.00 33.11 306 ARG A CA 1
ATOM 2363 C C . ARG A 1 302 ? -25.198 91.752 115.123 1.00 31.43 306 ARG A C 1
ATOM 2364 O O . ARG A 1 302 ? -24.494 91.162 114.305 1.00 30.61 306 ARG A O 1
ATOM 2372 N N . ALA A 1 303 ? -24.832 92.896 115.696 1.00 30.43 307 ALA A N 1
ATOM 2373 C CA . ALA A 1 303 ? -23.495 93.456 115.491 1.00 29.76 307 ALA A CA 1
ATOM 2374 C C . ALA A 1 303 ? -22.444 92.575 116.169 1.00 28.61 307 ALA A C 1
ATOM 2375 O O . ALA A 1 303 ? -21.337 92.412 115.654 1.00 28.13 307 ALA A O 1
ATOM 2377 N N . LEU A 1 304 ? -22.802 92.011 117.323 1.00 27.65 308 LEU A N 1
ATOM 2378 C CA . LEU A 1 304 ? -21.958 91.036 118.019 1.00 26.77 308 LEU A CA 1
ATOM 2379 C C . LEU A 1 304 ? -21.679 89.862 117.093 1.00 26.85 308 LEU A C 1
ATOM 2380 O O . LEU A 1 304 ? -20.527 89.489 116.874 1.00 25.76 308 LEU A O 1
ATOM 2385 N N . LEU A 1 305 ? -22.753 89.295 116.552 1.00 27.11 309 LEU A N 1
ATOM 2386 C CA . LEU A 1 305 ? -22.673 88.146 115.656 1.00 28.16 309 LEU A CA 1
ATOM 2387 C C . LEU A 1 305 ? -21.741 88.415 114.478 1.00 28.48 309 LEU A C 1
ATOM 2388 O O . LEU A 1 305 ? -20.891 87.588 114.152 1.00 28.37 309 LEU A O 1
ATOM 2393 N N . ALA A 1 306 ? -21.895 89.583 113.858 1.00 29.07 310 ALA A N 1
ATOM 2394 C CA . ALA A 1 306 ? -21.131 89.944 112.657 1.00 29.31 310 ALA A CA 1
ATOM 2395 C C . ALA A 1 306 ? -19.617 90.008 112.874 1.00 29.22 310 ALA A C 1
ATOM 2396 O O . ALA A 1 306 ? -18.850 89.731 111.952 1.00 30.19 310 ALA A O 1
ATOM 2398 N N . ALA A 1 307 ? -19.188 90.362 114.084 1.00 28.13 311 ALA A N 1
ATOM 2399 C CA . ALA A 1 307 ? -17.760 90.509 114.388 1.00 27.44 311 ALA A CA 1
ATOM 2400 C C . ALA A 1 307 ? -17.064 89.180 114.710 1.00 26.67 311 ALA A C 1
ATOM 2401 O O . ALA A 1 307 ? -15.838 89.126 114.807 1.00 26.08 311 ALA A O 1
ATOM 2403 N N . LEU A 1 308 ? -17.837 88.110 114.869 1.00 25.78 312 LEU A N 1
ATOM 2404 C CA . LEU A 1 308 ? -17.265 86.804 115.218 1.00 25.24 312 LEU A CA 1
ATOM 2405 C C . LEU A 1 308 ? -16.600 86.115 114.028 1.00 25.08 312 LEU A C 1
ATOM 2406 O O . LEU A 1 308 ? -16.966 86.368 112.882 1.00 24.62 312 LEU A O 1
ATOM 2411 N N . PRO A 1 309 ? -15.624 85.228 114.304 1.00 24.95 313 PRO A N 1
ATOM 2412 C CA . PRO A 1 309 ? -15.110 84.311 113.289 1.00 25.26 313 PRO A CA 1
ATOM 2413 C C . PRO A 1 309 ? -16.248 83.518 112.648 1.00 25.22 313 PRO A C 1
ATOM 2414 O O . PRO A 1 309 ? -17.213 83.169 113.330 1.00 24.01 313 PRO A O 1
ATOM 2418 N N . GLU A 1 310 ? -16.129 83.234 111.354 1.00 25.76 314 GLU A N 1
ATOM 2419 C CA . GLU A 1 310 ? -17.204 82.582 110.600 1.00 26.59 314 GLU A CA 1
ATOM 2420 C C . GLU A 1 310 ? -17.649 81.248 111.213 1.00 25.45 314 GLU A C 1
ATOM 2421 O O . GLU A 1 310 ? -18.841 80.930 111.209 1.00 24.63 314 GLU A O 1
ATOM 2427 N N . VAL A 1 311 ? -16.701 80.474 111.739 1.00 24.84 315 VAL A N 1
ATOM 2428 C CA . VAL A 1 311 ? -17.030 79.202 112.389 1.00 24.53 315 VAL A CA 1
ATOM 2429 C C . VAL A 1 311 ? -18.021 79.422 113.535 1.00 23.48 315 VAL A C 1
ATOM 2430 O O . VAL A 1 311 ? -18.980 78.665 113.681 1.00 23.13 315 VAL A O 1
ATOM 2434 N N . TYR A 1 312 ? -17.812 80.471 114.329 1.00 22.85 316 TYR A N 1
ATOM 2435 C CA . TYR A 1 312 ? -18.708 80.749 115.454 1.00 22.42 316 TYR A CA 1
ATOM 2436 C C . TYR A 1 312 ? -20.057 81.291 114.977 1.00 22.87 316 TYR A C 1
ATOM 2437 O O . TYR A 1 312 ? -21.095 80.926 115.526 1.00 22.58 316 TYR A O 1
ATOM 2446 N N . ARG A 1 313 ? -20.037 82.163 113.967 1.00 24.32 317 ARG A N 1
ATOM 2447 C CA . ARG A 1 313 ? -21.273 82.711 113.394 1.00 25.39 317 ARG A CA 1
ATOM 2448 C C . ARG A 1 313 ? -22.193 81.582 112.948 1.00 25.57 317 ARG A C 1
ATOM 2449 O O . ARG A 1 313 ? -23.380 81.580 113.275 1.00 25.06 317 ARG A O 1
ATOM 2457 N N . GLN A 1 314 ? -21.629 80.631 112.204 1.00 26.19 318 GLN A N 1
ATOM 2458 C CA . GLN A 1 314 ? -22.369 79.469 111.711 1.00 26.85 318 GLN A CA 1
ATOM 2459 C C . GLN A 1 314 ? -22.971 78.651 112.845 1.00 24.93 318 GLN A C 1
ATOM 2460 O O . GLN A 1 314 ? -24.133 78.252 112.767 1.00 24.60 318 GLN A O 1
ATOM 2466 N N . SER A 1 315 ? -22.180 78.391 113.887 1.00 23.44 319 SER A N 1
ATOM 2467 C CA . SER A 1 315 ? -22.665 77.614 115.028 1.00 22.35 319 SER A CA 1
ATOM 2468 C C . SER A 1 315 ? -23.854 78.302 115.696 1.00 22.18 319 SER A C 1
ATOM 2469 O O . SER A 1 315 ? -24.861 77.654 115.978 1.00 21.88 319 SER A O 1
ATOM 2472 N N . LEU A 1 316 ? -23.744 79.610 115.932 1.00 21.88 320 LEU A N 1
ATOM 2473 C CA . LEU A 1 316 ? -24.839 80.373 116.541 1.00 22.23 320 LEU A CA 1
ATOM 2474 C C . LEU A 1 316 ? -26.080 80.433 115.653 1.00 22.30 320 LEU A C 1
ATOM 2475 O O . LEU A 1 316 ? -27.205 80.340 116.149 1.00 21.78 320 LEU A O 1
ATOM 2480 N N . ALA A 1 317 ? -25.869 80.619 114.351 1.00 22.52 321 ALA A N 1
ATOM 2481 C CA . ALA A 1 317 ? -26.977 80.763 113.402 1.00 23.32 321 ALA A CA 1
ATOM 2482 C C . ALA A 1 317 ? -27.810 79.493 113.308 1.00 23.68 321 ALA A C 1
ATOM 2483 O O . ALA A 1 317 ? -29.035 79.554 113.201 1.00 23.99 321 ALA A O 1
ATOM 2485 N N . VAL A 1 318 ? -27.137 78.349 113.360 1.00 23.82 322 VAL A N 1
ATOM 2486 C CA . VAL A 1 318 ? -27.797 77.048 113.241 1.00 24.04 322 VAL A CA 1
ATOM 2487 C C . VAL A 1 318 ? -28.400 76.601 114.572 1.00 23.96 322 VAL A C 1
ATOM 2488 O O . VAL A 1 318 ? -29.481 76.006 114.602 1.00 23.69 322 VAL A O 1
ATOM 2492 N N . LYS A 1 319 ? -27.704 76.879 115.671 1.00 24.17 323 LYS A N 1
ATOM 2493 C CA . LYS A 1 319 ? -28.186 76.490 116.998 1.00 24.38 323 LYS A CA 1
ATOM 2494 C C . LYS A 1 319 ? -29.375 77.351 117.452 1.00 24.43 323 LYS A C 1
ATOM 2495 O O . LYS A 1 319 ? -30.322 76.835 118.048 1.00 23.12 323 LYS A O 1
ATOM 2501 N N . TRP A 1 320 ? -29.326 78.652 117.164 1.00 24.37 324 TRP A N 1
ATOM 2502 C CA . TRP A 1 320 ? -30.372 79.589 117.593 1.00 25.50 324 TRP A CA 1
ATOM 2503 C C . TRP A 1 320 ? -30.836 80.461 116.422 1.00 26.58 324 TRP A C 1
ATOM 2504 O O . TRP A 1 320 ? -30.604 81.674 116.418 1.00 27.61 324 TRP A O 1
ATOM 2515 N N . PRO A 1 321 ? -31.503 79.845 115.425 1.00 28.23 325 PRO A N 1
ATOM 2516 C CA . PRO A 1 321 ? -31.898 80.553 114.200 1.00 29.16 325 PRO A CA 1
ATOM 2517 C C . PRO A 1 321 ? -32.875 81.706 114.433 1.00 30.12 325 PRO A C 1
ATOM 2518 O O . PRO A 1 321 ? -32.871 82.669 113.668 1.00 30.92 325 PRO A O 1
ATOM 2522 N N . GLY A 1 322 ? -33.692 81.609 115.480 1.00 31.14 326 GLY A N 1
ATOM 2523 C CA . GLY A 1 322 ? -34.598 82.692 115.858 1.00 32.08 326 GLY A CA 1
ATOM 2524 C C . GLY A 1 322 ? -33.889 83.932 116.381 1.00 32.42 326 GLY A C 1
ATOM 2525 O O . GLY A 1 322 ? -34.431 85.038 116.307 1.00 33.41 326 GLY A O 1
ATOM 2526 N N . HIS A 1 323 ? -32.682 83.747 116.915 1.00 32.05 327 HIS A N 1
ATOM 2527 C CA . HIS A 1 323 ? -31.890 84.845 117.469 1.00 31.89 327 HIS A CA 1
ATOM 2528 C C . HIS A 1 323 ? -30.791 85.311 116.510 1.00 31.18 327 HIS A C 1
ATOM 2529 O O . HIS A 1 323 ? -30.570 86.513 116.367 1.00 31.25 327 HIS A O 1
ATOM 2536 N N . PHE A 1 324 ? -30.108 84.368 115.858 1.00 30.01 328 PHE A N 1
ATOM 2537 C CA . PHE A 1 324 ? -28.926 84.688 115.045 1.00 29.43 328 PHE A CA 1
ATOM 2538 C C . PHE A 1 324 ? -28.954 84.137 113.614 1.00 29.29 328 PHE A C 1
ATOM 2539 O O . PHE A 1 324 ? -27.924 84.133 112.935 1.00 28.62 328 PHE A O 1
ATOM 2547 N N . GLY A 1 325 ? -30.124 83.698 113.151 1.00 30.18 329 GLY A N 1
ATOM 2548 C CA . GLY A 1 325 ? -30.275 83.147 111.798 1.00 30.79 329 GLY A CA 1
ATOM 2549 C C . GLY A 1 325 ? -30.731 84.173 110.775 1.00 31.31 329 GLY A C 1
ATOM 2550 O O . GLY A 1 325 ? -30.594 85.381 110.988 1.00 32.43 329 GLY A O 1
ATOM 2551 N N . THR B 1 1 ? -4.778 43.635 113.154 1.00 25.73 5 THR B N 1
ATOM 2552 C CA . THR B 1 1 ? -5.296 42.397 113.805 1.00 25.70 5 THR B CA 1
ATOM 2553 C C . THR B 1 1 ? -4.400 41.207 113.480 1.00 25.51 5 THR B C 1
ATOM 2554 O O . THR B 1 1 ? -4.028 41.000 112.328 1.00 24.89 5 THR B O 1
ATOM 2558 N N . PHE B 1 2 ? -4.052 40.437 114.507 1.00 24.02 6 PHE B N 1
ATOM 2559 C CA . PHE B 1 2 ? -3.206 39.266 114.344 1.00 23.82 6 PHE B CA 1
ATOM 2560 C C . PHE B 1 2 ? -3.836 38.092 115.068 1.00 23.90 6 PHE B C 1
ATOM 2561 O O . PHE B 1 2 ? -4.619 38.281 116.002 1.00 23.95 6 PHE B O 1
ATOM 2569 N N . GLY B 1 3 ? -3.490 36.882 114.641 1.00 24.33 7 GLY B N 1
ATOM 2570 C CA . GLY B 1 3 ? -3.997 35.671 115.279 1.00 25.02 7 GLY B CA 1
ATOM 2571 C C . GLY B 1 3 ? -3.410 35.436 116.658 1.00 24.89 7 GLY B C 1
ATOM 2572 O O . GLY B 1 3 ? -4.144 35.158 117.613 1.00 25.68 7 GLY B O 1
ATOM 2573 N N . THR B 1 4 ? -2.084 35.542 116.753 1.00 24.35 8 THR B N 1
ATOM 2574 C CA . THR B 1 4 ? -1.349 35.300 117.996 1.00 23.67 8 THR B CA 1
ATOM 2575 C C . THR B 1 4 ? -0.494 36.510 118.357 1.00 22.66 8 THR B C 1
ATOM 2576 O O . THR B 1 4 ? -0.235 37.371 117.515 1.00 22.23 8 THR B O 1
ATOM 2580 N N . PHE B 1 5 ? -0.030 36.558 119.603 1.00 21.46 9 PHE B N 1
ATOM 2581 C CA . PHE B 1 5 ? 0.879 37.621 120.017 1.00 21.00 9 PHE B CA 1
ATOM 2582 C C . PHE B 1 5 ? 2.160 37.636 119.184 1.00 21.40 9 PHE B C 1
ATOM 2583 O O . PHE B 1 5 ? 2.635 38.703 118.798 1.00 21.41 9 PHE B O 1
ATOM 2591 N N . GLN B 1 6 ? 2.719 36.466 118.888 1.00 21.69 10 GLN B N 1
ATOM 2592 C CA . GLN B 1 6 ? 3.992 36.433 118.171 1.00 22.17 10 GLN B CA 1
ATOM 2593 C C . GLN B 1 6 ? 3.920 37.187 116.843 1.00 22.06 10 GLN B C 1
ATOM 2594 O O . GLN B 1 6 ? 4.842 37.923 116.506 1.00 21.51 10 GLN B O 1
ATOM 2600 N N . ASP B 1 7 ? 2.829 37.007 116.102 1.00 22.70 11 ASP B N 1
ATOM 2601 C CA . ASP B 1 7 ? 2.650 37.705 114.825 1.00 23.59 11 ASP B CA 1
ATOM 2602 C C . ASP B 1 7 ? 2.668 39.225 115.009 1.00 22.70 11 ASP B C 1
ATOM 2603 O O . ASP B 1 7 ? 3.367 39.945 114.282 1.00 22.05 11 ASP B O 1
ATOM 2608 N N . ALA B 1 8 ? 1.901 39.700 115.986 1.00 21.75 12 ALA B N 1
ATOM 2609 C CA . ALA B 1 8 ? 1.818 41.128 116.300 1.00 21.26 12 ALA B CA 1
ATOM 2610 C C . ALA B 1 8 ? 3.157 41.673 116.785 1.00 20.53 12 ALA B C 1
ATOM 2611 O O . ALA B 1 8 ? 3.571 42.761 116.390 1.00 19.87 12 ALA B O 1
ATOM 2613 N N . TYR B 1 9 ? 3.811 40.904 117.652 1.00 19.96 13 TYR B N 1
ATOM 2614 C CA . TYR B 1 9 ? 5.101 41.266 118.226 1.00 19.57 13 TYR B CA 1
ATOM 2615 C C . TYR B 1 9 ? 6.160 41.537 117.156 1.00 20.18 13 TYR B C 1
ATOM 2616 O O . TYR B 1 9 ? 6.823 42.579 117.178 1.00 19.72 13 TYR B O 1
ATOM 2625 N N . LEU B 1 10 ? 6.309 40.597 116.223 1.00 20.84 14 LEU B N 1
ATOM 2626 C CA . LEU B 1 10 ? 7.313 40.712 115.168 1.00 21.45 14 LEU B CA 1
ATOM 2627 C C . LEU B 1 10 ? 6.988 41.836 114.184 1.00 22.03 14 LEU B C 1
ATOM 2628 O O . LEU B 1 10 ? 7.886 42.556 113.739 1.00 21.83 14 LEU B O 1
ATOM 2633 N N . SER B 1 11 ? 5.708 41.982 113.853 1.00 22.46 15 SER B N 1
ATOM 2634 C CA . SER B 1 11 ? 5.251 43.051 112.966 1.00 23.17 15 SER B CA 1
ATOM 2635 C C . SER B 1 11 ? 5.572 44.423 113.551 1.00 22.57 15 SER B C 1
ATOM 2636 O O . SER B 1 11 ? 6.113 45.293 112.867 1.00 22.16 15 SER B O 1
ATOM 2639 N N . GLN B 1 12 ? 5.241 44.606 114.827 1.00 21.85 16 GLN B N 1
ATOM 2640 C CA . GLN B 1 12 ? 5.510 45.864 115.515 1.00 21.15 16 GLN B CA 1
ATOM 2641 C C . GLN B 1 12 ? 7.007 46.133 115.617 1.00 21.09 16 GLN B C 1
ATOM 2642 O O . GLN B 1 12 ? 7.457 47.265 115.420 1.00 20.64 16 GLN B O 1
ATOM 2648 N N . LEU B 1 13 ? 7.747 45.087 115.893 1.00 21.27 17 LEU B N 1
ATOM 2649 C CA . LEU B 1 13 ? 9.174 45.225 115.989 1.00 22.30 17 LEU B CA 1
ATOM 2650 C C . LEU B 1 13 ? 9.755 45.692 114.667 1.00 23.55 17 LEU B C 1
ATOM 2651 O O . LEU B 1 13 ? 10.595 46.522 114.621 1.00 23.29 17 LEU B O 1
ATOM 2656 N N . ARG B 1 14 ? 9.259 45.120 113.597 1.00 24.99 18 ARG B N 1
ATOM 2657 C CA . ARG B 1 14 ? 9.765 45.523 112.298 1.00 27.28 18 ARG B CA 1
ATOM 2658 C C . ARG B 1 14 ? 9.317 46.934 111.892 1.00 26.15 18 ARG B C 1
ATOM 2659 O O . ARG B 1 14 ? 10.079 47.630 111.323 1.00 26.32 18 ARG B O 1
ATOM 2667 N N . ASP B 1 15 ? 8.126 47.355 112.288 1.00 25.31 19 ASP B N 1
ATOM 2668 C CA . ASP B 1 15 ? 7.667 48.740 112.080 1.00 25.05 19 ASP B CA 1
ATOM 2669 C C . ASP B 1 15 ? 8.588 49.759 112.750 1.00 23.52 19 ASP B C 1
ATOM 2670 O O . ASP B 1 15 ? 8.954 50.766 112.149 1.00 22.93 19 ASP B O 1
ATOM 2675 N N . ILE B 1 16 ? 8.918 49.512 114.016 1.00 22.04 20 ILE B N 1
ATOM 2676 C CA . ILE B 1 16 ? 9.704 50.467 114.796 1.00 21.45 20 ILE B CA 1
ATOM 2677 C C . ILE B 1 16 ? 11.143 50.476 114.300 1.00 21.64 20 ILE B C 1
ATOM 2678 O O . ILE B 1 16 ? 11.769 51.533 114.205 1.00 20.60 20 ILE B O 1
ATOM 2683 N N . TYR B 1 17 ? 11.652 49.297 113.965 1.00 21.93 21 TYR B N 1
ATOM 2684 C CA . TYR B 1 17 ? 13.024 49.170 113.505 1.00 23.31 21 TYR B CA 1
ATOM 2685 C C . TYR B 1 17 ? 13.217 49.876 112.165 1.00 23.44 21 TYR B C 1
ATOM 2686 O O . TYR B 1 17 ? 14.151 50.655 112.009 1.00 23.95 21 TYR B O 1
ATOM 2695 N N . HIS B 1 18 ? 12.327 49.612 111.211 1.00 24.15 22 HIS B N 1
ATOM 2696 C CA . HIS B 1 18 ? 12.467 50.153 109.849 1.00 25.16 22 HIS B CA 1
ATOM 2697 C C . HIS B 1 18 ? 11.971 51.581 109.685 1.00 24.03 22 HIS B C 1
ATOM 2698 O O . HIS B 1 18 ? 12.563 52.360 108.935 1.00 23.13 22 HIS B O 1
ATOM 2705 N N . SER B 1 19 ? 10.867 51.914 110.349 1.00 22.83 23 SER B N 1
ATOM 2706 C CA . SER B 1 19 ? 10.241 53.213 110.167 1.00 22.51 23 SER B CA 1
ATOM 2707 C C . SER B 1 19 ? 9.899 53.882 111.498 1.00 21.79 23 SER B C 1
ATOM 2708 O O . SER B 1 19 ? 8.735 54.169 111.783 1.00 21.47 23 SER B O 1
ATOM 2711 N N . PRO B 1 20 ? 10.926 54.154 112.315 1.00 21.06 24 PRO B N 1
ATOM 2712 C CA . PRO B 1 20 ? 10.653 54.884 113.546 1.00 20.49 24 PRO B CA 1
ATOM 2713 C C . PRO B 1 20 ? 10.155 56.290 113.238 1.00 20.47 24 PRO B C 1
ATOM 2714 O O . PRO B 1 20 ? 10.658 56.940 112.320 1.00 20.15 24 PRO B O 1
ATOM 2718 N N . GLU B 1 21 ? 9.155 56.746 113.982 1.00 20.52 25 GLU B N 1
ATOM 2719 C CA . GLU B 1 21 ? 8.665 58.106 113.816 1.00 21.02 25 GLU B CA 1
ATOM 2720 C C . GLU B 1 21 ? 9.656 59.103 114.411 1.00 20.75 25 GLU B C 1
ATOM 2721 O O . GLU B 1 21 ? 9.814 60.215 113.899 1.00 20.05 25 GLU B O 1
ATOM 2727 N N . PHE B 1 22 ? 10.333 58.691 115.482 1.00 20.54 26 PHE B N 1
ATOM 2728 C CA . PHE B 1 22 ? 11.294 59.542 116.180 1.00 20.80 26 PHE B CA 1
ATOM 2729 C C . PHE B 1 22 ? 12.479 58.738 116.690 1.00 21.32 26 PHE B C 1
ATOM 2730 O O . PHE B 1 22 ? 12.358 57.545 116.985 1.00 20.56 26 PHE B O 1
ATOM 2738 N N . ARG B 1 23 ? 13.626 59.406 116.772 1.00 22.21 27 ARG B N 1
ATOM 2739 C CA . ARG B 1 23 ? 14.785 58.893 117.483 1.00 23.17 27 ARG B CA 1
ATOM 2740 C C . ARG B 1 23 ? 15.151 59.929 118.545 1.00 22.76 27 ARG B C 1
ATOM 2741 O O . ARG B 1 23 ? 15.429 61.085 118.233 1.00 22.70 27 ARG B O 1
ATOM 2749 N N . ASN B 1 24 ? 15.094 59.521 119.806 1.00 22.07 28 ASN B N 1
ATOM 2750 C CA . ASN B 1 24 ? 15.264 60.448 120.917 1.00 21.96 28 ASN B CA 1
ATOM 2751 C C . ASN B 1 24 ? 15.780 59.691 122.141 1.00 21.98 28 ASN B C 1
ATOM 2752 O O . ASN B 1 24 ? 16.154 58.527 122.026 1.00 22.00 28 ASN B O 1
ATOM 2757 N N . ALA B 1 25 ? 15.811 60.347 123.299 1.00 21.80 29 ALA B N 1
ATOM 2758 C CA . ALA B 1 25 ? 16.420 59.761 124.485 1.00 21.87 29 ALA B CA 1
ATOM 2759 C C . ALA B 1 25 ? 15.732 60.218 125.771 1.00 22.25 29 ALA B C 1
ATOM 2760 O O . ALA B 1 25 ? 16.281 61.041 126.510 1.00 22.37 29 ALA B O 1
ATOM 2762 N N . PRO B 1 26 ? 14.529 59.678 126.045 1.00 21.90 30 PRO B N 1
ATOM 2763 C CA . PRO B 1 26 ? 13.847 59.980 127.303 1.00 22.01 30 PRO B CA 1
ATOM 2764 C C . PRO B 1 26 ? 14.661 59.473 128.486 1.00 22.44 30 PRO B C 1
ATOM 2765 O O . PRO B 1 26 ? 15.086 58.319 128.484 1.00 22.75 30 PRO B O 1
ATOM 2769 N N . ARG B 1 27 ? 14.890 60.341 129.468 1.00 23.05 31 ARG B N 1
ATOM 2770 C CA . ARG B 1 27 ? 15.744 60.029 130.619 1.00 23.57 31 ARG B CA 1
ATOM 2771 C C . ARG B 1 27 ? 17.125 59.515 130.193 1.00 24.26 31 ARG B C 1
ATOM 2772 O O . ARG B 1 27 ? 17.722 58.675 130.868 1.00 24.36 31 ARG B O 1
ATOM 2780 N N . GLY B 1 28 ? 17.619 60.037 129.070 1.00 24.84 32 GLY B N 1
ATOM 2781 C CA . GLY B 1 28 ? 18.934 59.675 128.543 1.00 25.63 32 GLY B CA 1
ATOM 2782 C C . GLY B 1 28 ? 19.028 58.319 127.864 1.00 26.22 32 GLY B C 1
ATOM 2783 O O . GLY B 1 28 ? 20.128 57.851 127.580 1.00 25.83 32 GLY B O 1
ATOM 2784 N N . GLN B 1 29 ? 17.886 57.691 127.584 1.00 26.41 33 GLN B N 1
ATOM 2785 C CA . GLN B 1 29 ? 17.864 56.351 127.001 1.00 26.84 33 GLN B CA 1
ATOM 2786 C C . GLN B 1 29 ? 17.563 56.421 125.507 1.00 25.40 33 GLN B C 1
ATOM 2787 O O . GLN B 1 29 ? 16.402 56.506 125.115 1.00 24.60 33 GLN B O 1
ATOM 2793 N N . ALA B 1 30 ? 18.611 56.383 124.685 1.00 24.38 34 ALA B N 1
ATOM 2794 C CA . ALA B 1 30 ? 18.471 56.489 123.229 1.00 23.73 34 ALA B CA 1
ATOM 2795 C C . ALA B 1 30 ? 17.565 55.394 122.665 1.00 22.61 34 ALA B C 1
ATOM 2796 O O . ALA B 1 30 ? 17.735 54.217 122.991 1.00 22.45 34 ALA B O 1
ATOM 2798 N N . SER B 1 31 ? 16.626 55.783 121.801 1.00 21.84 35 SER B N 1
ATOM 2799 C CA . SER B 1 31 ? 15.566 54.881 121.351 1.00 20.93 35 SER B CA 1
ATOM 2800 C C . SER B 1 31 ? 15.085 55.173 119.933 1.00 20.40 35 SER B C 1
ATOM 2801 O O . SER B 1 31 ? 15.232 56.288 119.432 1.00 20.57 35 SER B O 1
ATOM 2804 N N . ARG B 1 32 ? 14.512 54.144 119.309 1.00 19.86 36 ARG B N 1
ATOM 2805 C CA . ARG B 1 32 ? 13.666 54.280 118.124 1.00 19.61 36 ARG B CA 1
ATOM 2806 C C . ARG B 1 32 ? 12.231 54.176 118.621 1.00 18.94 36 ARG B C 1
ATOM 2807 O O . ARG B 1 32 ? 11.915 53.282 119.414 1.00 17.86 36 ARG B O 1
ATOM 2815 N N . GLU B 1 33 ? 11.364 55.064 118.150 1.00 18.29 37 GLU B N 1
ATOM 2816 C CA . GLU B 1 33 ? 10.038 55.204 118.738 1.00 18.31 37 GLU B CA 1
ATOM 2817 C C . GLU B 1 33 ? 8.934 55.397 117.705 1.00 18.67 37 GLU B C 1
ATOM 2818 O O . GLU B 1 33 ? 9.141 56.037 116.674 1.00 18.49 37 GLU B O 1
ATOM 2824 N N . ARG B 1 34 ? 7.765 54.832 118.007 1.00 18.85 38 ARG B N 1
ATOM 2825 C CA . ARG B 1 34 ? 6.520 55.171 117.320 1.00 19.77 38 ARG B CA 1
ATOM 2826 C C . ARG B 1 34 ? 5.471 55.558 118.365 1.00 19.58 38 ARG B C 1
ATOM 2827 O O . ARG B 1 34 ? 5.526 55.090 119.502 1.00 18.93 38 ARG B O 1
ATOM 2835 N N . ILE B 1 35 ? 4.534 56.420 117.978 1.00 20.16 39 ILE B N 1
ATOM 2836 C CA . ILE B 1 35 ? 3.546 56.977 118.900 1.00 20.50 39 ILE B CA 1
ATOM 2837 C C . ILE B 1 35 ? 2.154 56.408 118.630 1.00 20.82 39 ILE B C 1
ATOM 2838 O O . ILE B 1 35 ? 1.748 56.275 117.479 1.00 21.43 39 ILE B O 1
ATOM 2843 N N . GLY B 1 36 ? 1.429 56.083 119.695 1.00 20.85 40 GLY B N 1
ATOM 2844 C CA . GLY B 1 36 ? 0.022 55.687 119.596 1.00 21.59 40 GLY B CA 1
ATOM 2845 C C . GLY B 1 36 ? -0.173 54.409 118.808 1.00 22.43 40 GLY B C 1
ATOM 2846 O O . GLY B 1 36 ? -1.027 54.343 117.924 1.00 23.07 40 GLY B O 1
ATOM 2847 N N . ALA B 1 37 ? 0.628 53.400 119.142 1.00 22.48 41 ALA B N 1
ATOM 2848 C CA . ALA B 1 37 ? 0.672 52.142 118.406 1.00 22.88 41 ALA B CA 1
ATOM 2849 C C . ALA B 1 37 ? -0.061 51.055 119.166 1.00 22.63 41 ALA B C 1
ATOM 2850 O O . ALA B 1 37 ? 0.064 50.942 120.386 1.00 21.86 41 ALA B O 1
ATOM 2852 N N . GLY B 1 38 ? -0.806 50.237 118.432 1.00 22.59 42 GLY B N 1
ATOM 2853 C CA . GLY B 1 38 ? -1.575 49.170 119.045 1.00 22.92 42 GLY B CA 1
ATOM 2854 C C . GLY B 1 38 ? -1.798 47.993 118.126 1.00 23.10 42 GLY B C 1
ATOM 2855 O O . GLY B 1 38 ? -1.374 47.996 116.966 1.00 22.96 42 GLY B O 1
ATOM 2856 N N . PHE B 1 39 ? -2.459 46.977 118.665 1.00 22.62 43 PHE B N 1
ATOM 2857 C CA . PHE B 1 39 ? -2.821 45.800 117.895 1.00 22.56 43 PHE B CA 1
ATOM 2858 C C . PHE B 1 39 ? -3.924 45.030 118.600 1.00 22.70 43 PHE B C 1
ATOM 2859 O O . PHE B 1 39 ? -4.235 45.283 119.767 1.00 21.81 43 PHE B O 1
ATOM 2867 N N . ARG B 1 40 ? -4.506 44.088 117.869 1.00 22.59 44 ARG B N 1
ATOM 2868 C CA . ARG B 1 40 ? -5.606 43.285 118.352 1.00 23.50 44 ARG B CA 1
ATOM 2869 C C . ARG B 1 40 ? -5.236 41.822 118.149 1.00 22.74 44 ARG B C 1
ATOM 2870 O O . ARG B 1 40 ? -4.820 41.441 117.056 1.00 22.38 44 ARG B O 1
ATOM 2878 N N . LEU B 1 41 ? -5.369 41.020 119.206 1.00 21.94 45 LEU B N 1
ATOM 2879 C CA . LEU B 1 41 ? -5.077 39.586 119.152 1.00 21.71 45 LEU B CA 1
ATOM 2880 C C . LEU B 1 41 ? -6.364 38.768 119.158 1.00 22.25 45 LEU B C 1
ATOM 2881 O O . LEU B 1 41 ? -7.202 38.937 120.041 1.00 22.21 45 LEU B O 1
ATOM 2886 N N . LEU B 1 42 ? -6.518 37.883 118.176 1.00 22.79 46 LEU B N 1
ATOM 2887 C CA . LEU B 1 42 ? -7.704 37.029 118.094 1.00 23.60 46 LEU B CA 1
ATOM 2888 C C . LEU B 1 42 ? -7.696 35.894 119.120 1.00 23.47 46 LEU B C 1
ATOM 2889 O O . LEU B 1 42 ? -8.756 35.498 119.607 1.00 23.99 46 LEU B O 1
ATOM 2894 N N . ASP B 1 43 ? -6.513 35.373 119.444 1.00 23.95 47 ASP B N 1
ATOM 2895 C CA . ASP B 1 43 ? -6.379 34.277 120.416 1.00 24.34 47 ASP B CA 1
ATOM 2896 C C . ASP B 1 43 ? -5.362 34.652 121.498 1.00 23.36 47 ASP B C 1
ATOM 2897 O O . ASP B 1 43 ? -4.180 34.319 121.386 1.00 22.78 47 ASP B O 1
ATOM 2902 N N . PRO B 1 44 ? -5.828 35.338 122.558 1.00 22.93 48 PRO B N 1
ATOM 2903 C CA . PRO B 1 44 ? -4.950 35.822 123.633 1.00 22.35 48 PRO B CA 1
ATOM 2904 C C . PRO B 1 44 ? -4.259 34.734 124.458 1.00 21.80 48 PRO B C 1
ATOM 2905 O O . PRO B 1 44 ? -3.264 35.021 125.127 1.00 21.42 48 PRO B O 1
ATOM 2909 N N . VAL B 1 45 ? -4.774 33.507 124.424 1.00 21.54 49 VAL B N 1
ATOM 2910 C CA . VAL B 1 45 ? -4.143 32.401 125.145 1.00 21.35 49 VAL B CA 1
ATOM 2911 C C . VAL B 1 45 ? -2.798 32.041 124.494 1.00 21.22 49 VAL B C 1
ATOM 2912 O O . VAL B 1 45 ? -1.863 31.625 125.177 1.00 20.30 49 VAL B O 1
ATOM 2916 N N . GLN B 1 46 ? -2.696 32.228 123.178 1.00 21.39 50 GLN B N 1
ATOM 2917 C CA . GLN B 1 46 ? -1.439 31.992 122.455 1.00 22.15 50 GLN B CA 1
ATOM 2918 C C . GLN B 1 46 ? -0.532 33.202 122.628 1.00 21.83 50 GLN B C 1
ATOM 2919 O O . GLN B 1 46 ? -0.310 33.982 121.703 1.00 22.32 50 GLN B O 1
ATOM 2925 N N . ARG B 1 47 ? 0.005 33.325 123.836 1.00 21.07 51 ARG B N 1
ATOM 2926 C CA . ARG B 1 47 ? 0.597 34.572 124.318 1.00 20.52 51 ARG B CA 1
ATOM 2927 C C . ARG B 1 47 ? 2.124 34.565 124.343 1.00 21.23 51 ARG B C 1
ATOM 2928 O O . ARG B 1 47 ? 2.742 35.511 124.820 1.00 21.27 51 ARG B O 1
ATOM 2936 N N . HIS B 1 48 ? 2.725 33.509 123.806 1.00 22.28 52 HIS B N 1
ATOM 2937 C CA . HIS B 1 48 ? 4.151 33.241 123.999 1.00 22.88 52 HIS B CA 1
ATOM 2938 C C . HIS B 1 48 ? 4.949 33.560 122.739 1.00 23.02 52 HIS B C 1
ATOM 2939 O O . HIS B 1 48 ? 4.418 33.520 121.629 1.00 23.79 52 HIS B O 1
ATOM 2946 N N . ILE B 1 49 ? 6.228 33.866 122.925 1.00 23.08 53 ILE B N 1
ATOM 2947 C CA . ILE B 1 49 ? 7.156 34.060 121.814 1.00 23.56 53 ILE B CA 1
ATOM 2948 C C . ILE B 1 49 ? 8.043 32.822 121.727 1.00 23.96 53 ILE B C 1
ATOM 2949 O O . ILE B 1 49 ? 8.693 32.456 122.705 1.00 24.28 53 ILE B O 1
ATOM 2954 N N . SER B 1 50 ? 8.054 32.177 120.564 1.00 25.05 54 SER B N 1
ATOM 2955 C CA . SER B 1 50 ? 8.802 30.933 120.374 1.00 25.50 54 SER B CA 1
ATOM 2956 C C . SER B 1 50 ? 9.994 31.062 119.416 1.00 25.88 54 SER B C 1
ATOM 2957 O O . SER B 1 50 ? 10.666 30.071 119.143 1.00 25.95 54 SER B O 1
ATOM 2960 N N . VAL B 1 51 ? 10.266 32.273 118.925 1.00 25.95 55 VAL B N 1
ATOM 2961 C CA . VAL B 1 51 ? 11.427 32.511 118.062 1.00 26.18 55 VAL B CA 1
ATOM 2962 C C . VAL B 1 51 ? 12.701 32.291 118.880 1.00 25.59 55 VAL B C 1
ATOM 2963 O O . VAL B 1 51 ? 12.965 33.047 119.813 1.00 25.04 55 VAL B O 1
ATOM 2967 N N . PRO B 1 52 ? 13.498 31.255 118.543 1.00 25.79 56 PRO B N 1
ATOM 2968 C CA . PRO B 1 52 ? 14.634 30.920 119.414 1.00 25.40 56 PRO B CA 1
ATOM 2969 C C . PRO B 1 52 ? 15.601 32.072 119.699 1.00 24.67 56 PRO B C 1
ATOM 2970 O O . PRO B 1 52 ? 16.115 32.177 120.815 1.00 24.74 56 PRO B O 1
ATOM 2974 N N . ALA B 1 53 ? 15.831 32.938 118.712 1.00 24.30 57 ALA B N 1
ATOM 2975 C CA . ALA B 1 53 ? 16.734 34.083 118.879 1.00 23.92 57 ALA B CA 1
ATOM 2976 C C . ALA B 1 53 ? 16.308 35.026 120.019 1.00 23.47 57 ALA B C 1
ATOM 2977 O O . ALA B 1 53 ? 17.154 35.658 120.662 1.00 22.74 57 ALA B O 1
ATOM 2979 N N . ARG B 1 54 ? 15.003 35.107 120.273 1.00 23.56 58 ARG B N 1
ATOM 2980 C CA . ARG B 1 54 ? 14.475 35.961 121.344 1.00 23.13 58 ARG B CA 1
ATOM 2981 C C . ARG B 1 54 ? 14.687 35.350 122.737 1.00 23.31 58 ARG B C 1
ATOM 2982 O O . ARG B 1 54 ? 14.724 36.074 123.728 1.00 22.41 58 ARG B O 1
ATOM 2990 N N . ARG B 1 55 ? 14.827 34.024 122.808 1.00 23.99 59 ARG B N 1
ATOM 2991 C CA . ARG B 1 55 ? 15.085 33.322 124.073 1.00 24.29 59 ARG B CA 1
ATOM 2992 C C . ARG B 1 55 ? 14.073 33.688 125.161 1.00 22.82 59 ARG B C 1
ATOM 2993 O O . ARG B 1 55 ? 14.441 33.922 126.318 1.00 21.98 59 ARG B O 1
ATOM 3001 N N . ALA B 1 56 ? 12.798 33.722 124.781 1.00 21.58 60 ALA B N 1
ATOM 3002 C CA . ALA B 1 56 ? 11.722 34.093 125.697 1.00 20.86 60 ALA B CA 1
ATOM 3003 C C . ALA B 1 56 ? 11.685 33.141 126.886 1.00 20.21 60 ALA B C 1
ATOM 3004 O O . ALA B 1 56 ? 11.768 31.923 126.721 1.00 20.05 60 ALA B O 1
ATOM 3006 N N . ASN B 1 57 ? 11.554 33.712 128.078 1.00 19.33 61 ASN B N 1
ATOM 3007 C CA . ASN B 1 57 ? 11.678 32.964 129.326 1.00 18.87 61 ASN B CA 1
ATOM 3008 C C . ASN B 1 57 ? 10.306 32.729 129.946 1.00 18.53 61 ASN B C 1
ATOM 3009 O O . ASN B 1 57 ? 9.793 33.585 130.665 1.00 18.14 61 ASN B O 1
ATOM 3014 N N . VAL B 1 58 ? 9.728 31.557 129.683 1.00 18.58 62 VAL B N 1
ATOM 3015 C CA . VAL B 1 58 ? 8.379 31.232 130.145 1.00 18.69 62 VAL B CA 1
ATOM 3016 C C . VAL B 1 58 ? 8.298 31.139 131.674 1.00 18.40 62 VAL B C 1
ATOM 3017 O O . VAL B 1 58 ? 7.225 31.330 132.251 1.00 18.11 62 VAL B O 1
ATOM 3021 N N . VAL B 1 59 ? 9.427 30.864 132.329 1.00 18.05 63 VAL B N 1
ATOM 3022 C CA . VAL B 1 59 ? 9.438 30.798 133.789 1.00 17.90 63 VAL B CA 1
ATOM 3023 C C . VAL B 1 59 ? 9.237 32.207 134.341 1.00 17.71 63 VAL B C 1
ATOM 3024 O O . VAL B 1 59 ? 8.403 32.416 135.216 1.00 17.72 63 VAL B O 1
ATOM 3028 N N . PHE B 1 60 ? 9.985 33.172 133.820 1.00 17.95 64 PHE B N 1
ATOM 3029 C CA . PHE B 1 60 ? 9.789 34.561 134.221 1.00 18.22 64 PHE B CA 1
ATOM 3030 C C . PHE B 1 60 ? 8.364 35.020 133.928 1.00 17.99 64 PHE B C 1
ATOM 3031 O O . PHE B 1 60 ? 7.759 35.726 134.736 1.00 17.52 64 PHE B O 1
ATOM 3039 N N . ASN B 1 61 ? 7.839 34.630 132.768 1.00 18.29 65 ASN B N 1
ATOM 3040 C CA . ASN B 1 61 ? 6.492 35.030 132.373 1.00 18.48 65 ASN B CA 1
ATOM 3041 C C . ASN B 1 61 ? 5.455 34.649 133.421 1.00 18.02 65 ASN B C 1
ATOM 3042 O O . ASN B 1 61 ? 4.662 35.486 133.852 1.00 17.12 65 ASN B O 1
ATOM 3047 N N . PHE B 1 62 ? 5.471 33.382 133.833 1.00 17.51 66 PHE B N 1
ATOM 3048 C CA . PHE B 1 62 ? 4.548 32.909 134.864 1.00 17.46 66 PHE B CA 1
ATOM 3049 C C . PHE B 1 62 ? 4.859 33.543 136.216 1.00 16.97 66 PHE B C 1
ATOM 3050 O O . PHE B 1 62 ? 3.945 33.891 136.964 1.00 17.23 66 PHE B O 1
ATOM 3058 N N . ALA B 1 63 ? 6.143 33.699 136.520 1.00 16.76 67 ALA B N 1
ATOM 3059 C CA . ALA B 1 63 ? 6.567 34.294 137.790 1.00 16.45 67 ALA B CA 1
ATOM 3060 C C . ALA B 1 63 ? 6.037 35.718 137.941 1.00 16.47 67 ALA B C 1
ATOM 3061 O O . ALA B 1 63 ? 5.541 36.088 139.006 1.00 16.38 67 ALA B O 1
ATOM 3063 N N . GLU B 1 64 ? 6.138 36.511 136.876 1.00 16.31 68 GLU B N 1
ATOM 3064 C CA . GLU B 1 64 ? 5.646 37.888 136.916 1.00 16.61 68 GLU B CA 1
ATOM 3065 C C . GLU B 1 64 ? 4.136 37.917 137.090 1.00 16.49 68 GLU B C 1
ATOM 3066 O O . GLU B 1 64 ? 3.615 38.694 137.889 1.00 16.34 68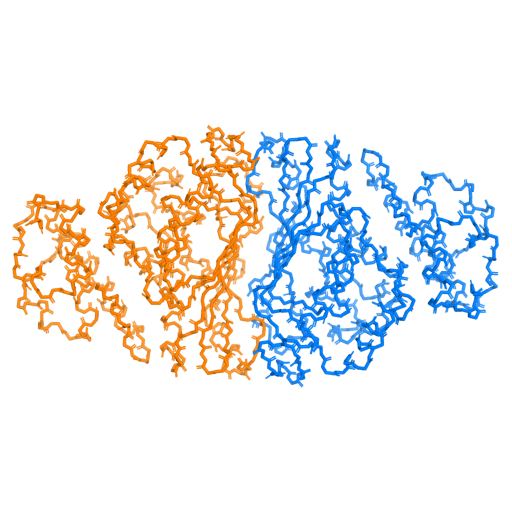 GLU B O 1
ATOM 3072 N N . ALA B 1 65 ? 3.438 37.076 136.328 1.00 16.78 69 ALA B N 1
ATOM 3073 C CA . ALA B 1 65 ? 1.982 37.007 136.408 1.00 16.92 69 ALA B CA 1
ATOM 3074 C C . ALA B 1 65 ? 1.518 36.597 137.807 1.00 17.12 69 ALA B C 1
ATOM 3075 O O . ALA B 1 65 ? 0.576 37.178 138.354 1.00 17.17 69 ALA B O 1
ATOM 3077 N N . LEU B 1 66 ? 2.177 35.598 138.387 1.00 17.41 70 LEU B N 1
ATOM 3078 C CA . LEU B 1 66 ? 1.832 35.136 139.735 1.00 17.72 70 LEU B CA 1
ATOM 3079 C C . LEU B 1 66 ? 2.247 36.125 140.828 1.00 17.61 70 LEU B C 1
ATOM 3080 O O . LEU B 1 66 ? 1.559 36.255 141.843 1.00 17.86 70 LEU B O 1
ATOM 3085 N N . TRP B 1 67 ? 3.366 36.814 140.613 1.00 17.59 71 TRP B N 1
ATOM 3086 C CA . TRP B 1 67 ? 3.782 37.928 141.469 1.00 17.29 71 TRP B CA 1
A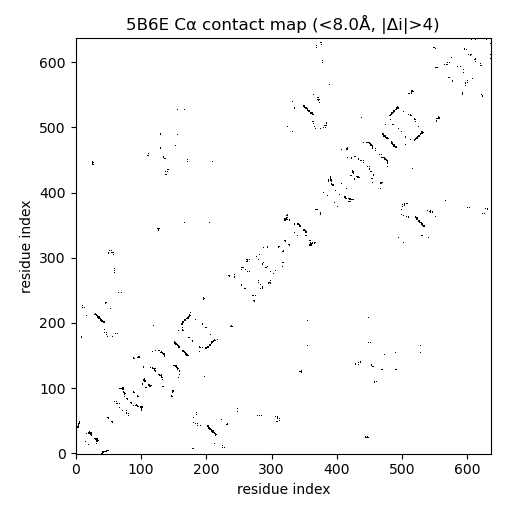TOM 3087 C C . TRP B 1 67 ? 2.673 38.990 141.523 1.00 17.41 71 TRP B C 1
ATOM 3088 O O . TRP B 1 67 ? 2.317 39.459 142.602 1.00 17.48 71 TRP B O 1
ATOM 3099 N N . TYR B 1 68 ? 2.107 39.339 140.369 1.00 17.08 72 TYR B N 1
ATOM 3100 C CA . TYR B 1 68 ? 0.959 40.259 140.334 1.00 16.96 72 TYR B CA 1
ATOM 3101 C C . TYR B 1 68 ? -0.236 39.698 141.109 1.00 17.45 72 TYR B C 1
ATOM 3102 O O . TYR B 1 68 ? -0.840 40.399 141.923 1.00 17.64 72 TYR B O 1
ATOM 3111 N N . LEU B 1 69 ? -0.585 38.441 140.852 1.00 17.97 73 LEU B N 1
ATOM 3112 C CA . LEU B 1 69 ? -1.727 37.821 141.534 1.00 18.51 73 LEU B CA 1
ATOM 3113 C C . LEU B 1 69 ? -1.534 37.764 143.052 1.00 19.08 73 LEU B C 1
ATOM 3114 O O . LEU B 1 69 ? -2.508 37.836 143.807 1.00 19.18 73 LEU B O 1
ATOM 3119 N N . SER B 1 70 ? -0.286 37.647 143.500 1.00 19.10 74 SER B N 1
ATOM 3120 C CA . SER B 1 70 ? 0.017 37.626 144.934 1.00 19.77 74 SER B CA 1
ATOM 3121 C C . SER B 1 70 ? -0.169 38.986 145.616 1.00 20.12 74 SER B C 1
ATOM 3122 O O . SER B 1 70 ? -0.198 39.058 146.844 1.00 20.36 74 SER B O 1
ATOM 3125 N N . GLY B 1 71 ? -0.273 40.053 144.824 1.00 20.07 75 GLY B N 1
ATOM 3126 C CA . GLY B 1 71 ? -0.446 41.408 145.346 1.00 20.29 75 GLY B CA 1
ATOM 3127 C C . GLY B 1 71 ? 0.819 41.999 145.948 1.00 20.71 75 GLY B C 1
ATOM 3128 O O . GLY B 1 71 ? 0.761 42.993 146.657 1.00 20.88 75 GLY B O 1
ATOM 3129 N N . SER B 1 72 ? 1.965 41.396 145.651 1.00 21.08 76 SER B N 1
ATOM 3130 C CA . SER B 1 72 ? 3.219 41.722 146.329 1.00 21.73 76 SER B CA 1
ATOM 3131 C C . SER B 1 72 ? 3.977 42.844 145.626 1.00 21.20 76 SER B C 1
ATOM 3132 O O . SER B 1 72 ? 3.918 42.972 144.403 1.00 20.52 76 SER B O 1
ATOM 3135 N N . ASP B 1 73 ? 4.683 43.651 146.411 1.00 21.44 77 ASP B N 1
ATOM 3136 C CA . ASP B 1 73 ? 5.632 44.629 145.877 1.00 21.88 77 ASP B CA 1
ATOM 3137 C C . ASP B 1 73 ? 7.090 44.213 146.131 1.00 21.98 77 ASP B C 1
ATOM 3138 O O . ASP B 1 73 ? 8.009 44.998 145.896 1.00 21.52 77 ASP B O 1
ATOM 3143 N N . ARG B 1 74 ? 7.301 42.978 146.594 1.00 22.17 78 ARG B N 1
ATOM 3144 C CA . ARG B 1 74 ? 8.621 42.569 147.084 1.00 22.69 78 ARG B CA 1
ATOM 3145 C C . ARG B 1 74 ? 9.585 42.235 145.950 1.00 21.71 78 ARG B C 1
ATOM 3146 O O . ARG B 1 74 ? 9.245 41.498 145.018 1.00 20.68 78 ARG B O 1
ATOM 3154 N N . LEU B 1 75 ? 10.790 42.783 146.055 1.00 21.13 79 LEU B N 1
ATOM 3155 C CA . LEU B 1 75 ? 11.843 42.582 145.068 1.00 21.03 79 LEU B CA 1
ATOM 3156 C C . LEU B 1 75 ? 12.396 41.158 145.071 1.00 21.22 79 LEU B C 1
ATOM 3157 O O . LEU B 1 75 ? 12.718 40.619 144.012 1.00 21.14 79 LEU B O 1
ATOM 3162 N N . ASP B 1 76 ? 12.521 40.561 146.257 1.00 21.85 80 ASP B N 1
ATOM 3163 C CA . ASP B 1 76 ? 13.177 39.250 146.384 1.00 22.21 80 ASP B CA 1
ATOM 3164 C C . ASP B 1 76 ? 12.515 38.170 145.522 1.00 21.72 80 ASP B C 1
ATOM 3165 O O . ASP B 1 76 ? 13.203 37.385 144.875 1.00 21.96 80 ASP B O 1
ATOM 3170 N N . PHE B 1 77 ? 11.187 38.159 145.495 1.00 21.36 81 PHE B N 1
ATOM 3171 C CA . PHE B 1 77 ? 10.418 37.235 144.656 1.00 20.96 81 PHE B CA 1
ATOM 3172 C C . PHE B 1 77 ? 10.836 37.370 143.193 1.00 20.40 81 PHE B C 1
ATOM 3173 O O . PHE B 1 77 ? 11.259 36.397 142.560 1.00 19.65 81 PHE B O 1
ATOM 3181 N N . ILE B 1 78 ? 10.712 38.579 142.660 1.00 19.70 82 ILE B N 1
ATOM 3182 C CA . ILE B 1 78 ? 10.791 38.777 141.217 1.00 19.35 82 ILE B CA 1
ATOM 3183 C C . ILE B 1 78 ? 12.235 38.834 140.704 1.00 19.54 82 ILE B C 1
ATOM 3184 O O . ILE B 1 78 ? 12.510 38.376 139.590 1.00 19.37 82 ILE B O 1
ATOM 3189 N N . GLN B 1 79 ? 13.159 39.357 141.510 1.00 19.94 83 GLN B N 1
ATOM 3190 C CA . GLN B 1 79 ? 14.550 39.509 141.058 1.00 20.77 83 GLN B CA 1
ATOM 3191 C C . GLN B 1 79 ? 15.253 38.161 140.896 1.00 20.29 83 GLN B C 1
ATOM 3192 O O . GLN B 1 79 ? 16.215 38.043 140.140 1.00 20.40 83 GLN B O 1
ATOM 3198 N N . TYR B 1 80 ? 14.765 37.157 141.617 1.00 19.72 84 TYR B N 1
ATOM 3199 C CA . TYR B 1 80 ? 15.223 35.775 141.457 1.00 19.87 84 TYR B CA 1
ATOM 3200 C C . TYR B 1 80 ? 15.025 35.287 140.019 1.00 19.63 84 TYR B C 1
ATOM 3201 O O . TYR B 1 80 ? 15.836 34.520 139.514 1.00 19.60 84 TYR B O 1
ATOM 3210 N N . TYR B 1 81 ? 13.963 35.758 139.363 1.00 19.66 85 TYR B N 1
ATOM 3211 C CA . TYR B 1 81 ? 13.678 35.397 137.968 1.00 19.70 85 TYR B CA 1
ATOM 3212 C C . TYR B 1 81 ? 14.246 36.403 136.972 1.00 20.54 85 TYR B C 1
ATOM 3213 O O . TYR B 1 81 ? 14.489 36.056 135.815 1.00 20.91 85 TYR B O 1
ATOM 3222 N N . ALA B 1 82 ? 14.451 37.643 137.412 1.00 21.40 86 ALA B N 1
ATOM 3223 C CA . ALA B 1 82 ? 14.939 38.713 136.534 1.00 22.34 86 ALA B CA 1
ATOM 3224 C C . ALA B 1 82 ? 15.928 39.616 137.282 1.00 23.45 86 ALA B C 1
ATOM 3225 O O . ALA B 1 82 ? 15.542 40.666 137.800 1.00 22.41 86 ALA B O 1
ATOM 3227 N N . PRO B 1 83 ? 17.213 39.218 137.335 1.00 24.81 87 PRO B N 1
ATOM 3228 C CA . PRO B 1 83 ? 18.175 39.934 138.188 1.00 25.94 87 PRO B CA 1
ATOM 3229 C C . PRO B 1 83 ? 18.293 41.443 137.915 1.00 25.82 87 PRO B C 1
ATOM 3230 O O . PRO B 1 83 ? 18.448 42.227 138.857 1.00 27.14 87 PRO B O 1
ATOM 3234 N N . GLY B 1 84 ? 18.197 41.845 136.651 1.00 25.53 88 GLY B N 1
ATOM 3235 C CA . GLY B 1 84 ? 18.309 43.258 136.277 1.00 25.39 88 GLY B CA 1
ATOM 3236 C C . GLY B 1 84 ? 17.205 44.159 136.817 1.00 25.12 88 GLY B C 1
ATOM 3237 O O . GLY B 1 84 ? 17.331 45.383 136.792 1.00 25.32 88 GLY B O 1
ATOM 3238 N N . ILE B 1 85 ? 16.128 43.561 137.322 1.00 24.39 89 ILE B N 1
ATOM 3239 C CA . ILE B 1 85 ? 14.971 44.328 137.795 1.00 23.57 89 ILE B CA 1
ATOM 3240 C C . ILE B 1 85 ? 15.266 45.155 139.054 1.00 23.50 89 ILE B C 1
ATOM 3241 O O . ILE B 1 85 ? 14.549 46.110 139.350 1.00 23.00 89 ILE B O 1
ATOM 3246 N N . ALA B 1 86 ? 16.319 44.794 139.787 1.00 23.57 90 ALA B N 1
ATOM 3247 C CA . ALA B 1 86 ? 16.723 45.538 140.979 1.00 24.06 90 ALA B CA 1
ATOM 3248 C C . ALA B 1 86 ? 17.139 46.981 140.668 1.00 24.09 90 ALA B C 1
ATOM 3249 O O . ALA B 1 86 ? 17.106 47.837 141.554 1.00 24.73 90 ALA B O 1
ATOM 3251 N N . ALA B 1 87 ? 17.505 47.252 139.416 1.00 24.44 91 ALA B N 1
ATOM 3252 C CA . ALA B 1 87 ? 17.836 48.611 138.967 1.00 24.72 91 ALA B CA 1
ATOM 3253 C C . ALA B 1 87 ? 16.678 49.599 139.160 1.00 25.02 91 ALA B C 1
ATOM 3254 O O . ALA B 1 87 ? 16.899 50.806 139.257 1.00 24.88 91 ALA B O 1
ATOM 3256 N N . TYR B 1 88 ? 15.453 49.080 139.224 1.00 25.64 92 TYR B N 1
ATOM 3257 C CA . TYR B 1 88 ? 14.257 49.906 139.410 1.00 26.56 92 TYR B CA 1
ATOM 3258 C C . TYR B 1 88 ? 13.801 49.981 140.869 1.00 25.35 92 TYR B C 1
ATOM 3259 O O . TYR B 1 88 ? 12.782 50.601 141.162 1.00 24.81 92 TYR B O 1
ATOM 3268 N N . SER B 1 89 ? 14.544 49.346 141.774 1.00 24.88 93 SER B N 1
ATOM 3269 C CA . SER B 1 89 ? 14.239 49.393 143.202 1.00 25.03 93 SER B CA 1
ATOM 3270 C C . SER B 1 89 ? 15.110 50.440 143.883 1.00 26.24 93 SER B C 1
ATOM 3271 O O . SER B 1 89 ? 16.336 50.319 143.900 1.00 26.25 93 SER B O 1
ATOM 3274 N N . ALA B 1 90 ? 14.473 51.459 144.446 1.00 27.37 94 ALA B N 1
ATOM 3275 C CA . ALA B 1 90 ? 15.185 52.524 145.149 1.00 28.82 94 ALA B CA 1
ATOM 3276 C C . ALA B 1 90 ? 15.694 52.066 146.517 1.00 29.92 94 ALA B C 1
ATOM 3277 O O . ALA B 1 90 ? 16.763 52.491 146.953 1.00 31.91 94 ALA B O 1
ATOM 3279 N N . ASP B 1 91 ? 14.931 51.197 147.179 1.00 29.64 95 ASP B N 1
ATOM 3280 C CA . ASP B 1 91 ? 15.215 50.785 148.564 1.00 30.06 95 ASP B CA 1
ATOM 3281 C C . ASP B 1 91 ? 15.883 49.415 148.685 1.00 30.16 95 ASP B C 1
ATOM 3282 O O . ASP B 1 91 ? 16.276 49.008 149.780 1.00 31.55 95 ASP B O 1
ATOM 3287 N N . GLY B 1 92 ? 15.979 48.694 147.571 1.00 29.86 96 GLY B N 1
ATOM 3288 C CA . GLY B 1 92 ? 16.594 47.372 147.549 1.00 29.58 96 GLY B CA 1
ATOM 3289 C C . GLY B 1 92 ? 15.740 46.242 148.099 1.00 29.75 96 GLY B C 1
ATOM 3290 O O . GLY B 1 92 ? 16.236 45.128 148.273 1.00 29.99 96 GLY B O 1
ATOM 3291 N N . ARG B 1 93 ? 14.463 46.507 148.376 1.00 29.29 97 ARG B N 1
ATOM 3292 C CA . ARG B 1 93 ? 13.548 45.450 148.827 1.00 29.31 97 ARG B CA 1
ATOM 3293 C C . ARG B 1 93 ? 12.134 45.499 148.231 1.00 26.38 97 ARG B C 1
ATOM 3294 O O . ARG B 1 93 ? 11.412 44.511 148.314 1.00 24.58 97 ARG B O 1
ATOM 3302 N N . THR B 1 94 ? 11.734 46.635 147.657 1.00 24.67 98 THR B N 1
ATOM 3303 C CA . THR B 1 94 ? 10.437 46.741 146.991 1.00 23.29 98 THR B CA 1
ATOM 3304 C C . THR B 1 94 ? 10.539 47.446 145.646 1.00 22.48 98 THR B C 1
ATOM 3305 O O . THR B 1 94 ? 11.500 48.168 145.366 1.00 21.95 98 THR B O 1
ATOM 3309 N N . LEU B 1 95 ? 9.533 47.241 144.821 1.00 21.39 99 LEU B N 1
ATOM 3310 C CA . LEU B 1 95 ? 9.420 47.886 143.542 1.00 20.82 99 LEU B CA 1
ATOM 3311 C C . LEU B 1 95 ? 8.209 48.786 143.545 1.00 20.68 99 LEU B C 1
ATOM 3312 O O . LEU B 1 95 ? 7.311 48.562 144.322 1.00 20.09 99 LEU B O 1
ATOM 3317 N N . ARG B 1 96 ? 8.197 49.785 142.671 1.00 20.80 100 ARG B N 1
ATOM 3318 C CA . ARG B 1 96 ? 7.124 50.741 142.912 1.00 21.43 100 ARG B CA 1
ATOM 3319 C C . ARG B 1 96 ? 6.134 50.731 141.757 1.00 20.21 100 ARG B C 1
ATOM 3320 O O . ARG B 1 96 ? 5.244 49.882 141.703 1.00 19.82 100 ARG B O 1
ATOM 3328 N N . GLY B 1 97 ? 6.364 51.488 140.666 1.00 19.37 101 GLY B N 1
ATOM 3329 C CA . GLY B 1 97 ? 5.623 51.383 139.426 1.00 18.87 101 GLY B CA 1
ATOM 3330 C C . GLY B 1 97 ? 5.705 50.063 138.693 1.00 18.34 101 GLY B C 1
ATOM 3331 O O . GLY B 1 97 ? 4.872 49.776 137.886 1.00 18.42 101 GLY B O 1
ATOM 3332 N N . THR B 1 98 ? 6.740 49.287 138.961 1.00 17.98 102 THR B N 1
ATOM 3333 C CA . THR B 1 98 ? 6.902 47.958 138.354 1.00 17.79 102 THR B CA 1
ATOM 3334 C C . THR B 1 98 ? 5.970 46.921 139.008 1.00 17.41 102 THR B C 1
ATOM 3335 O O . THR B 1 98 ? 5.585 45.929 138.374 1.00 16.89 102 THR B O 1
ATOM 3339 N N . ALA B 1 99 ? 5.606 47.153 140.269 1.00 16.80 103 ALA B N 1
ATOM 3340 C CA . ALA B 1 99 ? 4.758 46.224 141.017 1.00 16.66 103 ALA B CA 1
ATOM 3341 C C . ALA B 1 99 ? 3.271 46.452 140.734 1.00 16.57 103 ALA B C 1
ATOM 3342 O O . ALA B 1 99 ? 2.613 47.223 141.429 1.00 16.25 103 ALA B O 1
ATOM 3344 N N . TYR B 1 100 ? 2.739 45.777 139.718 1.00 16.30 104 TYR B N 1
ATOM 3345 C CA . TYR B 1 100 ? 1.314 45.909 139.401 1.00 16.33 104 TYR B CA 1
ATOM 3346 C C . TYR B 1 100 ? 0.393 45.196 140.404 1.00 16.41 104 TYR B C 1
ATOM 3347 O O . TYR B 1 100 ? -0.790 45.526 140.490 1.00 16.43 104 TYR B O 1
ATOM 3356 N N . GLY B 1 101 ? 0.925 44.240 141.165 1.00 16.56 105 GLY B N 1
ATOM 3357 C CA . GLY B 1 101 ? 0.118 43.492 142.130 1.00 17.01 105 GLY B CA 1
ATOM 3358 C C . GLY B 1 101 ? -0.702 44.375 143.062 1.00 17.27 105 GLY B C 1
ATOM 3359 O O . GLY B 1 101 ? -1.932 44.275 143.094 1.00 17.18 105 GLY B O 1
ATOM 3360 N N . PRO B 1 102 ? -0.027 45.255 143.820 1.00 17.45 106 PRO B N 1
ATOM 3361 C CA . PRO B 1 102 ? -0.736 46.186 144.705 1.00 17.75 106 PRO B CA 1
ATOM 3362 C C . PRO B 1 102 ? -1.652 47.146 143.948 1.00 17.39 106 PRO B C 1
ATOM 3363 O O . PRO B 1 102 ? -2.691 47.537 144.466 1.00 17.93 106 PRO B O 1
ATOM 3367 N N . ARG B 1 103 ? -1.285 47.522 142.727 1.00 16.93 107 ARG B N 1
ATOM 3368 C CA . ARG B 1 103 ? -2.145 48.408 141.953 1.00 16.58 107 ARG B CA 1
ATOM 3369 C C . ARG B 1 103 ? -3.477 47.722 141.637 1.00 16.72 107 ARG B C 1
ATOM 3370 O O . ARG B 1 103 ? -4.517 48.361 141.669 1.00 16.61 107 ARG B O 1
ATOM 3378 N N . ILE B 1 104 ? -3.443 46.418 141.367 1.00 16.86 108 ILE B N 1
ATOM 3379 C CA . ILE B 1 104 ? -4.653 45.668 141.012 1.00 17.22 108 ILE B CA 1
ATOM 3380 C C . ILE B 1 104 ? -5.535 45.404 142.235 1.00 18.12 108 ILE B C 1
ATOM 3381 O O . ILE B 1 104 ? -6.749 45.645 142.201 1.00 18.67 108 ILE B O 1
ATOM 3386 N N . PHE B 1 105 ? -4.907 44.925 143.307 1.00 18.60 109 PHE B N 1
ATOM 3387 C CA . PHE B 1 105 ? -5.614 44.340 144.448 1.00 19.25 109 PHE B CA 1
ATOM 3388 C C . PHE B 1 105 ? -5.673 45.216 145.697 1.00 19.99 109 PHE B C 1
ATOM 3389 O O . PHE B 1 105 ? -6.457 44.935 146.601 1.00 19.99 109 PHE B O 1
ATOM 3397 N N . ARG B 1 106 ? -4.849 46.259 145.753 1.00 20.86 110 ARG B N 1
ATOM 3398 C CA . ARG B 1 106 ? -4.883 47.217 146.854 1.00 22.08 110 ARG B CA 1
ATOM 3399 C C . ARG B 1 106 ? -4.327 48.567 146.404 1.00 20.89 110 ARG B C 1
ATOM 3400 O O . ARG B 1 106 ? -3.318 49.054 146.925 1.00 20.75 110 ARG B O 1
ATOM 3408 N N . HIS B 1 107 ? -4.988 49.167 145.420 1.00 19.73 111 HIS B N 1
ATOM 3409 C CA . HIS B 1 107 ? -4.452 50.358 144.775 1.00 18.92 111 HIS B CA 1
ATOM 3410 C C . HIS B 1 107 ? -4.216 51.463 145.806 1.00 19.32 111 HIS B C 1
ATOM 3411 O O . HIS B 1 107 ? -5.072 51.689 146.663 1.00 19.57 111 HIS B O 1
ATOM 3418 N N . PRO B 1 108 ? -3.050 52.141 145.741 1.00 19.24 112 PRO B N 1
ATOM 3419 C CA . PRO B 1 108 ? -2.731 53.152 146.762 1.00 19.84 112 PRO B CA 1
ATOM 3420 C C . PRO B 1 108 ? -3.697 54.340 146.847 1.00 19.50 112 PRO B C 1
ATOM 3421 O O . PRO B 1 108 ? -3.692 55.047 147.848 1.00 20.08 112 PRO B O 1
ATOM 3425 N N . ALA B 1 109 ? -4.469 54.592 145.792 1.00 18.99 113 ALA B N 1
ATOM 3426 C CA . ALA B 1 109 ? -5.564 55.567 145.829 1.00 19.36 113 ALA B CA 1
ATOM 3427 C C . ALA B 1 109 ? -6.814 54.929 146.433 1.00 19.72 113 ALA B C 1
ATOM 3428 O O . ALA B 1 109 ? -7.717 54.502 145.709 1.00 19.77 113 ALA B O 1
ATOM 3430 N N . GLY B 1 110 ? -6.841 54.845 147.762 1.00 19.84 114 GLY B N 1
ATOM 3431 C CA . GLY B 1 110 ? -7.999 54.318 148.498 1.00 20.26 114 GLY B CA 1
ATOM 3432 C C . GLY B 1 110 ? -7.872 52.904 149.051 1.00 20.22 114 GLY B C 1
ATOM 3433 O O . GLY B 1 110 ? -8.721 52.470 149.825 1.00 20.69 114 GLY B O 1
ATOM 3434 N N . GLY B 1 111 ? -6.826 52.179 148.656 1.00 20.08 115 GLY B N 1
ATOM 3435 C CA . GLY B 1 111 ? -6.610 50.797 149.114 1.00 20.42 115 GLY B CA 1
ATOM 3436 C C . GLY B 1 111 ? -7.608 49.821 148.511 1.00 20.47 115 GLY B C 1
ATOM 3437 O O . GLY B 1 111 ? -8.070 48.896 149.176 1.00 21.26 115 GLY B O 1
ATOM 3438 N N . VAL B 1 112 ? -7.911 50.013 147.233 1.00 19.77 116 VAL B N 1
ATOM 3439 C CA . VAL B 1 112 ? -9.038 49.348 146.589 1.00 19.64 116 VAL B CA 1
ATOM 3440 C C . VAL B 1 112 ? -8.646 48.037 145.905 1.00 19.02 116 VAL B C 1
ATOM 3441 O O . VAL B 1 112 ? -7.667 47.982 145.165 1.00 18.94 116 VAL B O 1
ATOM 3445 N N . ASN B 1 113 ? -9.429 46.990 146.149 1.00 18.89 117 ASN B N 1
ATOM 3446 C CA . ASN B 1 113 ? -9.307 45.761 145.382 1.00 18.32 117 ASN B CA 1
ATOM 3447 C C . ASN B 1 113 ? -10.132 45.908 144.115 1.00 17.76 117 ASN B C 1
ATOM 3448 O O . ASN B 1 113 ? -11.336 45.629 144.095 1.00 17.45 117 ASN B O 1
ATOM 3453 N N . GLN B 1 114 ? -9.473 46.363 143.058 1.00 17.40 118 GLN B N 1
ATOM 3454 C CA . GLN B 1 114 ? -10.159 46.666 141.806 1.00 17.56 118 GLN B CA 1
ATOM 3455 C C . GLN B 1 114 ? -10.589 45.414 141.063 1.00 17.89 118 GLN B C 1
ATOM 3456 O O . GLN B 1 114 ? -11.594 45.431 140.355 1.00 18.52 118 GLN B O 1
ATOM 3462 N N . TRP B 1 115 ? -9.825 44.335 141.208 1.00 18.53 119 TRP B N 1
ATOM 3463 C CA . TRP B 1 115 ? -10.195 43.072 140.579 1.00 19.06 119 TRP B CA 1
ATOM 3464 C C . TRP B 1 115 ? -11.576 42.623 141.062 1.00 19.96 119 TRP B C 1
ATOM 3465 O O . TRP B 1 115 ? -12.443 42.273 140.256 1.00 20.09 119 TRP B O 1
ATOM 3476 N N . GLU B 1 116 ? -11.787 42.648 142.374 1.00 20.96 120 GLU B N 1
ATOM 3477 C CA . GLU B 1 116 ? -13.092 42.295 142.939 1.00 22.49 120 GLU B CA 1
ATOM 3478 C C . GLU B 1 116 ? -14.203 43.198 142.411 1.00 21.75 120 GLU B C 1
ATOM 3479 O O . GLU B 1 116 ? -15.310 42.731 142.132 1.00 21.45 120 GLU B O 1
ATOM 3485 N N . ASN B 1 117 ? -13.908 44.486 142.270 1.00 20.60 121 ASN B N 1
ATOM 3486 C CA . ASN B 1 117 ? -14.906 45.432 141.779 1.00 20.66 121 ASN B CA 1
ATOM 3487 C C . ASN B 1 117 ? -15.240 45.203 140.312 1.00 20.61 121 ASN B C 1
ATOM 3488 O O . ASN B 1 117 ? -16.389 45.360 139.905 1.00 20.54 121 ASN B O 1
ATOM 3493 N N . VAL B 1 118 ? -14.237 44.820 139.530 1.00 20.27 122 VAL B N 1
ATOM 3494 C CA . VAL B 1 118 ? -14.452 44.458 138.134 1.00 20.63 122 VAL B CA 1
ATOM 3495 C C . VAL B 1 118 ? -15.363 43.230 138.030 1.00 20.99 122 VAL B C 1
ATOM 3496 O O . VAL B 1 118 ? -16.304 43.217 137.234 1.00 20.42 122 VAL B O 1
ATOM 3500 N N . VAL B 1 119 ? -15.086 42.214 138.845 1.00 21.70 123 VAL B N 1
ATOM 3501 C CA . VAL B 1 119 ? -15.905 40.999 138.877 1.00 23.19 123 VAL B CA 1
ATOM 3502 C C . VAL B 1 119 ? -17.351 41.322 139.248 1.00 23.74 123 VAL B C 1
ATOM 3503 O O . VAL B 1 119 ? -18.290 40.872 138.582 1.00 24.06 123 VAL B O 1
ATOM 3507 N N . LYS B 1 120 ? -17.526 42.102 140.308 1.00 24.27 124 LYS B N 1
ATOM 3508 C CA . LYS B 1 120 ? -18.860 42.518 140.741 1.00 25.42 124 LYS B CA 1
ATOM 3509 C C . LYS B 1 120 ? -19.582 43.303 139.639 1.00 24.50 124 LYS B C 1
ATOM 3510 O O . LYS B 1 120 ? -20.748 43.030 139.328 1.00 24.15 124 LYS B O 1
ATOM 3516 N N . THR B 1 121 ? -18.876 44.271 139.060 1.00 22.84 125 THR B N 1
ATOM 3517 C CA . THR B 1 121 ? -19.426 45.127 138.011 1.00 22.44 125 THR B CA 1
ATOM 3518 C C . THR B 1 121 ? -19.933 44.316 136.816 1.00 22.38 125 THR B C 1
ATOM 3519 O O . THR B 1 121 ? -21.041 44.556 136.332 1.00 22.79 125 THR B O 1
ATOM 3523 N N . LEU B 1 122 ? -19.123 43.365 136.351 1.00 21.90 126 LEU B N 1
ATOM 3524 C CA . LEU B 1 122 ? -19.483 42.519 135.204 1.00 22.45 126 LEU B CA 1
ATOM 3525 C C . LEU B 1 122 ? -20.546 41.476 135.544 1.00 23.36 126 LEU B C 1
ATOM 3526 O O . LEU B 1 122 ? -21.265 41.013 134.662 1.00 24.29 126 LEU B O 1
ATOM 3531 N N . THR B 1 123 ? -20.633 41.100 136.815 1.00 23.91 127 THR B N 1
ATOM 3532 C CA . THR B 1 123 ? -21.687 40.203 137.283 1.00 24.95 127 THR B CA 1
ATOM 3533 C C . THR B 1 123 ? -23.030 40.937 137.319 1.00 25.62 127 THR B C 1
ATOM 3534 O O . THR B 1 123 ? -24.039 40.416 136.846 1.00 26.16 127 THR B O 1
ATOM 3538 N N . ASP B 1 124 ? -23.034 42.149 137.864 1.00 26.19 128 ASP B N 1
ATOM 3539 C CA . ASP B 1 124 ? -24.255 42.955 137.966 1.00 27.39 128 ASP B CA 1
ATOM 3540 C C . ASP B 1 124 ? -24.719 43.497 136.612 1.00 26.73 128 ASP B C 1
ATOM 3541 O O . ASP B 1 124 ? -25.919 43.608 136.362 1.00 26.90 128 ASP B O 1
ATOM 3546 N N . ASP B 1 125 ? -23.767 43.852 135.753 1.00 25.40 129 ASP B N 1
ATOM 3547 C CA . ASP B 1 125 ? -24.074 44.331 134.407 1.00 24.77 129 ASP B CA 1
ATOM 3548 C C . ASP B 1 125 ? -23.091 43.739 133.393 1.00 23.69 129 ASP B C 1
ATOM 3549 O O . ASP B 1 125 ? -22.019 44.305 133.158 1.00 22.60 129 ASP B O 1
ATOM 3554 N N . PRO B 1 126 ? -23.454 42.598 132.782 1.00 22.95 130 PRO B N 1
ATOM 3555 C CA . PRO B 1 126 ? -22.560 41.934 131.825 1.00 22.47 130 PRO B CA 1
ATOM 3556 C C . PRO B 1 126 ? -22.091 42.802 130.650 1.00 21.64 130 PRO B C 1
ATOM 3557 O O . PRO B 1 126 ? -20.988 42.593 130.156 1.00 21.63 130 PRO B O 1
ATOM 3561 N N . ASP B 1 127 ? -22.909 43.763 130.223 1.00 20.83 131 ASP B N 1
ATOM 3562 C CA . ASP B 1 127 ? -22.566 44.641 129.100 1.00 20.18 131 ASP B CA 1
ATOM 3563 C C . ASP B 1 127 ? -21.705 45.848 129.508 1.00 19.14 131 ASP B C 1
ATOM 3564 O O . ASP B 1 127 ? -21.378 46.683 128.660 1.00 18.18 131 ASP B O 1
ATOM 3569 N N . SER B 1 128 ? -21.337 45.942 130.787 1.00 18.20 132 SER B N 1
ATOM 3570 C CA . SER B 1 128 ? -20.701 47.157 131.330 1.00 17.70 132 SER B CA 1
ATOM 3571 C C . SER B 1 128 ? -19.484 47.644 130.548 1.00 16.98 132 SER B C 1
ATOM 3572 O O . SER B 1 128 ? -18.657 46.849 130.108 1.00 17.29 132 SER B O 1
ATOM 3575 N N . LYS B 1 129 ? -19.379 48.963 130.409 1.00 16.71 133 LYS B N 1
ATOM 3576 C CA . LYS B 1 129 ? -18.203 49.612 129.828 1.00 16.18 133 LYS B CA 1
ATOM 3577 C C . LYS B 1 129 ? -17.269 50.137 130.924 1.00 15.99 133 LYS B C 1
ATOM 3578 O O . LYS B 1 129 ? -16.252 50.770 130.628 1.00 15.09 133 LYS B O 1
ATOM 3584 N N . ARG B 1 130 ? -17.613 49.870 132.184 1.00 16.33 134 ARG B N 1
ATOM 3585 C CA . ARG B 1 130 ? -16.931 50.470 133.331 1.00 16.44 134 ARG B CA 1
ATOM 3586 C C . ARG B 1 130 ? -15.897 49.572 134.005 1.00 16.67 134 ARG B C 1
ATOM 3587 O O . ARG B 1 130 ? -15.271 49.993 134.981 1.00 16.92 134 ARG B O 1
ATOM 3595 N N . ALA B 1 131 ? -15.723 48.347 133.513 1.00 16.79 135 ALA B N 1
ATOM 3596 C CA . ALA B 1 131 ? -14.923 47.352 134.221 1.00 16.83 135 ALA B CA 1
ATOM 3597 C C . ALA B 1 131 ? -13.433 47.566 133.968 1.00 16.63 135 ALA B C 1
ATOM 3598 O O . ALA B 1 131 ? -12.815 46.868 133.166 1.00 16.26 135 ALA B O 1
ATOM 3600 N N . VAL B 1 132 ? -12.871 48.531 134.685 1.00 16.73 136 VAL B N 1
ATOM 3601 C CA . VAL B 1 132 ? -11.502 48.976 134.463 1.00 16.61 136 VAL B CA 1
ATOM 3602 C C . VAL B 1 132 ? -10.678 48.793 135.735 1.00 16.80 136 VAL B C 1
ATOM 3603 O O . VAL B 1 132 ? -11.158 49.076 136.839 1.00 16.89 136 VAL B O 1
ATOM 3607 N N . ILE B 1 133 ? -9.452 48.297 135.567 1.00 16.75 137 ILE B N 1
ATOM 3608 C CA . ILE B 1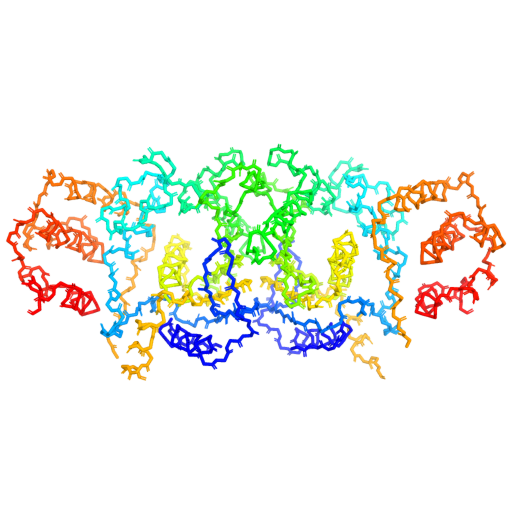 133 ? -8.456 48.238 136.634 1.00 17.10 137 ILE B CA 1
ATOM 3609 C C . ILE B 1 133 ? -7.404 49.299 136.320 1.00 16.95 137 ILE B C 1
ATOM 3610 O O . ILE B 1 133 ? -6.656 49.169 135.357 1.00 16.52 137 ILE B O 1
ATOM 3615 N N . GLN B 1 134 ? -7.370 50.354 137.124 1.00 17.07 138 GLN B N 1
ATOM 3616 C CA . GLN B 1 134 ? -6.379 51.415 136.986 1.00 17.37 138 GLN B CA 1
ATOM 3617 C C . GLN B 1 134 ? -5.049 50.957 137.576 1.00 17.10 138 GLN B C 1
ATOM 3618 O O . GLN B 1 134 ? -5.019 50.312 138.619 1.00 17.50 138 GLN B O 1
ATOM 3624 N N . ILE B 1 135 ? -3.949 51.307 136.920 1.00 16.70 139 ILE B N 1
ATOM 3625 C CA . ILE B 1 135 ? -2.625 50.927 137.405 1.00 16.57 139 ILE B CA 1
ATOM 3626 C C . ILE B 1 135 ? -1.867 52.180 137.850 1.00 16.65 139 ILE B C 1
ATOM 3627 O O . ILE B 1 135 ? -1.538 52.334 139.030 1.00 16.31 139 ILE B O 1
ATOM 3632 N N . PHE B 1 136 ? -1.635 53.078 136.899 1.00 16.56 140 PHE B N 1
ATOM 3633 C CA . PHE B 1 136 ? -0.974 54.367 137.132 1.00 17.02 140 PHE B CA 1
ATOM 3634 C C . PHE B 1 136 ? -1.641 55.183 138.247 1.00 17.52 140 PHE B C 1
ATOM 3635 O O . PHE B 1 136 ? -2.860 55.111 138.436 1.00 18.13 140 PHE B O 1
ATOM 3643 N N . ASP B 1 137 ? -0.839 55.957 138.978 1.00 17.91 141 ASP B N 1
ATOM 3644 C CA . ASP B 1 137 ? -1.332 56.806 140.069 1.00 18.99 141 ASP B CA 1
ATOM 3645 C C . ASP B 1 137 ? -0.858 58.255 139.873 1.00 19.57 141 ASP B C 1
ATOM 3646 O O . ASP B 1 137 ? 0.298 58.477 139.527 1.00 19.13 141 ASP B O 1
ATOM 3651 N N . PRO B 1 138 ? -1.746 59.243 140.113 1.00 20.93 142 PRO B N 1
ATOM 3652 C CA . PRO B 1 138 ? -1.376 60.655 139.936 1.00 21.74 142 PRO B CA 1
ATOM 3653 C C . PRO B 1 138 ? -0.160 61.131 140.737 1.00 22.05 142 PRO B C 1
ATOM 3654 O O . PRO B 1 138 ? 0.474 62.112 140.350 1.00 24.31 142 PRO B O 1
ATOM 3658 N N . ARG B 1 139 ? 0.167 60.467 141.843 1.00 20.75 143 ARG B N 1
ATOM 3659 C CA . ARG B 1 139 ? 1.242 60.948 142.720 1.00 20.40 143 ARG B CA 1
ATOM 3660 C C . ARG B 1 139 ? 2.646 60.540 142.265 1.00 20.11 143 ARG B C 1
ATOM 3661 O O . ARG B 1 139 ? 3.640 61.062 142.768 1.00 20.41 143 ARG B O 1
ATOM 3669 N N . GLU B 1 140 ? 2.727 59.632 141.296 1.00 19.78 144 GLU B N 1
ATOM 3670 C CA . GLU B 1 140 ? 4.016 59.133 140.833 1.00 19.97 144 GLU B CA 1
ATOM 3671 C C . GLU B 1 140 ? 4.867 60.240 140.195 1.00 20.87 144 GLU B C 1
ATOM 3672 O O . GLU B 1 140 ? 6.092 60.202 140.289 1.00 21.00 144 GLU B O 1
ATOM 3678 N N . LEU B 1 141 ? 4.220 61.219 139.561 1.00 21.40 145 LEU B N 1
ATOM 3679 C CA . LEU B 1 141 ? 4.927 62.356 138.960 1.00 22.98 145 LEU B CA 1
ATOM 3680 C C . LEU B 1 141 ? 5.200 63.495 139.932 1.00 24.62 145 LEU B C 1
ATOM 3681 O O . LEU B 1 141 ? 5.888 64.449 139.570 1.00 25.14 145 LEU B O 1
ATOM 3686 N N . ALA B 1 142 ? 4.653 63.418 141.143 1.00 26.11 146 ALA B N 1
ATOM 3687 C CA . ALA B 1 142 ? 4.714 64.537 142.085 1.00 28.26 146 ALA B CA 1
ATOM 3688 C C . ALA B 1 142 ? 6.101 64.722 142.688 1.00 30.36 146 ALA B C 1
ATOM 3689 O O . ALA B 1 142 ? 6.472 65.836 143.055 1.00 30.78 146 ALA B O 1
ATOM 3691 N N . VAL B 1 143 ? 6.849 63.624 142.791 1.00 32.61 147 VAL B N 1
ATOM 3692 C CA . VAL B 1 143 ? 8.198 63.630 143.356 1.00 34.72 147 VAL B CA 1
ATOM 3693 C C . VAL B 1 143 ? 9.239 63.524 142.238 1.00 35.01 147 VAL B C 1
ATOM 3694 O O . VAL B 1 143 ? 9.065 62.751 141.295 1.00 34.29 147 VAL B O 1
ATOM 3698 N N . ALA B 1 144 ? 10.313 64.306 142.339 1.00 35.03 148 ALA B N 1
ATOM 3699 C CA . ALA B 1 144 ? 11.386 64.280 141.336 1.00 34.80 148 ALA B CA 1
ATOM 3700 C C . ALA B 1 144 ? 12.299 63.067 141.531 1.00 33.46 148 ALA B C 1
ATOM 3701 O O . ALA B 1 144 ? 12.368 62.501 142.622 1.00 32.57 148 ALA B O 1
ATOM 3703 N N . ASP B 1 145 ? 12.986 62.674 140.456 1.00 32.92 149 ASP B N 1
ATOM 3704 C CA . ASP B 1 145 ? 13.944 61.555 140.472 1.00 32.42 149 ASP B CA 1
ATOM 3705 C C . ASP B 1 145 ? 13.327 60.227 140.948 1.00 29.82 149 ASP B C 1
ATOM 3706 O O . ASP B 1 145 ? 13.955 59.448 141.671 1.00 30.08 149 ASP B O 1
ATOM 3711 N N . ASN B 1 146 ? 12.088 59.991 140.525 1.00 26.86 150 ASN B N 1
ATOM 3712 C CA . ASN B 1 146 ? 11.412 58.712 140.705 1.00 24.56 150 ASN B CA 1
ATOM 3713 C C . ASN B 1 146 ? 11.953 57.753 139.647 1.00 23.23 150 ASN B C 1
ATOM 3714 O O . ASN B 1 146 ? 11.808 58.009 138.454 1.00 22.94 150 ASN B O 1
ATOM 3719 N N . ILE B 1 147 ? 12.591 56.662 140.068 1.00 22.23 151 ILE B N 1
ATOM 3720 C CA . ILE B 1 147 ? 13.209 55.739 139.105 1.00 21.36 151 ILE B CA 1
ATOM 3721 C C . ILE B 1 147 ? 12.254 54.649 138.597 1.00 20.32 151 ILE B C 1
ATOM 3722 O O . ILE B 1 147 ? 12.640 53.846 137.750 1.00 19.88 151 ILE B O 1
ATOM 3727 N N . ASP B 1 148 ? 11.021 54.620 139.103 1.00 19.74 152 ASP B N 1
ATOM 3728 C CA . ASP B 1 148 ? 10.089 53.529 138.788 1.00 19.02 152 ASP B CA 1
ATOM 3729 C C . ASP B 1 148 ? 8.631 53.998 138.740 1.00 17.95 152 ASP B C 1
ATOM 3730 O O . ASP B 1 148 ? 7.864 53.792 139.679 1.00 18.21 152 ASP B O 1
ATOM 3735 N N . VAL B 1 149 ? 8.270 54.634 137.631 1.00 17.18 153 VAL B N 1
ATOM 3736 C CA . VAL B 1 149 ? 6.921 55.145 137.405 1.00 16.61 153 VAL B CA 1
ATOM 3737 C C . VAL B 1 149 ? 6.144 54.137 136.561 1.00 16.22 153 VAL B C 1
ATOM 3738 O O . VAL B 1 149 ? 6.616 53.716 135.506 1.00 15.80 153 VAL B O 1
ATOM 3742 N N . ALA B 1 150 ? 4.949 53.761 137.009 1.00 16.12 154 ALA B N 1
ATOM 3743 C CA . ALA B 1 150 ? 4.130 52.798 136.269 1.00 16.04 154 ALA B CA 1
ATOM 3744 C C . ALA B 1 150 ? 3.965 53.237 134.819 1.00 16.26 154 ALA B C 1
ATOM 3745 O O . ALA B 1 150 ? 3.644 54.399 134.554 1.00 15.72 154 ALA B O 1
ATOM 3747 N N . CYS B 1 151 ? 4.191 52.320 133.882 1.00 16.65 155 CYS B N 1
ATOM 3748 C CA . CYS B 1 151 ? 3.967 52.635 132.469 1.00 17.37 155 CYS B CA 1
ATOM 3749 C C . CYS B 1 151 ? 2.650 52.079 131.927 1.00 16.75 155 CYS B C 1
ATOM 3750 O O . CYS B 1 151 ? 2.285 52.377 130.796 1.00 16.73 155 CYS B O 1
ATOM 3753 N N . THR B 1 152 ? 1.942 51.280 132.723 1.00 15.75 156 THR B N 1
ATOM 3754 C CA . THR B 1 152 ? 0.588 50.860 132.359 1.00 15.59 156 THR B CA 1
ATOM 3755 C C . THR B 1 152 ? -0.424 51.813 132.998 1.00 15.53 156 THR B C 1
ATOM 3756 O O . THR B 1 152 ? -0.324 52.140 134.183 1.00 15.79 156 THR B O 1
ATOM 3760 N N . LEU B 1 153 ? -1.383 52.276 132.203 1.00 15.32 157 LEU B N 1
ATOM 3761 C CA . LEU B 1 153 ? -2.417 53.183 132.696 1.00 15.40 157 LEU B CA 1
ATOM 3762 C C . LEU B 1 153 ? -3.585 52.411 133.292 1.00 15.34 157 LEU B C 1
ATOM 3763 O O . LEU B 1 153 ? -4.028 52.700 134.417 1.00 15.12 157 LEU B O 1
ATOM 3768 N N . ALA B 1 154 ? -4.069 51.424 132.539 1.00 15.34 158 ALA B N 1
ATOM 3769 C CA . ALA B 1 154 ? -5.261 50.673 132.919 1.00 15.43 158 ALA B CA 1
ATOM 3770 C C . ALA B 1 154 ? -5.426 49.387 132.115 1.00 15.83 158 ALA B C 1
ATOM 3771 O O . ALA B 1 154 ? -4.904 49.264 131.005 1.00 15.44 158 ALA B O 1
ATOM 3773 N N . LEU B 1 155 ? -6.170 48.445 132.695 1.00 16.51 159 LEU B N 1
ATOM 3774 C CA . LEU B 1 155 ? -6.626 47.243 132.010 1.00 17.20 159 LEU B CA 1
ATOM 3775 C C . LEU B 1 155 ? -8.147 47.223 132.069 1.00 17.45 159 LEU B C 1
ATOM 3776 O O . LEU B 1 155 ? -8.723 47.426 133.137 1.00 18.51 159 LEU B O 1
ATOM 3781 N N . GLN B 1 156 ? -8.787 46.990 130.929 1.00 17.06 160 GLN B N 1
ATOM 3782 C CA . GLN B 1 156 ? -10.246 46.957 130.851 1.00 17.01 160 GLN B CA 1
ATOM 3783 C C . GLN B 1 156 ? -10.715 45.588 130.390 1.00 17.64 160 GLN B C 1
ATOM 3784 O O . GLN B 1 156 ? -10.089 44.976 129.525 1.00 17.31 160 GLN B O 1
ATOM 3790 N N . PHE B 1 157 ? -11.816 45.117 130.973 1.00 18.43 161 PHE B N 1
ATOM 3791 C CA . PHE B 1 157 ? -12.440 43.864 130.559 1.00 19.61 161 PHE B CA 1
ATOM 3792 C C . PHE B 1 157 ? -13.883 44.114 130.156 1.00 19.63 161 PHE B C 1
ATOM 3793 O O . PHE B 1 157 ? -14.584 44.894 130.803 1.00 18.87 161 PHE B O 1
ATOM 3801 N N . LEU B 1 158 ? -14.306 43.471 129.070 1.00 19.91 162 LEU B N 1
ATOM 3802 C CA . LEU B 1 158 ? -15.681 43.562 128.588 1.00 20.68 162 LEU B CA 1
ATOM 3803 C C . LEU B 1 158 ? -16.170 42.176 128.216 1.00 21.04 162 LEU B C 1
ATOM 3804 O O . LEU B 1 158 ? -15.416 41.387 127.640 1.00 21.39 162 LEU B O 1
ATOM 3809 N N . ILE B 1 159 ? -17.423 41.882 128.547 1.00 21.66 163 ILE B N 1
ATOM 3810 C CA . ILE B 1 159 ? -18.053 40.638 128.112 1.00 21.98 163 ILE B CA 1
ATOM 3811 C C . ILE B 1 159 ? -18.848 40.944 126.852 1.00 22.71 163 ILE B C 1
ATOM 3812 O O . ILE B 1 159 ? -19.812 41.711 126.889 1.00 22.06 163 ILE B O 1
ATOM 3817 N N . ARG B 1 160 ? -18.425 40.355 125.738 1.00 23.56 164 ARG B N 1
ATOM 3818 C CA . ARG B 1 160 ? -19.074 40.574 124.457 1.00 24.99 164 ARG B CA 1
ATOM 3819 C C . ARG B 1 160 ? -19.334 39.228 123.785 1.00 26.71 164 ARG B C 1
ATOM 3820 O O . ARG B 1 160 ? -18.408 38.441 123.570 1.00 26.19 164 ARG B O 1
ATOM 3828 N N . ASP B 1 161 ? -20.608 38.973 123.482 1.00 28.91 165 ASP B N 1
ATOM 3829 C CA . ASP B 1 161 ? -21.072 37.690 122.942 1.00 30.36 165 ASP B CA 1
ATOM 3830 C C . ASP B 1 161 ? -20.598 36.500 123.780 1.00 29.65 165 ASP B C 1
ATOM 3831 O O . ASP B 1 161 ? -20.133 35.489 123.249 1.00 30.48 165 ASP B O 1
ATOM 3836 N N . GLY B 1 162 ? -20.724 36.636 125.099 1.00 28.60 166 GLY B N 1
ATOM 3837 C CA . GLY B 1 162 ? -20.362 35.579 126.036 1.00 27.81 166 GLY B CA 1
ATOM 3838 C C . GLY B 1 162 ? -18.875 35.358 126.245 1.00 26.33 166 GLY B C 1
ATOM 3839 O O . GLY B 1 162 ? -18.483 34.394 126.906 1.00 27.10 166 GLY B O 1
ATOM 3840 N N . LEU B 1 163 ? -18.044 36.245 125.697 1.00 24.88 167 LEU B N 1
ATOM 3841 C CA . LEU B 1 163 ? -16.591 36.091 125.756 1.00 23.42 167 LEU B CA 1
ATOM 3842 C C . LEU B 1 163 ? -15.968 37.287 126.462 1.00 22.29 167 LEU B C 1
ATOM 3843 O O . LEU B 1 163 ? -16.387 38.423 126.228 1.00 21.76 167 LEU B O 1
ATOM 3848 N N . LEU B 1 164 ? -14.966 37.039 127.305 1.00 21.17 168 LEU B N 1
ATOM 3849 C CA . LEU B 1 164 ? -14.281 38.127 128.003 1.00 20.47 168 LEU B CA 1
ATOM 3850 C C . LEU B 1 164 ? -13.167 38.696 127.135 1.00 20.21 168 LEU B C 1
ATOM 3851 O O . LEU B 1 164 ? -12.198 38.006 126.816 1.00 20.08 168 LEU B O 1
ATOM 3856 N N . CYS B 1 165 ? -13.318 39.961 126.763 1.00 20.32 169 CYS B N 1
ATOM 3857 C CA . CYS B 1 165 ? -12.314 40.681 125.993 1.00 20.43 169 CYS B CA 1
ATOM 3858 C C . CYS B 1 165 ? -11.502 41.562 126.919 1.00 19.32 169 CYS B C 1
ATOM 3859 O O . CYS B 1 165 ? -12.005 42.015 127.946 1.00 18.56 169 CYS B O 1
ATOM 3862 N N . GLY B 1 166 ? -10.246 41.794 126.548 1.00 18.20 170 GLY B N 1
ATOM 3863 C CA . GLY B 1 166 ? -9.335 42.595 127.350 1.00 17.79 170 GLY B CA 1
ATOM 3864 C C . GLY B 1 166 ? -8.735 43.725 126.542 1.00 17.32 170 GLY B C 1
ATOM 3865 O O . GLY B 1 166 ? -8.554 43.609 125.330 1.00 17.31 170 GLY B O 1
ATOM 3866 N N . ILE B 1 167 ? -8.454 44.836 127.217 1.00 17.02 171 ILE B N 1
ATOM 3867 C CA . ILE B 1 167 ? -7.743 45.951 126.610 1.00 16.83 171 ILE B CA 1
ATOM 3868 C C . ILE B 1 167 ? -6.705 46.457 127.601 1.00 16.42 171 ILE B C 1
ATOM 3869 O O . ILE B 1 167 ? -7.044 46.804 128.733 1.00 16.54 171 ILE B O 1
ATOM 3874 N N . GLY B 1 168 ? -5.446 46.482 127.173 1.00 15.87 172 GLY B N 1
ATOM 3875 C CA . GLY B 1 168 ? -4.371 47.074 127.957 1.00 15.56 172 GLY B CA 1
ATOM 3876 C C . GLY B 1 168 ? -4.033 48.446 127.401 1.00 15.22 172 GLY B C 1
ATOM 3877 O O . GLY B 1 168 ? -3.797 48.588 126.204 1.00 15.66 172 GLY B O 1
ATOM 3878 N N . TYR B 1 169 ? -4.043 49.457 128.268 1.00 14.61 173 TYR B N 1
ATOM 3879 C CA . TYR B 1 169 ? -3.658 50.821 127.897 1.00 14.42 173 TYR B CA 1
ATOM 3880 C C . TYR B 1 169 ? -2.346 51.166 128.602 1.00 14.41 173 TYR B C 1
ATOM 3881 O O . TYR B 1 169 ? -2.279 51.118 129.825 1.00 14.41 173 TYR B O 1
ATOM 3890 N N . MET B 1 170 ? -1.312 51.512 127.838 1.00 14.46 174 MET B N 1
ATOM 3891 C CA . MET B 1 170 ? -0.011 51.873 128.399 1.00 14.49 174 MET B CA 1
ATOM 3892 C C . MET B 1 170 ? 0.434 53.236 127.880 1.00 14.52 174 MET B C 1
ATOM 3893 O O . MET B 1 170 ? 0.175 53.580 126.733 1.00 14.72 174 MET B O 1
ATOM 3898 N N . ARG B 1 171 ? 1.120 54.008 128.722 1.00 14.57 175 ARG B N 1
ATOM 3899 C CA . ARG B 1 171 ? 1.745 55.256 128.267 1.00 14.47 175 ARG B CA 1
ATOM 3900 C C . ARG B 1 171 ? 3.045 54.997 127.499 1.00 14.47 175 ARG B C 1
ATOM 3901 O O . ARG B 1 171 ? 3.467 55.825 126.691 1.00 14.30 175 ARG B O 1
ATOM 3909 N N . ALA B 1 172 ? 3.680 53.862 127.778 1.00 14.73 176 ALA B N 1
ATOM 3910 C CA . ALA B 1 172 ? 4.978 53.527 127.203 1.00 15.11 176 ALA B CA 1
ATOM 3911 C C . ALA B 1 172 ? 5.199 52.028 127.295 1.00 15.23 176 ALA B C 1
ATOM 3912 O O . ALA B 1 172 ? 4.754 51.390 128.248 1.00 15.43 176 ALA B O 1
ATOM 3914 N N . ASN B 1 173 ? 5.889 51.465 126.310 1.00 15.64 177 ASN B N 1
ATOM 3915 C CA . ASN B 1 173 ? 6.182 50.040 126.314 1.00 16.07 177 ASN B CA 1
ATOM 3916 C C . ASN B 1 173 ? 7.437 49.741 125.503 1.00 16.49 177 ASN B C 1
ATOM 3917 O O . ASN B 1 173 ? 7.560 50.187 124.367 1.00 16.25 177 ASN B O 1
ATOM 3922 N N . ASP B 1 174 ? 8.368 49.007 126.109 1.00 16.69 178 ASP B N 1
ATOM 3923 C CA . ASP B 1 174 ? 9.544 48.482 125.414 1.00 17.40 178 ASP B CA 1
ATOM 3924 C C . ASP B 1 174 ? 9.050 47.393 124.467 1.00 17.36 178 ASP B C 1
ATOM 3925 O O . ASP B 1 174 ? 8.621 46.328 124.907 1.00 16.78 178 ASP B O 1
ATOM 3930 N N . ALA B 1 175 ? 9.087 47.678 123.168 1.00 17.52 179 ALA B N 1
ATOM 3931 C CA . ALA B 1 175 ? 8.531 46.773 122.168 1.00 18.28 179 ALA B CA 1
ATOM 3932 C C . ALA B 1 175 ? 9.342 45.487 122.022 1.00 18.89 179 ALA B C 1
ATOM 3933 O O . ALA B 1 175 ? 8.834 44.499 121.502 1.00 19.57 179 ALA B O 1
ATOM 3935 N N . PHE B 1 176 ? 10.590 45.488 122.482 1.00 19.41 180 PHE B N 1
ATOM 3936 C CA . PHE B 1 176 ? 11.440 44.314 122.322 1.00 20.26 180 PHE B CA 1
ATOM 3937 C C . PHE B 1 176 ? 11.465 43.410 123.555 1.00 20.79 180 PHE B C 1
ATOM 3938 O O . PHE B 1 176 ? 11.243 42.203 123.443 1.00 20.27 180 PHE B O 1
ATOM 3946 N N . ARG B 1 177 ? 11.764 43.991 124.712 1.00 22.21 181 ARG B N 1
ATOM 3947 C CA . ARG B 1 177 ? 11.826 43.245 125.970 1.00 23.62 181 ARG B CA 1
ATOM 3948 C C . ARG B 1 177 ? 10.479 43.230 126.689 1.00 22.79 181 ARG B C 1
ATOM 3949 O O . ARG B 1 177 ? 9.775 42.226 126.673 1.00 23.09 181 ARG B O 1
ATOM 3957 N N . GLY B 1 178 ? 10.134 44.357 127.314 1.00 21.57 182 GLY B N 1
ATOM 3958 C CA . GLY B 1 178 ? 8.966 44.465 128.196 1.00 20.66 182 GLY B CA 1
ATOM 3959 C C . GLY B 1 178 ? 7.639 43.992 127.625 1.00 19.92 182 GLY B C 1
ATOM 3960 O O . GLY B 1 178 ? 6.853 43.351 128.325 1.00 19.81 182 GLY B O 1
ATOM 3961 N N . ALA B 1 179 ? 7.382 44.297 126.355 1.00 19.05 183 ALA B N 1
ATOM 3962 C CA . ALA B 1 179 ? 6.133 43.893 125.710 1.00 18.49 183 ALA B CA 1
ATOM 3963 C C . ALA B 1 179 ? 5.868 42.389 125.808 1.00 18.09 183 ALA B C 1
ATOM 3964 O O . ALA B 1 179 ? 4.724 41.973 125.937 1.00 17.80 183 ALA B O 1
ATOM 3966 N N . VAL B 1 180 ? 6.924 41.582 125.751 1.00 18.12 184 VAL B N 1
ATOM 3967 C CA . VAL B 1 180 ? 6.785 40.128 125.821 1.00 18.28 184 VAL B CA 1
ATOM 3968 C C . VAL B 1 180 ? 6.131 39.719 127.145 1.00 18.26 184 VAL B C 1
ATOM 3969 O O . VAL B 1 180 ? 5.158 38.967 127.153 1.00 18.04 184 VAL B O 1
ATOM 3973 N N . SER B 1 181 ? 6.636 40.235 128.260 1.00 18.10 185 SER B N 1
ATOM 3974 C CA . SER B 1 181 ? 6.066 39.886 129.561 1.00 17.88 185 SER B CA 1
ATOM 3975 C C . SER B 1 181 ? 4.777 40.654 129.879 1.00 17.16 185 SER B C 1
ATOM 3976 O O . SER B 1 181 ? 3.902 40.128 130.551 1.00 17.02 185 SER B O 1
ATOM 3979 N N . ASP B 1 182 ? 4.653 41.885 129.389 1.00 16.69 186 ASP B N 1
ATOM 3980 C CA . ASP B 1 182 ? 3.439 42.670 129.626 1.00 16.29 186 ASP B CA 1
ATOM 3981 C C . ASP B 1 182 ? 2.218 42.030 128.970 1.00 16.00 186 ASP B C 1
ATOM 3982 O O . ASP B 1 182 ? 1.193 41.829 129.624 1.00 15.90 186 ASP B O 1
ATOM 3987 N N . VAL B 1 183 ? 2.327 41.692 127.691 1.00 15.80 187 VAL B N 1
ATOM 3988 C CA . VAL B 1 183 ? 1.209 41.059 126.994 1.00 15.63 187 VAL B CA 1
ATOM 3989 C C . VAL B 1 183 ? 0.941 39.664 127.570 1.00 15.41 187 VAL B C 1
ATOM 3990 O O . VAL B 1 183 ? -0.210 39.261 127.704 1.00 15.23 187 VAL B O 1
ATOM 3994 N N . PHE B 1 184 ? 1.996 38.941 127.933 1.00 15.43 188 PHE B N 1
ATOM 3995 C CA . PHE B 1 184 ? 1.810 37.657 128.614 1.00 15.70 188 PHE B CA 1
ATOM 3996 C C . PHE B 1 184 ? 0.971 37.859 129.874 1.00 15.58 188 PHE B C 1
ATOM 3997 O O . PHE B 1 184 ? -0.048 37.194 130.058 1.00 15.56 188 PHE B O 1
ATOM 4005 N N . SER B 1 185 ? 1.384 38.786 130.732 1.00 15.67 189 SER B N 1
ATOM 4006 C CA . SER B 1 185 ? 0.700 38.977 132.012 1.00 15.77 189 SER B CA 1
ATOM 4007 C C . SER B 1 185 ? -0.736 39.495 131.866 1.00 15.75 189 SER B C 1
ATOM 4008 O O . SER B 1 185 ? -1.632 39.035 132.567 1.00 16.29 189 SER B O 1
ATOM 4011 N N . PHE B 1 186 ? -0.960 40.435 130.956 1.00 15.62 190 PHE B N 1
ATOM 4012 C CA . PHE B 1 186 ? -2.295 41.006 130.786 1.00 15.82 190 PHE B CA 1
ATOM 4013 C C . PHE B 1 186 ? -3.277 39.976 130.212 1.00 15.79 190 PHE B C 1
ATOM 4014 O O . PHE B 1 186 ? -4.414 39.880 130.683 1.00 15.70 190 PHE B O 1
ATOM 4022 N N . THR B 1 187 ? -2.840 39.195 129.225 1.00 15.70 191 THR B N 1
ATOM 4023 C CA . THR B 1 187 ? -3.679 38.117 128.674 1.00 16.20 191 THR B CA 1
ATOM 4024 C C . THR B 1 187 ? -3.832 36.951 129.659 1.00 16.53 191 THR B C 1
ATOM 4025 O O . THR B 1 187 ? -4.836 36.234 129.630 1.00 16.81 191 THR B O 1
ATOM 4029 N N . PHE B 1 188 ? -2.844 36.759 130.528 1.00 16.69 192 PHE B N 1
ATOM 4030 C CA . PHE B 1 188 ? -2.944 35.762 131.592 1.00 17.10 192 PHE B CA 1
ATOM 4031 C C . PHE B 1 188 ? -4.027 36.186 132.585 1.00 17.00 192 PHE B C 1
ATOM 4032 O O . PHE B 1 188 ? -4.883 35.382 132.957 1.00 16.47 192 PHE B O 1
ATOM 4040 N N . LEU B 1 189 ? -4.010 37.455 132.986 1.00 17.14 193 LEU B N 1
ATOM 4041 C CA . LEU B 1 189 ? -5.036 37.972 133.889 1.00 17.76 193 LEU B CA 1
ATOM 4042 C C . LEU B 1 189 ? -6.414 37.921 133.222 1.00 17.57 193 LEU B C 1
ATOM 4043 O O . LEU B 1 189 ? -7.406 37.598 133.874 1.00 17.55 193 LEU B O 1
ATOM 4048 N N . GLN B 1 190 ? -6.469 38.237 131.930 1.00 17.45 194 GLN B N 1
ATOM 4049 C CA . GLN B 1 190 ? -7.715 38.139 131.166 1.00 17.72 194 GLN B CA 1
ATOM 4050 C C . GLN B 1 190 ? -8.270 36.717 131.207 1.00 17.76 194 GLN B C 1
ATOM 4051 O O . GLN B 1 190 ? -9.446 36.514 131.512 1.00 17.92 194 GLN B O 1
ATOM 4057 N N . GLU B 1 191 ? -7.429 35.736 130.892 1.00 17.70 195 GLU B N 1
ATOM 4058 C CA . GLU B 1 191 ? -7.872 34.341 130.906 1.00 18.27 195 GLU B CA 1
ATOM 4059 C C . GLU B 1 191 ? -8.310 33.919 132.308 1.00 18.29 195 GLU B C 1
ATOM 4060 O O . GLU B 1 191 ? -9.358 33.297 132.474 1.00 18.05 195 GLU B O 1
ATOM 4066 N N . PHE B 1 192 ? -7.501 34.259 133.306 1.00 18.35 196 PHE B N 1
ATOM 4067 C CA . PHE B 1 192 ? -7.798 33.934 134.701 1.00 18.49 196 PHE B CA 1
ATOM 4068 C C . PHE B 1 192 ? -9.168 34.467 135.119 1.00 18.52 196 PHE B C 1
ATOM 4069 O O . PHE B 1 192 ? -9.953 33.765 135.760 1.00 18.54 196 PHE B O 1
ATOM 4077 N N . THR B 1 193 ? -9.451 35.707 134.739 1.00 18.24 197 THR B N 1
ATOM 4078 C CA . THR B 1 193 ? -10.716 36.342 135.073 1.00 18.46 197 THR B CA 1
ATOM 4079 C C . THR B 1 193 ? -11.862 35.700 134.280 1.00 18.84 197 THR B C 1
ATOM 4080 O O . THR B 1 193 ? -12.955 35.511 134.807 1.00 19.94 197 THR B O 1
ATOM 4084 N N . ALA B 1 194 ? -11.605 35.350 133.026 1.00 18.84 198 ALA B N 1
ATOM 4085 C CA . ALA B 1 194 ? -12.600 34.645 132.211 1.00 19.47 198 ALA B CA 1
ATOM 4086 C C . ALA B 1 194 ? -12.995 33.310 132.845 1.00 20.02 198 ALA B C 1
ATOM 4087 O O . ALA B 1 194 ? -14.184 33.006 132.975 1.00 20.60 198 ALA B O 1
ATOM 4089 N N . ARG B 1 195 ? -12.002 32.524 133.251 1.00 20.52 199 ARG B N 1
ATOM 4090 C CA . ARG B 1 195 ? -12.277 31.229 133.884 1.00 21.26 199 ARG B CA 1
ATOM 4091 C C . ARG B 1 195 ? -13.078 31.426 135.167 1.00 21.47 199 ARG B C 1
ATOM 4092 O O . ARG B 1 195 ? -14.060 30.722 135.402 1.00 21.84 199 ARG B O 1
ATOM 4100 N N . TYR B 1 196 ? -12.664 32.390 135.987 1.00 21.39 200 TYR B N 1
ATOM 4101 C CA . TYR B 1 196 ? -13.378 32.720 137.224 1.00 22.05 200 TYR B CA 1
ATOM 4102 C C . TYR B 1 196 ? -14.855 33.019 136.961 1.00 22.75 200 TYR B C 1
ATOM 4103 O O . TYR B 1 196 ? -15.734 32.547 137.695 1.00 22.77 200 TYR B O 1
ATOM 4112 N N . LEU B 1 197 ? -15.117 33.791 135.909 1.00 22.93 201 LEU B N 1
ATOM 4113 C CA . LEU B 1 197 ? -16.481 34.188 135.540 1.00 23.53 201 LEU B CA 1
ATOM 4114 C C . LEU B 1 197 ? -17.243 33.119 134.745 1.00 24.29 201 LEU B C 1
ATOM 4115 O O . LEU B 1 197 ? -18.429 33.294 134.460 1.00 24.60 201 LEU B O 1
ATOM 4120 N N . GLY B 1 198 ? -16.568 32.031 134.382 1.00 24.25 202 GLY B N 1
ATOM 4121 C CA . GLY B 1 198 ? -17.180 30.952 133.602 1.00 25.31 202 GLY B CA 1
ATOM 4122 C C . GLY B 1 198 ? -17.429 31.324 132.151 1.00 25.34 202 GLY B C 1
ATOM 4123 O O . GLY B 1 198 ? -18.390 30.855 131.541 1.00 26.37 202 GLY B O 1
ATOM 4124 N N . LEU B 1 199 ? -16.557 32.164 131.599 1.00 24.31 203 LEU B N 1
ATOM 4125 C CA . LEU B 1 199 ? -16.699 32.670 130.238 1.00 24.26 203 LEU B CA 1
ATOM 4126 C C . LEU B 1 199 ? -15.588 32.158 129.334 1.00 24.09 203 LEU B C 1
ATOM 4127 O O . LEU B 1 199 ? -14.516 31.776 129.804 1.00 24.09 203 LEU B O 1
ATOM 4132 N N . GLY B 1 200 ? -15.846 32.174 128.031 1.00 24.07 204 GLY B N 1
ATOM 4133 C CA . GLY B 1 200 ? -14.809 31.936 127.036 1.00 24.43 204 GLY B CA 1
ATOM 4134 C C . GLY B 1 200 ? -13.931 33.165 126.875 1.00 24.43 204 GLY B C 1
ATOM 4135 O O . GLY B 1 200 ? -14.234 34.237 127.419 1.00 23.64 204 GLY B O 1
ATOM 4136 N N . ILE B 1 201 ? -12.850 33.012 126.116 1.00 24.77 205 ILE B N 1
ATOM 4137 C CA . ILE B 1 201 ? -11.881 34.091 125.903 1.00 24.83 205 ILE B CA 1
ATOM 4138 C C . ILE B 1 201 ? -12.173 34.792 124.585 1.00 24.48 205 ILE B C 1
ATOM 4139 O O . ILE B 1 201 ? -12.280 34.143 123.548 1.00 25.05 205 ILE B O 1
ATOM 4144 N N . GLY B 1 202 ? -12.293 36.117 124.630 1.00 23.56 206 GLY B N 1
ATOM 4145 C CA . GLY B 1 202 ? -12.496 36.920 123.429 1.00 23.45 206 GLY B CA 1
ATOM 4146 C C . GLY B 1 202 ? -11.172 37.422 122.885 1.00 23.07 206 GLY B C 1
ATOM 4147 O O . GLY B 1 202 ? -10.177 36.690 122.877 1.00 23.99 206 GLY B O 1
ATOM 4148 N N . THR B 1 203 ? -11.163 38.674 122.438 1.00 22.25 207 THR B N 1
ATOM 4149 C CA . THR B 1 203 ? -9.971 39.301 121.877 1.00 21.37 207 THR B CA 1
ATOM 4150 C C . THR B 1 203 ? -9.194 40.060 122.953 1.00 20.02 207 THR B C 1
ATOM 4151 O O . THR B 1 203 ? -9.702 40.294 124.049 1.00 19.46 207 THR B O 1
ATOM 4155 N N . TYR B 1 204 ? -7.952 40.416 122.632 1.00 19.13 208 TYR B N 1
ATOM 4156 C CA . TYR B 1 204 ? -7.149 41.306 123.467 1.00 18.46 208 TYR B CA 1
ATOM 4157 C C . TYR B 1 204 ? -6.629 42.468 122.625 1.00 18.46 208 TYR B C 1
ATOM 4158 O O . TYR B 1 204 ? -6.031 42.244 121.576 1.00 18.53 208 TYR B O 1
ATOM 4167 N N . HIS B 1 205 ? -6.855 43.694 123.096 1.00 18.31 209 HIS B N 1
ATOM 4168 C CA . HIS B 1 205 ? -6.329 44.901 122.453 1.00 18.56 209 HIS B CA 1
ATOM 4169 C C . HIS B 1 205 ? -5.208 45.489 123.296 1.00 17.72 209 HIS B C 1
ATOM 4170 O O . HIS B 1 205 ? -5.325 45.588 124.515 1.00 17.07 209 HIS B O 1
ATOM 4177 N N . HIS B 1 206 ? -4.140 45.905 122.631 1.00 17.31 210 HIS B N 1
ATOM 4178 C CA . HIS B 1 206 ? -3.006 46.529 123.284 1.00 17.11 210 HIS B CA 1
ATOM 4179 C C . HIS B 1 206 ? -2.826 47.895 122.642 1.00 17.25 210 HIS B C 1
ATOM 4180 O O . HIS B 1 206 ? -2.773 47.984 121.425 1.00 17.77 210 HIS B O 1
ATOM 4187 N N . VAL B 1 207 ? -2.775 48.957 123.444 1.00 17.11 211 VAL B N 1
ATOM 4188 C CA . VAL B 1 207 ? -2.502 50.287 122.905 1.00 17.66 211 VAL B CA 1
ATOM 4189 C C . VAL B 1 207 ? -1.549 51.060 123.805 1.00 17.07 211 VAL B C 1
ATOM 4190 O O . VAL B 1 207 ? -1.684 51.059 125.030 1.00 16.67 211 VAL B O 1
ATOM 4194 N N . VAL B 1 208 ? -0.592 51.725 123.168 1.00 17.15 212 VAL B N 1
ATOM 4195 C CA . VAL B 1 208 ? 0.546 52.307 123.850 1.00 16.94 212 VAL B CA 1
ATOM 4196 C C . VAL B 1 208 ? 0.886 53.694 123.304 1.00 16.67 212 VAL B C 1
ATOM 4197 O O . VAL B 1 208 ? 0.999 53.884 122.086 1.00 17.00 212 VAL B O 1
ATOM 4201 N N . GLY B 1 209 ? 1.091 54.648 124.210 1.00 16.24 213 GLY B N 1
ATOM 4202 C CA . GLY B 1 209 ? 1.505 55.995 123.825 1.00 16.16 213 GLY B CA 1
ATOM 4203 C C . GLY B 1 209 ? 2.832 56.011 123.090 1.00 16.43 213 GLY B C 1
ATOM 4204 O O . GLY B 1 209 ? 2.904 56.467 121.948 1.00 16.52 213 GLY B O 1
ATOM 4205 N N . SER B 1 210 ? 3.877 55.508 123.745 1.00 16.39 214 SER B N 1
ATOM 4206 C CA . SER B 1 210 ? 5.209 55.433 123.156 1.00 16.35 214 SER B CA 1
ATOM 4207 C C . SER B 1 210 ? 5.660 53.979 123.117 1.00 16.32 214 SER B C 1
ATOM 4208 O O . SER B 1 210 ? 5.906 53.381 124.160 1.00 15.63 214 SER B O 1
ATOM 4211 N N . VAL B 1 211 ? 5.752 53.409 121.918 1.00 16.82 215 VAL B N 1
ATOM 4212 C CA . VAL B 1 211 ? 6.386 52.096 121.749 1.00 17.23 215 VAL B CA 1
ATOM 4213 C C . VAL B 1 211 ? 7.777 52.302 121.184 1.00 17.42 215 VAL B C 1
ATOM 4214 O O . VAL B 1 211 ? 7.966 53.109 120.275 1.00 17.49 215 VAL B O 1
ATOM 4218 N N . HIS B 1 212 ? 8.742 51.599 121.732 1.00 17.17 216 HIS B N 1
ATOM 4219 C CA . HIS B 1 212 ? 10.120 51.849 121.385 1.00 17.47 216 HIS B CA 1
ATOM 4220 C C . HIS B 1 212 ? 11.069 50.668 121.482 1.00 17.36 216 HIS B C 1
ATOM 4221 O O . HIS B 1 212 ? 10.801 49.776 122.200 1.00 16.66 216 HIS B O 1
ATOM 4228 N N . ILE B 1 213 ? 12.139 50.707 120.691 1.00 17.63 217 ILE B N 1
ATOM 4229 C CA . ILE B 1 213 ? 13.260 49.790 120.828 1.00 18.19 217 ILE B CA 1
ATOM 4230 C C . ILE B 1 213 ? 14.444 50.622 121.297 1.00 18.68 217 ILE B C 1
ATOM 4231 O O . ILE B 1 213 ? 14.837 51.580 120.626 1.00 18.38 217 ILE B O 1
ATOM 4236 N N . TYR B 1 214 ? 15.004 50.277 122.451 1.00 19.24 218 TYR B N 1
ATOM 4237 C CA . TYR B 1 214 ? 16.185 50.976 122.943 1.00 20.31 218 TYR B CA 1
ATOM 4238 C C . TYR B 1 214 ? 17.356 50.629 122.042 1.00 21.18 218 TYR B C 1
ATOM 4239 O O . TYR B 1 214 ? 17.501 49.477 121.624 1.00 21.28 218 TYR B O 1
ATOM 4248 N N . ASP B 1 215 ? 18.185 51.626 121.743 1.00 23.00 219 ASP B N 1
ATOM 4249 C CA . ASP B 1 215 ? 19.376 51.425 120.912 1.00 24.34 219 ASP B CA 1
ATOM 4250 C C . ASP B 1 215 ? 20.300 50.343 121.496 1.00 25.19 219 ASP B C 1
ATOM 4251 O O . ASP B 1 215 ? 20.946 49.604 120.750 1.00 25.52 219 ASP B O 1
ATOM 4256 N N . SER B 1 216 ? 20.339 50.236 122.826 1.00 25.97 220 SER B N 1
ATOM 4257 C CA . SER B 1 216 ? 21.130 49.199 123.506 1.00 26.59 220 SER B CA 1
ATOM 4258 C C . SER B 1 216 ? 20.649 47.769 123.217 1.00 27.13 220 SER B C 1
ATOM 4259 O O . SER B 1 216 ? 21.380 46.806 123.465 1.00 27.75 220 SER B O 1
ATOM 4262 N N . ASP B 1 217 ? 19.427 47.631 122.700 1.00 26.34 221 ASP B N 1
ATOM 4263 C CA . ASP B 1 217 ? 18.884 46.331 122.304 1.00 26.90 221 ASP B CA 1
ATOM 4264 C C . ASP B 1 217 ? 18.918 46.109 120.791 1.00 27.12 221 ASP B C 1
ATOM 4265 O O . ASP B 1 217 ? 18.460 45.072 120.310 1.00 27.28 221 ASP B O 1
ATOM 4270 N N . ALA B 1 218 ? 19.455 47.075 120.048 1.00 27.96 222 ALA B N 1
ATOM 4271 C CA . ALA B 1 218 ? 19.397 47.055 118.583 1.00 29.06 222 ALA B CA 1
ATOM 4272 C C . ALA B 1 218 ? 20.013 45.791 117.979 1.00 29.90 222 ALA B C 1
ATOM 4273 O O . ALA B 1 218 ? 19.439 45.197 117.069 1.00 30.05 222 ALA B O 1
ATOM 4275 N N . ARG B 1 219 ? 21.179 45.391 118.484 1.00 31.29 223 ARG B N 1
ATOM 4276 C CA . ARG B 1 219 ? 21.867 44.195 117.989 1.00 32.71 223 ARG B CA 1
ATOM 4277 C C . ARG B 1 219 ? 21.005 42.945 118.184 1.00 31.14 223 ARG B C 1
ATOM 4278 O O . ARG B 1 219 ? 20.810 42.159 117.256 1.00 30.20 223 ARG B O 1
ATOM 4286 N N . TRP B 1 220 ? 20.484 42.773 119.395 1.00 29.69 224 TRP B N 1
ATOM 4287 C CA . TRP B 1 220 ? 19.655 41.614 119.721 1.00 28.92 224 TRP B CA 1
ATOM 4288 C C . TRP B 1 220 ? 18.343 41.642 118.922 1.00 28.50 224 TRP B C 1
ATOM 4289 O O . TRP B 1 220 ? 17.907 40.616 118.406 1.00 28.24 224 TRP B O 1
ATOM 4300 N N . ALA B 1 221 ? 17.732 42.820 118.803 1.00 28.65 225 ALA B N 1
ATOM 4301 C CA . ALA B 1 221 ? 16.523 42.989 117.989 1.00 28.06 225 ALA B CA 1
ATOM 4302 C C . ALA B 1 221 ? 16.771 42.618 116.531 1.00 29.05 225 ALA B C 1
ATOM 4303 O O . ALA B 1 221 ? 15.922 41.994 115.893 1.00 28.52 225 ALA B O 1
ATOM 4305 N N . GLU B 1 222 ? 17.929 43.018 116.009 1.00 29.67 226 GLU B N 1
ATOM 4306 C CA . GLU B 1 222 ? 18.325 42.671 114.643 1.00 31.36 226 GLU B CA 1
ATOM 4307 C C . GLU B 1 222 ? 18.456 41.161 114.468 1.00 31.04 226 GLU B C 1
ATOM 4308 O O . GLU B 1 222 ? 18.011 40.610 113.460 1.00 31.69 226 GLU B O 1
ATOM 4314 N N . ARG B 1 223 ? 19.065 40.499 115.450 1.00 31.02 227 ARG B N 1
ATOM 4315 C CA . ARG B 1 223 ? 19.208 39.045 115.419 1.00 31.19 227 ARG B CA 1
ATOM 4316 C C . ARG B 1 223 ? 17.848 38.349 115.442 1.00 30.15 227 ARG B C 1
ATOM 4317 O O . ARG B 1 223 ? 17.657 37.347 114.758 1.00 29.58 227 ARG B O 1
ATOM 4325 N N . VAL B 1 224 ? 16.907 38.877 116.226 1.00 29.01 228 VAL B N 1
ATOM 4326 C CA . VAL B 1 224 ? 15.550 38.326 116.261 1.00 28.57 228 VAL B CA 1
ATOM 4327 C C . VAL B 1 224 ? 14.839 38.544 114.924 1.00 29.34 228 VAL B C 1
ATOM 4328 O O . VAL B 1 224 ? 14.152 37.649 114.437 1.00 29.97 228 VAL B O 1
ATOM 4332 N N . LEU B 1 225 ? 15.004 39.726 114.336 1.00 29.97 229 LEU B N 1
ATOM 4333 C CA . LEU B 1 225 ? 14.390 40.027 113.037 1.00 31.36 229 LEU B CA 1
ATOM 4334 C C . LEU B 1 225 ? 14.977 39.183 111.897 1.00 33.25 229 LEU B C 1
ATOM 4335 O O . LEU B 1 225 ? 14.260 38.813 110.964 1.00 33.03 229 LEU B O 1
ATOM 4340 N N . ASP B 1 226 ? 16.260 38.895 111.977 1.00 35.43 230 ASP B N 1
ATOM 4341 C CA . ASP B 1 226 ? 16.920 38.035 110.993 1.00 37.72 230 ASP B CA 1
ATOM 4342 C C . ASP B 1 226 ? 16.535 36.581 111.081 1.00 39.12 230 ASP B C 1
ATOM 4343 O O . ASP B 1 226 ? 16.619 35.875 110.106 1.00 39.28 230 ASP B O 1
ATOM 4348 N N . ALA B 1 227 ? 16.128 36.132 112.249 1.00 40.56 231 ALA B N 1
ATOM 4349 C CA . ALA B 1 227 ? 15.667 34.778 112.418 1.00 42.75 231 ALA B CA 1
ATOM 4350 C C . ALA B 1 227 ? 14.344 34.573 111.716 1.00 45.29 231 ALA B C 1
ATOM 4351 O O . ALA B 1 227 ? 13.499 35.446 111.774 1.00 46.89 231 ALA B O 1
ATOM 4353 N N . ALA B 1 228 ? 14.146 33.425 111.110 1.00 47.33 232 ALA B N 1
ATOM 4354 C CA . ALA B 1 228 ? 12.811 33.072 110.682 1.00 48.14 232 ALA B CA 1
ATOM 4355 C C . ALA B 1 228 ? 12.784 31.980 109.653 1.00 49.05 232 ALA B C 1
ATOM 4356 O O . ALA B 1 228 ? 12.027 31.039 109.774 1.00 50.17 232 ALA B O 1
ATOM 4358 N N . PRO B 1 236 ? 3.336 24.580 118.023 1.00 34.16 240 PRO B N 1
ATOM 4359 C CA . PRO B 1 236 ? 2.910 24.103 119.335 1.00 32.94 240 PRO B CA 1
ATOM 4360 C C . PRO B 1 236 ? 2.055 25.139 120.062 1.00 31.23 240 PRO B C 1
ATOM 4361 O O . PRO B 1 236 ? 2.389 26.325 120.061 1.00 31.43 240 PRO B O 1
ATOM 4365 N N . GLY B 1 237 ? 0.966 24.689 120.679 1.00 29.36 241 GLY B N 1
ATOM 4366 C CA . GLY B 1 237 ? -0.002 25.589 121.297 1.00 27.88 241 GLY B CA 1
ATOM 4367 C C . GLY B 1 237 ? 0.227 25.803 122.782 1.00 26.13 241 GLY B C 1
ATOM 4368 O O . GLY B 1 237 ? 0.612 24.880 123.503 1.00 25.16 241 GLY B O 1
ATOM 4369 N N . PHE B 1 238 ? -0.010 27.032 123.239 1.00 24.54 242 PHE B N 1
ATOM 4370 C CA . PHE B 1 238 ? 0.032 27.335 124.665 1.00 23.11 242 PHE B CA 1
ATOM 4371 C C . PHE B 1 238 ? -1.193 26.706 125.331 1.00 23.34 242 PHE B C 1
ATOM 4372 O O . PHE B 1 238 ? -2.309 26.833 124.815 1.00 22.98 242 PHE B O 1
ATOM 4380 N N . PRO B 1 239 ? -0.996 26.019 126.469 1.00 23.21 243 PRO B N 1
ATOM 4381 C CA . PRO B 1 239 ? -2.127 25.323 127.095 1.00 23.74 243 PRO B CA 1
ATOM 4382 C C . PRO B 1 239 ? -3.145 26.266 127.732 1.00 23.41 243 PRO B C 1
ATOM 4383 O O . PRO B 1 239 ? -2.780 27.354 128.183 1.00 22.67 243 PRO B O 1
ATOM 4387 N N . ALA B 1 240 ? -4.404 25.834 127.760 1.00 23.45 244 ALA B N 1
ATOM 4388 C CA . ALA B 1 240 ? -5.489 26.604 128.367 1.00 23.51 244 ALA B CA 1
ATOM 4389 C C . ALA B 1 240 ? -5.545 26.388 129.875 1.00 23.35 244 ALA B C 1
ATOM 4390 O O . ALA B 1 240 ? -5.431 25.257 130.362 1.00 23.40 244 ALA B O 1
ATOM 4392 N N . MET B 1 241 ? -5.732 27.483 130.603 1.00 22.82 245 MET B N 1
ATOM 4393 C CA . MET B 1 241 ? -5.982 27.441 132.039 1.00 23.00 245 MET B CA 1
ATOM 4394 C C . MET B 1 241 ? -7.343 26.789 132.282 1.00 24.15 245 MET B C 1
ATOM 4395 O O . MET B 1 241 ? -8.289 27.050 131.538 1.00 24.09 245 MET B O 1
ATOM 4400 N N . PRO B 1 242 ? -7.451 25.951 133.330 1.00 24.94 246 PRO B N 1
ATOM 4401 C CA . PRO B 1 242 ? -8.708 25.230 133.552 1.00 25.93 246 PRO B CA 1
ATOM 4402 C C . PRO B 1 242 ? -9.873 26.112 134.014 1.00 26.29 246 PRO B C 1
ATOM 4403 O O . PRO B 1 242 ? -9.671 27.161 134.637 1.00 25.22 246 PRO B O 1
ATOM 4407 N N . ASP B 1 243 ? -11.084 25.656 133.710 1.00 27.68 247 ASP B N 1
ATOM 4408 C CA . ASP B 1 243 ? -12.312 26.399 133.999 1.00 28.96 247 ASP B CA 1
ATOM 4409 C C . ASP B 1 243 ? -12.481 26.645 135.490 1.00 27.89 247 ASP B C 1
ATOM 4410 O O . ASP B 1 243 ? -11.916 25.925 136.317 1.00 27.32 247 ASP B O 1
ATOM 4415 N N . GLY B 1 244 ? -13.263 27.669 135.819 1.00 26.84 248 GLY B N 1
ATOM 4416 C CA . GLY B 1 244 ? -13.646 27.946 137.196 1.00 26.33 248 GLY B CA 1
ATOM 4417 C C . GLY B 1 244 ? -12.679 28.832 137.954 1.00 25.82 248 GLY B C 1
ATOM 4418 O O . GLY B 1 244 ? -11.833 29.514 137.366 1.00 25.05 248 GLY B O 1
ATOM 4419 N N . ASP B 1 245 ? -12.825 28.816 139.273 1.00 25.46 249 ASP B N 1
ATOM 4420 C CA . ASP B 1 245 ? -12.041 29.654 140.170 1.00 25.23 249 ASP B CA 1
ATOM 4421 C C . ASP B 1 245 ? -10.671 29.016 140.404 1.00 24.39 249 ASP B C 1
ATOM 4422 O O . ASP B 1 245 ? -10.562 27.973 141.051 1.00 24.27 249 ASP B O 1
ATOM 4427 N N . ASN B 1 246 ? -9.630 29.654 139.879 1.00 23.49 250 ASN B N 1
ATOM 4428 C CA . ASN B 1 246 ? -8.265 29.151 140.018 1.00 22.94 250 ASN B CA 1
ATOM 4429 C C . ASN B 1 246 ? -7.503 29.708 141.227 1.00 22.40 250 ASN B C 1
ATOM 4430 O O . ASN B 1 246 ? -6.339 29.355 141.427 1.00 22.11 250 ASN B O 1
ATOM 4435 N N . TRP B 1 247 ? -8.141 30.554 142.038 1.00 22.02 251 TRP B N 1
ATOM 4436 C CA . TRP B 1 247 ? -7.468 31.128 143.208 1.00 22.12 251 TRP B CA 1
ATOM 4437 C C . TRP B 1 247 ? -6.891 30.078 144.169 1.00 22.52 251 TRP B C 1
ATOM 4438 O O . TRP B 1 247 ? -5.738 30.194 144.578 1.00 22.56 251 TRP B O 1
ATOM 4449 N N . PRO B 1 248 ? -7.680 29.048 144.526 1.00 22.96 252 PRO B N 1
ATOM 4450 C CA . PRO B 1 248 ? -7.118 28.024 145.410 1.00 23.47 252 PRO B CA 1
ATOM 4451 C C . PRO B 1 248 ? -5.841 27.385 144.848 1.00 22.97 252 PRO B C 1
ATOM 4452 O O . PRO B 1 248 ? -4.892 27.142 145.596 1.00 23.47 252 PRO B O 1
ATOM 4456 N N . HIS B 1 249 ? -5.814 27.138 143.542 1.00 22.52 253 HIS B N 1
ATOM 4457 C CA . HIS B 1 249 ? -4.639 26.552 142.898 1.00 22.92 253 HIS B CA 1
ATOM 4458 C C . HIS B 1 249 ? -3.473 27.528 142.892 1.00 22.33 253 HIS B C 1
ATOM 4459 O O . HIS B 1 249 ? -2.337 27.148 143.161 1.00 22.28 253 HIS B O 1
ATOM 4466 N N . VAL B 1 250 ? -3.763 28.789 142.582 1.00 22.07 254 VAL B N 1
ATOM 4467 C CA . VAL B 1 250 ? -2.755 29.850 142.647 1.00 22.05 254 VAL B CA 1
ATOM 4468 C C . VAL B 1 250 ? -2.137 29.937 144.050 1.00 22.67 254 VAL B C 1
ATOM 4469 O O . VAL B 1 250 ? -0.921 30.081 144.192 1.00 22.21 254 VAL B O 1
ATOM 4473 N N . ARG B 1 251 ? -2.964 29.832 145.087 1.00 23.94 255 ARG B N 1
ATOM 4474 C CA . ARG B 1 251 ? -2.447 29.859 146.453 1.00 25.16 255 ARG B CA 1
ATOM 4475 C C . ARG B 1 251 ? -1.452 28.726 146.688 1.00 25.12 255 ARG B C 1
ATOM 4476 O O . ARG B 1 251 ? -0.380 28.951 147.244 1.00 24.43 255 ARG B O 1
ATOM 4484 N N . ARG B 1 252 ? -1.785 27.518 146.245 1.00 25.81 256 ARG B N 1
ATOM 4485 C CA . ARG B 1 252 ? -0.870 26.388 146.425 1.00 27.11 256 ARG B CA 1
ATOM 4486 C C . ARG B 1 252 ? 0.398 26.542 145.577 1.00 25.51 256 ARG B C 1
ATOM 4487 O O . ARG B 1 252 ? 1.494 26.200 146.023 1.00 25.02 256 ARG B O 1
ATOM 4495 N N . VAL B 1 253 ? 0.241 27.054 144.359 1.00 23.73 257 VAL B N 1
ATOM 4496 C CA . VAL B 1 253 ? 1.382 27.292 143.473 1.00 22.79 257 VAL B CA 1
ATOM 4497 C C . VAL B 1 253 ? 2.344 28.300 144.103 1.00 22.26 257 VAL B C 1
ATOM 4498 O O . VAL B 1 253 ? 3.559 28.130 144.027 1.00 21.88 257 VAL B O 1
ATOM 4502 N N . LEU B 1 254 ? 1.795 29.331 144.743 1.00 22.34 258 LEU B N 1
ATOM 4503 C CA . LEU B 1 254 ? 2.611 30.335 145.420 1.00 22.84 258 LEU B CA 1
ATOM 4504 C C . LEU B 1 254 ? 3.352 29.770 146.636 1.00 23.40 258 LEU B C 1
ATOM 4505 O O . LEU B 1 254 ? 4.461 30.199 146.931 1.00 23.39 258 LEU B O 1
ATOM 4510 N N . GLU B 1 255 ? 2.751 28.808 147.332 1.00 24.68 259 GLU B N 1
ATOM 4511 C CA . GLU B 1 255 ? 3.448 28.134 148.435 1.00 25.78 259 GLU B CA 1
ATOM 4512 C C . GLU B 1 255 ? 4.673 27.385 147.907 1.00 25.02 259 GLU B C 1
ATOM 4513 O O . GLU B 1 255 ? 5.773 27.521 148.448 1.00 24.50 259 GLU B O 1
ATOM 4519 N N . TRP B 1 256 ? 4.486 26.626 146.831 1.00 24.71 260 TRP B N 1
ATOM 4520 C CA . TRP B 1 256 ? 5.598 25.910 146.201 1.00 24.72 260 TRP B CA 1
ATOM 4521 C C . TRP B 1 256 ? 6.646 26.861 145.615 1.00 23.93 260 TRP B C 1
ATOM 4522 O O . TRP B 1 256 ? 7.846 26.621 145.751 1.00 23.28 260 TRP B O 1
ATOM 4533 N N . GLU B 1 257 ? 6.196 27.943 144.979 1.00 23.42 261 GLU B N 1
ATOM 4534 C CA . GLU B 1 257 ? 7.112 28.948 144.428 1.00 22.80 261 GLU B CA 1
ATOM 4535 C C . GLU B 1 257 ? 8.148 29.381 145.469 1.00 23.61 261 GLU B C 1
ATOM 4536 O O . GLU B 1 257 ? 9.349 29.415 145.187 1.00 22.78 261 GLU B O 1
ATOM 4542 N N . GLU B 1 258 ? 7.682 29.703 146.673 1.00 24.71 262 GLU B N 1
ATOM 4543 C CA . GLU B 1 258 ? 8.563 30.213 147.721 1.00 26.21 262 GLU B CA 1
ATOM 4544 C C . GLU B 1 258 ? 9.494 29.121 148.250 1.00 25.85 262 GLU B C 1
ATOM 4545 O O . GLU B 1 258 ? 10.675 29.375 148.488 1.00 24.93 262 GLU B O 1
ATOM 4551 N N . ARG B 1 259 ? 8.962 27.913 148.431 1.00 25.53 263 ARG B N 1
ATOM 4552 C CA . ARG B 1 259 ? 9.771 26.783 148.908 1.00 26.21 263 ARG B CA 1
ATOM 4553 C C . ARG B 1 259 ? 10.878 26.435 147.923 1.00 24.77 263 ARG B C 1
ATOM 4554 O O . ARG B 1 259 ? 12.002 26.145 148.324 1.00 24.92 263 ARG B O 1
ATOM 4562 N N . LEU B 1 260 ? 10.550 26.463 146.636 1.00 23.37 264 LEU B N 1
ATOM 4563 C CA . LEU B 1 260 ? 11.519 26.141 145.594 1.00 22.58 264 LEU B CA 1
ATOM 4564 C C . LEU B 1 260 ? 12.544 27.261 145.423 1.00 22.03 264 LEU B C 1
ATOM 4565 O O . LEU B 1 260 ? 13.741 26.990 145.345 1.00 21.64 264 LEU B O 1
ATOM 4570 N N . ARG B 1 261 ? 12.080 28.513 145.395 1.00 21.79 265 ARG B N 1
ATOM 4571 C CA . ARG B 1 261 ? 12.974 29.673 145.248 1.00 21.63 265 ARG B CA 1
ATOM 4572 C C . ARG B 1 261 ? 14.027 29.754 146.359 1.00 22.29 265 ARG B C 1
ATOM 4573 O O . ARG B 1 261 ? 15.186 30.086 146.098 1.00 22.57 265 ARG B O 1
ATOM 4581 N N . THR B 1 262 ? 13.624 29.438 147.588 1.00 22.88 266 THR B N 1
ATOM 4582 C CA . THR B 1 262 ? 14.523 29.490 148.743 1.00 23.80 266 THR B CA 1
ATOM 4583 C C . THR B 1 262 ? 15.312 28.190 148.925 1.00 24.50 266 THR B C 1
ATOM 4584 O O . THR B 1 262 ? 16.086 28.057 149.878 1.00 24.64 266 THR B O 1
ATOM 4588 N N . ASN B 1 263 ? 15.108 27.237 148.017 1.00 24.77 267 ASN B N 1
ATOM 4589 C CA . ASN B 1 263 ? 15.745 25.921 148.075 1.00 25.57 267 ASN B CA 1
ATOM 4590 C C . ASN B 1 263 ? 15.466 25.176 149.388 1.00 26.69 267 ASN B C 1
ATOM 4591 O O . ASN B 1 263 ? 16.296 24.401 149.856 1.00 27.33 267 ASN B O 1
ATOM 4596 N N . ALA B 1 264 ? 14.286 25.408 149.960 1.00 27.59 268 ALA B N 1
ATOM 4597 C CA . ALA B 1 264 ? 13.850 24.726 151.177 1.00 28.84 268 ALA B CA 1
ATOM 4598 C C . ALA B 1 264 ? 13.287 23.344 150.842 1.00 29.77 268 ALA B C 1
ATOM 4599 O O . ALA B 1 264 ? 13.170 22.481 151.716 1.00 30.62 268 ALA B O 1
ATOM 4601 N N . ALA B 1 265 ? 12.928 23.148 149.576 1.00 29.80 269 ALA B N 1
ATOM 4602 C CA . ALA B 1 265 ? 12.420 21.872 149.094 1.00 30.38 269 ALA B CA 1
ATOM 4603 C C . ALA B 1 265 ? 12.801 21.678 147.631 1.00 30.46 269 ALA B C 1
ATOM 4604 O O . ALA B 1 265 ? 13.206 22.624 146.956 1.00 29.73 269 ALA B O 1
ATOM 4606 N N . ARG B 1 266 ? 12.678 20.441 147.163 1.00 30.97 270 ARG B N 1
ATOM 4607 C CA . ARG B 1 266 ? 12.845 20.110 145.751 1.00 32.05 270 ARG B CA 1
ATOM 4608 C C . ARG B 1 266 ? 11.851 19.015 145.386 1.00 31.48 270 ARG B C 1
ATOM 4609 O O . ARG B 1 266 ? 11.466 18.216 146.241 1.00 32.34 270 ARG B O 1
ATOM 4617 N N . LEU B 1 267 ? 11.451 18.978 144.118 1.00 30.13 271 LEU B N 1
ATOM 4618 C CA . LEU B 1 267 ? 10.446 18.037 143.642 1.00 30.04 271 LEU B CA 1
ATOM 4619 C C . LEU B 1 267 ? 10.966 17.186 142.491 1.00 30.19 271 LEU B C 1
ATOM 4620 O O . LEU B 1 267 ? 11.397 17.710 141.466 1.00 29.01 271 LEU B O 1
ATOM 4625 N N . SER B 1 268 ? 10.916 15.869 142.666 1.00 30.46 272 SER B N 1
ATOM 4626 C CA . SER B 1 268 ? 11.208 14.937 141.585 1.00 31.37 272 SER B CA 1
ATOM 4627 C C . SER B 1 268 ? 10.052 14.915 140.589 1.00 32.26 272 SER B C 1
ATOM 4628 O O . SER B 1 268 ? 8.942 15.352 140.904 1.00 32.29 272 SER B O 1
ATOM 4631 N N . ALA B 1 269 ? 10.317 14.394 139.394 1.00 33.80 273 ALA B N 1
ATOM 4632 C CA . ALA B 1 269 ? 9.282 14.228 138.371 1.00 35.20 273 ALA B CA 1
ATOM 4633 C C . ALA B 1 269 ? 8.049 13.511 138.925 1.00 36.15 273 ALA B C 1
ATOM 4634 O O . ALA B 1 269 ? 6.918 13.925 138.666 1.00 36.10 273 ALA B O 1
ATOM 4636 N N . ASP B 1 270 ? 8.274 12.446 139.696 1.00 37.38 274 ASP B N 1
ATOM 4637 C CA . ASP B 1 270 ? 7.181 11.708 140.334 1.00 37.91 274 ASP B CA 1
ATOM 4638 C C . ASP B 1 270 ? 6.457 12.550 141.385 1.00 37.31 274 ASP B C 1
ATOM 4639 O O . ASP B 1 270 ? 5.230 12.488 141.496 1.00 37.24 274 ASP B O 1
ATOM 4644 N N . ALA B 1 271 ? 7.214 13.330 142.153 1.00 36.20 275 ALA B N 1
ATOM 4645 C CA . ALA B 1 271 ? 6.633 14.195 143.181 1.00 36.11 275 ALA B CA 1
ATOM 4646 C C . ALA B 1 271 ? 5.761 15.288 142.561 1.00 35.85 275 ALA B C 1
ATOM 4647 O O . ALA B 1 271 ? 4.718 15.636 143.112 1.00 35.44 275 ALA B O 1
ATOM 4649 N N . LEU B 1 272 ? 6.193 15.818 141.417 1.00 36.19 276 LEU B N 1
ATOM 4650 C CA . LEU B 1 272 ? 5.417 16.821 140.681 1.00 36.56 276 LEU B CA 1
ATOM 4651 C C . LEU B 1 272 ? 4.084 16.242 140.212 1.00 38.01 276 LEU B C 1
ATOM 4652 O O . LEU B 1 272 ? 3.037 16.868 140.382 1.00 37.97 276 LEU B O 1
ATOM 4657 N N . ASP B 1 273 ? 4.129 15.041 139.638 1.00 39.65 277 ASP B N 1
ATOM 4658 C CA . ASP B 1 273 ? 2.918 14.364 139.165 1.00 40.87 277 ASP B CA 1
ATOM 4659 C C . ASP B 1 273 ? 1.974 14.005 140.319 1.00 40.51 277 ASP B C 1
ATOM 4660 O O . ASP B 1 273 ? 0.763 13.901 140.124 1.00 41.25 277 ASP B O 1
ATOM 4665 N N . ALA B 1 274 ? 2.533 13.829 141.515 1.00 40.44 278 ALA B N 1
ATOM 4666 C CA . ALA B 1 274 ? 1.754 13.477 142.703 1.00 39.95 278 ALA B CA 1
ATOM 4667 C C . ALA B 1 274 ? 1.064 14.673 143.361 1.00 39.17 278 ALA B C 1
ATOM 4668 O O . ALA B 1 274 ? 0.238 14.488 144.255 1.00 38.32 278 ALA B O 1
ATOM 4670 N N . LEU B 1 275 ? 1.404 15.891 142.936 1.00 37.86 279 LEU B N 1
ATOM 4671 C CA . LEU B 1 275 ? 0.818 17.096 143.523 1.00 37.06 279 LEU B CA 1
ATOM 4672 C C . LEU B 1 275 ? -0.689 17.124 143.317 1.00 36.68 279 LEU B C 1
ATOM 4673 O O . LEU B 1 275 ? -1.188 16.756 142.253 1.00 36.67 279 LEU B O 1
ATOM 4678 N N . ASP B 1 276 ? -1.405 17.573 144.341 1.00 36.25 280 ASP B N 1
ATOM 4679 C CA . ASP B 1 276 ? -2.855 17.691 144.278 1.00 36.65 280 ASP B CA 1
ATOM 4680 C C . ASP B 1 276 ? -3.208 18.997 143.553 1.00 34.28 280 ASP B C 1
ATOM 4681 O O . ASP B 1 276 ? -3.710 19.935 144.155 1.00 34.45 280 ASP B O 1
ATOM 4686 N N . LEU B 1 277 ? -2.925 19.052 142.254 1.00 32.10 281 LEU B N 1
ATOM 4687 C CA . LEU B 1 277 ? -3.203 20.241 141.442 1.00 29.87 281 LEU B CA 1
ATOM 4688 C C . LEU B 1 277 ? -3.705 19.807 140.075 1.00 28.66 281 LEU B C 1
ATOM 4689 O O . LEU B 1 277 ? -3.390 18.707 139.623 1.00 28.05 281 LEU B O 1
ATOM 4694 N N . PRO B 1 278 ? -4.485 20.667 139.404 1.00 27.37 282 PRO B N 1
ATOM 4695 C CA . PRO B 1 278 ? -4.779 20.385 138.002 1.00 26.95 282 PRO B CA 1
ATOM 4696 C C . PRO B 1 278 ? -3.489 20.324 137.192 1.00 26.32 282 PRO B C 1
ATOM 4697 O O . PRO B 1 278 ? -2.513 20.988 137.551 1.00 25.44 282 PRO B O 1
ATOM 4701 N N . ALA B 1 279 ? -3.491 19.539 136.118 1.00 26.11 283 ALA B N 1
ATOM 4702 C CA . ALA B 1 279 ? -2.298 19.336 135.292 1.00 26.06 283 ALA B CA 1
ATOM 4703 C C . ALA B 1 279 ? -1.642 20.658 134.881 1.00 25.10 283 ALA B C 1
ATOM 4704 O O . ALA B 1 279 ? -0.417 20.789 134.932 1.00 25.08 283 ALA B O 1
ATOM 4706 N N . TYR B 1 280 ? -2.464 21.624 134.475 1.00 24.29 284 TYR B N 1
ATOM 4707 C CA . TYR B 1 280 ? -1.984 22.955 134.078 1.00 23.71 284 TYR B CA 1
ATOM 4708 C C . TYR B 1 280 ? -1.082 23.577 135.143 1.00 23.18 284 TYR B C 1
ATOM 4709 O O . TYR B 1 280 ? -0.006 24.079 134.831 1.00 23.29 284 TYR B O 1
ATOM 4718 N N . TRP B 1 281 ? -1.516 23.536 136.400 1.00 22.77 285 TRP B N 1
ATOM 4719 C CA . TRP B 1 281 ? -0.748 24.148 137.486 1.00 22.34 285 TRP B CA 1
ATOM 4720 C C . TRP B 1 281 ? 0.429 23.284 137.942 1.00 22.51 285 TRP B C 1
ATOM 4721 O O . TRP B 1 281 ? 1.429 23.816 138.425 1.00 21.55 285 TRP B O 1
ATOM 4732 N N . LYS B 1 282 ? 0.327 21.963 137.773 1.00 23.26 286 LYS B N 1
ATOM 4733 C CA . LYS B 1 282 ? 1.477 21.077 138.026 1.00 23.78 286 LYS B CA 1
ATOM 4734 C C . LYS B 1 282 ? 2.665 21.474 137.157 1.00 22.87 286 LYS B C 1
ATOM 4735 O O . LYS B 1 282 ? 3.797 21.521 137.631 1.00 22.31 286 LYS B O 1
ATOM 4741 N N . HIS B 1 283 ? 2.397 21.755 135.883 1.00 22.48 287 HIS B N 1
ATOM 4742 C CA . HIS B 1 283 ? 3.446 22.153 134.939 1.00 22.09 287 HIS B CA 1
ATOM 4743 C C . HIS B 1 283 ? 4.097 23.480 135.329 1.00 21.57 287 HIS B C 1
ATOM 4744 O O . HIS B 1 283 ? 5.287 23.673 135.100 1.00 20.94 287 HIS B O 1
ATOM 4751 N N . VAL B 1 284 ? 3.317 24.393 135.907 1.00 21.15 288 VAL B N 1
ATOM 4752 C CA . VAL B 1 284 ? 3.865 25.675 136.364 1.00 20.65 288 VAL B CA 1
ATOM 4753 C C . VAL B 1 284 ? 4.826 25.450 137.532 1.00 20.50 288 VAL B C 1
ATOM 4754 O O . VAL B 1 284 ? 5.928 25.996 137.547 1.00 20.02 288 VAL B O 1
ATOM 4758 N N . VAL B 1 285 ? 4.417 24.630 138.497 1.00 20.48 289 VAL B N 1
ATOM 4759 C CA . VAL B 1 285 ? 5.301 24.265 139.603 1.00 20.57 289 VAL B CA 1
ATOM 4760 C C . VAL B 1 285 ? 6.547 23.555 139.057 1.00 20.45 289 VAL B C 1
ATOM 4761 O O . VAL B 1 285 ? 7.657 23.769 139.552 1.00 20.51 289 VAL B O 1
ATOM 4765 N N . ALA B 1 286 ? 6.364 22.733 138.024 1.00 20.25 290 ALA B N 1
ATOM 4766 C CA . ALA B 1 286 ? 7.490 22.058 137.373 1.00 20.27 290 ALA B CA 1
ATOM 4767 C C . ALA B 1 286 ? 8.493 23.061 136.800 1.00 20.07 290 ALA B C 1
ATOM 4768 O O . ALA B 1 286 ? 9.699 22.841 136.896 1.00 19.97 290 ALA B O 1
ATOM 4770 N N . LEU B 1 287 ? 7.997 24.155 136.213 1.00 19.56 291 LEU B N 1
ATOM 4771 C CA . LEU B 1 287 ? 8.868 25.226 135.724 1.00 19.59 291 LEU B CA 1
ATOM 4772 C C . LEU B 1 287 ? 9.694 25.834 136.857 1.00 19.40 291 LEU B C 1
ATOM 4773 O O . LEU B 1 287 ? 10.873 26.136 136.674 1.00 19.37 291 LEU B O 1
ATOM 4778 N N . PHE B 1 288 ? 9.072 26.015 138.019 1.00 19.34 292 PHE B N 1
ATOM 4779 C CA . PHE B 1 288 ? 9.776 26.547 139.182 1.00 19.62 292 PHE B CA 1
ATOM 4780 C C . PHE B 1 288 ? 10.830 25.573 139.718 1.00 19.78 292 PHE B C 1
ATOM 4781 O O . PHE B 1 288 ? 11.900 26.000 140.150 1.00 19.69 292 PHE B O 1
ATOM 4789 N N . GLU B 1 289 ? 10.540 24.272 139.687 1.00 19.78 293 GLU B N 1
ATOM 4790 C CA . GLU B 1 289 ? 11.544 23.261 140.056 1.00 19.94 293 GLU B CA 1
ATOM 4791 C C . GLU B 1 289 ? 12.718 23.262 139.075 1.00 19.59 293 GLU B C 1
ATOM 4792 O O . GLU B 1 289 ? 13.865 23.161 139.490 1.00 19.34 293 GLU B O 1
ATOM 4798 N N . ALA B 1 290 ? 12.429 23.368 137.781 1.00 19.35 294 ALA B N 1
ATOM 4799 C CA . ALA B 1 290 ? 13.483 23.490 136.769 1.00 19.28 294 ALA B CA 1
ATOM 4800 C C . ALA B 1 290 ? 14.345 24.732 137.010 1.00 19.38 294 ALA B C 1
ATOM 4801 O O . ALA B 1 290 ? 15.570 24.681 136.878 1.00 18.87 294 ALA B O 1
ATOM 4803 N N . HIS B 1 291 ? 13.699 25.840 137.374 1.00 19.08 295 HIS B N 1
ATOM 4804 C CA . HIS B 1 291 ? 14.401 27.094 137.648 1.00 19.31 295 HIS B CA 1
ATOM 4805 C C . HIS B 1 291 ? 15.256 26.970 138.916 1.00 19.43 295 HIS B C 1
ATOM 4806 O O . HIS B 1 291 ? 16.357 27.515 138.983 1.00 19.07 295 HIS B O 1
ATOM 4813 N N . ARG B 1 292 ? 14.750 26.236 139.908 1.00 19.80 296 ARG B N 1
ATOM 4814 C CA . ARG B 1 292 ? 15.523 25.931 141.117 1.00 20.38 296 ARG B CA 1
ATOM 4815 C C . ARG B 1 292 ? 16.808 25.173 140.768 1.00 20.65 296 ARG B C 1
ATOM 4816 O O . ARG B 1 292 ? 17.875 25.474 141.301 1.00 20.97 296 ARG B O 1
ATOM 4824 N N . GLN B 1 293 ? 16.704 24.204 139.864 1.00 21.20 297 GLN B N 1
ATOM 4825 C CA . GLN B 1 293 ? 17.879 23.454 139.404 1.00 21.38 297 GLN B CA 1
ATOM 4826 C C . GLN B 1 293 ? 18.936 24.389 138.806 1.00 21.16 297 GLN B C 1
ATOM 4827 O O . GLN B 1 293 ? 20.124 24.237 139.082 1.00 21.19 297 GLN B O 1
ATOM 4833 N N . VAL B 1 294 ? 18.498 25.376 138.021 1.00 20.89 298 VAL B N 1
ATOM 4834 C CA . VAL B 1 294 ? 19.411 26.360 137.435 1.00 20.62 298 VAL B CA 1
ATOM 4835 C C . VAL B 1 294 ? 20.050 27.220 138.526 1.00 20.87 298 VAL B C 1
ATOM 4836 O O . VAL B 1 294 ? 21.276 27.289 138.642 1.00 21.15 298 VAL B O 1
ATOM 4840 N N . ARG B 1 295 ? 19.207 27.868 139.321 1.00 21.15 299 ARG B N 1
ATOM 4841 C CA . ARG B 1 295 ? 19.654 28.862 140.299 1.00 21.52 299 ARG B CA 1
ATOM 4842 C C . ARG B 1 295 ? 20.486 28.307 141.445 1.00 21.80 299 ARG B C 1
ATOM 4843 O O . ARG B 1 295 ? 21.406 28.973 141.924 1.00 21.22 299 ARG B O 1
ATOM 4851 N N . HIS B 1 296 ? 20.155 27.099 141.887 1.00 21.78 300 HIS B N 1
ATOM 4852 C CA . HIS B 1 296 ? 20.836 26.485 143.013 1.00 22.56 300 HIS B CA 1
ATOM 4853 C C . HIS B 1 296 ? 21.762 25.350 142.568 1.00 23.45 300 HIS B C 1
ATOM 4854 O O . HIS B 1 296 ? 22.234 24.569 143.395 1.00 23.67 300 HIS B O 1
ATOM 4861 N N . GLU B 1 297 ? 22.044 25.295 141.265 1.00 24.47 301 GLU B N 1
ATOM 4862 C CA . GLU B 1 297 ? 23.027 24.364 140.697 1.00 26.07 301 GLU B CA 1
ATOM 4863 C C . GLU B 1 297 ? 22.756 22.917 141.095 1.00 26.14 301 GLU B C 1
ATOM 4864 O O . GLU B 1 297 ? 23.609 22.244 141.683 1.00 25.66 301 GLU B O 1
ATOM 4870 N N . ASP B 1 298 ? 21.555 22.449 140.776 1.00 25.94 302 ASP B N 1
ATOM 4871 C CA . ASP B 1 298 ? 21.186 21.067 141.029 1.00 26.85 302 ASP B CA 1
ATOM 4872 C C . ASP B 1 298 ? 21.016 20.335 139.701 1.00 27.54 302 ASP B C 1
ATOM 4873 O O . ASP B 1 298 ? 20.884 20.959 138.652 1.00 26.97 302 ASP B O 1
ATOM 4878 N N . THR B 1 299 ? 21.024 19.006 139.761 1.00 28.93 303 THR B N 1
ATOM 4879 C CA . THR B 1 299 ? 21.007 18.169 138.564 1.00 29.71 303 THR B CA 1
ATOM 4880 C C . THR B 1 299 ? 19.782 18.421 137.690 1.00 29.66 303 THR B C 1
ATOM 4881 O O . THR B 1 299 ? 18.653 18.297 138.167 1.00 29.26 303 THR B O 1
ATOM 4885 N N . PRO B 1 300 ? 20.000 18.780 136.408 1.00 30.14 304 PRO B N 1
ATOM 4886 C CA . PRO B 1 300 ? 18.870 18.890 135.489 1.00 30.90 304 PRO B CA 1
ATOM 4887 C C . PRO B 1 300 ? 18.111 17.570 135.381 1.00 31.81 304 PRO B C 1
ATOM 4888 O O . PRO B 1 300 ? 18.724 16.531 135.137 1.00 32.50 304 PRO B O 1
ATOM 4892 N N . ASP B 1 301 ? 16.796 17.624 135.579 1.00 32.91 305 ASP B N 1
ATOM 4893 C CA . ASP B 1 301 ? 15.936 16.444 135.501 1.00 33.93 305 ASP B CA 1
ATOM 4894 C C . ASP B 1 301 ? 15.329 16.333 134.102 1.00 34.83 305 ASP B C 1
ATOM 4895 O O . ASP B 1 301 ? 14.481 17.140 133.720 1.00 34.56 305 ASP B O 1
ATOM 4900 N N . ARG B 1 302 ? 15.765 15.329 133.343 1.00 35.63 306 ARG B N 1
ATOM 4901 C CA . ARG B 1 302 ? 15.271 15.120 131.979 1.00 36.38 306 ARG B CA 1
ATOM 4902 C C . ARG B 1 302 ? 13.835 14.592 131.972 1.00 35.06 306 ARG B C 1
ATOM 4903 O O . ARG B 1 302 ? 13.095 14.825 131.016 1.00 35.11 306 ARG B O 1
ATOM 4911 N N . ALA B 1 303 ? 13.449 13.879 133.030 1.00 34.03 307 ALA B N 1
ATOM 4912 C CA . ALA B 1 303 ? 12.091 13.346 133.155 1.00 33.72 307 ALA B CA 1
ATOM 4913 C C . ALA B 1 303 ? 11.073 14.443 133.482 1.00 32.77 307 ALA B C 1
ATOM 4914 O 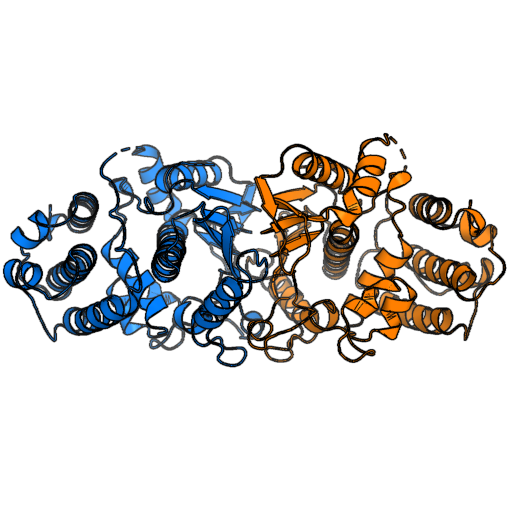O . ALA B 1 303 ? 9.918 14.372 133.062 1.00 32.73 307 ALA B O 1
ATOM 4916 N N . LEU B 1 304 ? 11.500 15.449 134.239 1.00 31.59 308 LEU B N 1
ATOM 4917 C CA . LEU B 1 304 ? 10.688 16.644 134.453 1.00 31.09 308 LEU B CA 1
ATOM 4918 C C . LEU B 1 304 ? 10.408 17.286 133.100 1.00 30.88 308 LEU B C 1
ATOM 4919 O O . LEU B 1 304 ? 9.258 17.554 132.748 1.00 30.25 308 LEU B O 1
ATOM 4924 N N . LEU B 1 305 ? 11.477 17.503 132.341 1.00 31.04 309 LEU B N 1
ATOM 4925 C CA . LEU B 1 305 ? 11.406 18.151 131.034 1.00 31.72 309 LEU B CA 1
ATOM 4926 C C . LEU B 1 305 ? 10.442 17.444 130.073 1.00 32.16 309 LEU B C 1
ATOM 4927 O O . LEU B 1 305 ? 9.643 18.096 129.401 1.00 31.62 309 LEU B O 1
ATOM 4932 N N . ALA B 1 306 ? 10.505 16.114 130.031 1.00 32.44 310 ALA B N 1
ATOM 4933 C CA . ALA B 1 306 ? 9.705 15.320 129.088 1.00 32.74 310 ALA B CA 1
ATOM 4934 C C . ALA B 1 306 ? 8.195 15.383 129.340 1.00 32.42 310 ALA B C 1
ATOM 4935 O O . ALA B 1 306 ? 7.402 15.176 128.416 1.00 33.23 310 ALA B O 1
ATOM 4937 N N . ALA B 1 307 ? 7.803 15.658 130.582 1.00 31.68 311 ALA B N 1
ATOM 4938 C CA . ALA B 1 307 ? 6.389 15.709 130.964 1.00 30.92 311 ALA B CA 1
ATOM 4939 C C . ALA B 1 307 ? 5.729 17.075 130.709 1.00 30.09 311 ALA B C 1
ATOM 4940 O O . ALA B 1 307 ? 4.510 17.206 130.822 1.00 30.16 311 ALA B O 1
ATOM 4942 N N . LEU B 1 308 ? 6.525 18.087 130.375 1.00 29.11 312 LEU B N 1
ATOM 4943 C CA . LEU B 1 308 ? 5.992 19.433 130.146 1.00 28.11 312 LEU B CA 1
ATOM 4944 C C . LEU B 1 308 ? 5.329 19.574 128.777 1.00 27.97 312 LEU B C 1
ATOM 4945 O O . LEU B 1 308 ? 5.670 18.853 127.840 1.00 27.57 312 LEU B O 1
ATOM 4950 N N . PRO B 1 309 ? 4.384 20.524 128.655 1.00 27.91 313 PRO B N 1
ATOM 4951 C CA . PRO B 1 309 ? 3.890 20.945 127.345 1.00 28.14 313 PRO B CA 1
ATOM 4952 C C . PRO B 1 309 ? 5.049 21.365 126.443 1.00 27.82 313 PRO B C 1
ATOM 4953 O O . PRO B 1 309 ? 6.021 21.950 126.929 1.00 27.09 313 PRO B O 1
ATOM 4957 N N . GLU B 1 310 ? 4.946 21.071 125.149 1.00 28.48 314 GLU B N 1
ATOM 4958 C CA . GLU B 1 310 ? 6.041 21.326 124.213 1.00 29.23 314 GLU B CA 1
ATOM 4959 C C . GLU B 1 310 ? 6.502 22.784 124.219 1.00 28.06 314 GLU B C 1
ATOM 4960 O O . GLU B 1 310 ? 7.697 23.055 124.115 1.00 27.33 314 GLU B O 1
ATOM 4966 N N . VAL B 1 311 ? 5.556 23.713 124.339 1.00 26.73 315 VAL B N 1
ATOM 4967 C CA . VAL B 1 311 ? 5.882 25.139 124.397 1.00 25.98 315 VAL B CA 1
ATOM 4968 C C . VAL B 1 311 ? 6.865 25.430 125.533 1.00 24.93 315 VAL B C 1
ATOM 4969 O O . VAL B 1 311 ? 7.807 26.197 125.348 1.00 24.43 315 VAL B O 1
ATOM 4973 N N . TYR B 1 312 ? 6.647 24.819 126.697 1.00 24.23 316 TYR B N 1
ATOM 4974 C CA . TYR B 1 312 ? 7.511 25.056 127.858 1.00 24.06 316 TYR B CA 1
ATOM 4975 C C . TYR B 1 312 ? 8.874 24.386 127.664 1.00 24.89 316 TYR B C 1
ATOM 4976 O O . TYR B 1 312 ? 9.910 24.977 127.977 1.00 24.04 316 TYR B O 1
ATOM 4985 N N . ARG B 1 313 ? 8.871 23.156 127.146 1.00 26.08 317 ARG B N 1
ATOM 4986 C CA . ARG B 1 313 ? 10.119 22.439 126.851 1.00 27.61 317 ARG B CA 1
ATOM 4987 C C . ARG B 1 313 ? 11.023 23.278 125.960 1.00 27.12 317 ARG B C 1
ATOM 4988 O O . ARG B 1 313 ? 12.216 23.416 126.227 1.00 26.31 317 ARG B O 1
ATOM 4996 N N . GLN B 1 314 ? 10.439 23.838 124.901 1.00 27.89 318 GLN B N 1
ATOM 4997 C CA . GLN B 1 314 ? 11.184 24.652 123.942 1.00 27.89 318 GLN B CA 1
ATOM 4998 C C . GLN B 1 314 ? 11.774 25.898 124.599 1.00 26.17 318 GLN B C 1
ATOM 4999 O O . GLN B 1 314 ? 12.941 26.221 124.382 1.00 25.71 318 GLN B O 1
ATOM 5005 N N . SER B 1 315 ? 10.973 26.590 125.406 1.00 24.52 319 SER B N 1
ATOM 5006 C CA . SER B 1 315 ? 11.448 27.781 126.110 1.00 23.58 319 SER B CA 1
ATOM 5007 C C . SER B 1 315 ? 12.638 27.448 127.011 1.00 22.80 319 SER B C 1
ATOM 5008 O O . SER B 1 315 ? 13.639 28.155 126.993 1.00 22.10 319 SER B O 1
ATOM 5011 N N . LEU B 1 316 ? 12.531 26.366 127.781 1.00 22.78 320 LEU B N 1
ATOM 5012 C CA . LEU B 1 316 ? 13.621 25.948 128.672 1.00 22.99 320 LEU B CA 1
ATOM 5013 C C . LEU B 1 316 ? 14.883 25.557 127.899 1.00 22.76 320 LEU B C 1
ATOM 5014 O O . LEU B 1 316 ? 15.990 25.950 128.266 1.00 22.03 320 LEU B O 1
ATOM 5019 N N . ALA B 1 317 ? 14.707 24.779 126.835 1.00 23.20 321 ALA B N 1
ATOM 5020 C CA . ALA B 1 317 ? 15.835 24.288 126.042 1.00 23.95 321 ALA B CA 1
ATOM 5021 C C . ALA B 1 317 ? 16.621 25.424 125.381 1.00 24.07 321 ALA B C 1
ATOM 5022 O O . ALA B 1 317 ? 17.841 25.344 125.256 1.00 24.15 321 ALA B O 1
ATOM 5024 N N . VAL B 1 318 ? 15.916 26.472 124.962 1.00 23.92 322 VAL B N 1
ATOM 5025 C CA . VAL B 1 318 ? 16.541 27.604 124.280 1.00 24.17 322 VAL B CA 1
ATOM 5026 C C . VAL B 1 318 ? 17.148 28.588 125.286 1.00 23.72 322 VAL B C 1
ATOM 5027 O O . VAL B 1 318 ? 18.211 29.159 125.039 1.00 24.10 322 VAL B O 1
ATOM 5031 N N . LYS B 1 319 ? 16.480 28.774 126.421 1.00 22.87 323 LYS B N 1
ATOM 5032 C CA . LYS B 1 319 ? 16.932 29.720 127.442 1.00 22.77 323 LYS B CA 1
ATOM 5033 C C . LYS B 1 319 ? 18.125 29.185 128.241 1.00 22.14 323 LYS B C 1
ATOM 5034 O O . LYS B 1 319 ? 19.066 29.926 128.523 1.00 21.42 323 LYS B O 1
ATOM 5040 N N . TRP B 1 320 ? 18.071 27.906 128.607 1.00 21.61 324 TRP B N 1
ATOM 5041 C CA . TRP B 1 320 ? 19.144 27.252 129.360 1.00 21.55 324 TRP B CA 1
ATOM 5042 C C . TRP B 1 320 ? 19.581 25.967 128.646 1.00 21.79 324 TRP B C 1
ATOM 5043 O O . TRP B 1 320 ? 19.295 24.863 129.118 1.00 21.44 324 TRP B O 1
ATOM 5054 N N . PRO B 1 321 ? 20.270 26.109 127.497 1.00 21.98 325 PRO B N 1
ATOM 5055 C CA . PRO B 1 321 ? 20.591 24.941 126.666 1.00 22.25 325 PRO B CA 1
ATOM 5056 C C . PRO B 1 321 ? 21.538 23.941 127.325 1.00 22.23 325 PRO B C 1
ATOM 5057 O O . PRO B 1 321 ? 21.487 22.749 127.006 1.00 22.65 325 PRO B O 1
ATOM 5061 N N . GLY B 1 322 ? 22.393 24.419 128.225 1.00 21.92 326 GLY B N 1
ATOM 5062 C CA . GLY B 1 322 ? 23.289 23.543 128.974 1.00 22.19 326 GLY B CA 1
ATOM 5063 C C . GLY B 1 322 ? 22.538 22.649 129.942 1.00 21.85 326 GLY B C 1
ATOM 5064 O O . GLY B 1 322 ? 22.971 21.535 130.226 1.00 22.55 326 GLY B O 1
ATOM 5065 N N . HIS B 1 323 ? 21.403 23.135 130.442 1.00 21.89 327 HIS B N 1
ATOM 5066 C CA . HIS B 1 323 ? 20.570 22.382 131.382 1.00 21.75 327 HIS B CA 1
ATOM 5067 C C . HIS B 1 323 ? 19.520 21.514 130.686 1.00 22.57 327 HIS B C 1
ATOM 5068 O O . HIS B 1 323 ? 19.343 20.346 131.045 1.00 22.66 327 HIS B O 1
ATOM 5075 N N . PHE B 1 324 ? 18.813 22.096 129.712 1.00 22.35 328 PHE B N 1
ATOM 5076 C CA . PHE B 1 324 ? 17.600 21.483 129.158 1.00 22.66 328 PHE B CA 1
ATOM 5077 C C . PHE B 1 324 ? 17.601 21.320 127.636 1.00 23.36 328 PHE B C 1
ATOM 5078 O O . PHE B 1 324 ? 16.565 21.009 127.050 1.00 23.59 328 PHE B O 1
ATOM 5086 N N . GLY B 1 325 ? 18.758 21.500 127.006 1.00 24.50 329 GLY B N 1
ATOM 5087 C CA . GLY B 1 325 ? 18.880 21.369 125.552 1.00 25.47 329 GLY B CA 1
ATOM 5088 C C . GLY B 1 325 ? 19.024 19.927 125.100 1.00 26.62 329 GLY B C 1
ATOM 5089 O O . GLY B 1 325 ? 19.042 19.004 125.920 1.00 27.79 329 GLY B O 1
#

Solvent-accessible surface area: 23670 Å² total; per-residue (Å²): 87,55,33,31,1,28,74,1,0,29,43,16,0,99,62,1,36,115,66,38,87,43,151,26,36,3,122,62,93,48,4,38,1,62,11,37,22,43,14,94,0,105,62,2,12,32,1,7,9,32,16,88,27,21,97,13,22,5,0,31,7,0,0,12,0,0,1,4,3,41,7,21,35,89,6,76,15,0,64,23,10,24,90,58,21,42,77,101,15,90,84,56,146,17,2,157,2,33,1,10,0,13,14,1,29,121,0,64,2,58,46,18,51,2,17,78,19,0,17,111,24,2,93,120,32,67,40,2,23,29,0,0,2,2,0,1,4,2,84,13,25,64,82,88,138,22,69,10,11,0,36,0,1,0,5,0,6,0,24,7,124,42,74,0,7,0,2,0,0,0,12,5,4,21,0,0,107,21,0,8,12,14,0,0,0,4,0,0,4,0,0,0,0,0,32,81,42,68,34,28,31,4,37,3,9,0,20,5,0,0,0,4,0,51,60,107,12,19,189,50,0,70,121,0,9,111,65,66,133,26,51,8,35,60,2,34,125,30,70,0,36,80,49,0,138,126,0,23,57,54,1,75,91,1,30,75,72,73,29,168,25,64,16,117,38,8,102,83,29,146,19,43,57,15,0,41,44,0,0,6,0,3,3,0,5,4,6,26,113,63,163,56,117,49,29,122,63,4,19,72,73,4,28,81,7,0,84,64,18,0,31,50,75,32,86,74,60,3,59,99,55,31,45,1,42,74,1,2,39,15,18,0,115,67,0,52,132,66,38,83,40,142,26,36,3,134,66,86,49,3,39,1,62,11,16,19,45,22,87,0,93,61,3,12,34,1,26,10,47,19,85,26,21,101,9,24,5,0,31,6,0,0,15,2,0,1,14,6,38,26,24,52,106,4,78,16,0,64,30,8,23,101,57,22,40,80,102,13,89,64,54,136,21,3,161,2,35,2,10,0,30,18,3,30,168,0,69,2,52,27,16,47,3,11,103,26,0,21,124,22,2,90,99,30,69,39,2,21,30,0,0,0,0,0,1,4,1,84,17,22,52,94,90,144,31,70,9,12,0,35,0,0,1,5,0,4,0,22,7,121,43,75,0,8,0,5,0,2,0,12,5,5,23,1,0,122,23,3,7,14,15,0,1,3,7,0,2,10,0,0,0,0,0,28,82,42,66,37,28,34,6,23,4,20,3,22,1,0,0,0,4,1,42,52,103,9,19,185,47,0,60,114,1,47,120,33,152,93,55,7,34,63,3,39,127,29,70,1,37,81,48,0,126,87,0,26,98,37,1,84,97,0,31,71,63,81,32,152,14,65,25,119,33,11,104,84,24,111,13,41,62,15,0,42,42,0,0,6,0,3,4,0,1,4,4,21,91,67,165,32,107,46,35,136,59,3,15,76,70,5,30,81,9,0,83,68,17,0,30,50,76,27,89,80,56,3,56

Radius of gyration: 26.58 Å; Cα contacts (8 Å, |Δi|>4): 1273; chains: 2; bounding box: 58×86×46 Å

InterPro domains:
  IPR023451 Thymidylate synthase/dCMP hydroxymethylase domain [PF00303] (13-228)
  IPR023451 Thymidylate synthase/dCMP hydroxymethylase domain [cd00351] (13-226)
  IPR036926 Thymidylate synthase/dCMP hydroxymethylase superfamily [G3DSA:3.30.572.10] (7-245)
  IPR036926 Thymidylate synthase/dCMP hydroxymethylase superfamily [SSF55831] (7-231)
  IPR045097 Thymidylate synthase/dCMP hydroxymethylase [PTHR11548] (115-229)

Foldseek 3Di:
DEAAVQVVLLVVLCCQLVPAPDWDQVVHFTWGKDFKDKDKYFHLLNQAHQLLLLLGAVLLLVQLLLQLCVLAFFPLSNCLVVVVCCQQDPPSTGHDLSRQNQLQQQNPVRGHNLLVVLLVVCVVPQQDPPSKRARFDPCQVVDPPRSHGHQWGIKGWHQDPQAIEIETEGAEAESSPRSSSVSSNRSVVSLQSCLQVQGHHGMYMYIYGMYIHGPVCSVSSVSSSVSPDFGRDHDDHHHCVVLSVVLVVLLVCLSVVVDAAALVRLVPDPHPPNSSLSSLSSNQSSCVSVVHQQHQSSLVPHGPSNLSSCCSNPVVRRD/DEAAQQVVLLVVLCCQLPPAPDFDQDVHFTWRKDFWDKDKYFDLLNQAHQLLLLLTAVLLLVQLLLQLCVLDQFPLSNCLVPVVCLQQPPPSTGHDLSRQNCQCQQNPPHGHNLLVVLLVQCVVPQADPPSKRARFDPCQVVDPPNSHGHFWGIKGWHQDPQAIEIETEGQEAASRPGVSSVSSNNSVVSLQSCLQNQGHHGMYMYIYGMYIHGPVCSVSSVSSSPDDAGRDHDDHHHCVVLSVVLVVLLVCLSVVVDAADLVRLVVDPHPPNSSLSSLSSNQSSCVSVVHAQHQSSLVSHGPSNLSSCCSNPVVRRD